Protein AF-A0A353XZS2-F1 (afdb_monomer)

Radius of gyration: 32.26 Å; Cα contacts (8 Å, |Δi|>4): 634; chains: 1; bounding box: 68×111×81 Å

Mean predicted aligned error: 8.1 Å

Secondary structure (DSSP, 8-state):
---------------------------HHHHHHHHHTB-TTSSS-B-GGGHHHHHHHHHHTTT--SSEETTEE-HHHHHHHHHHHTGGGGTS-GGGGTHHHHHHHHHH---S-HHHHHHHHHHHHHHHHHHHHH-SS-GGGT-TTS--------HHHHHHHHTT-TTHHHHHHTTS---HHHHTHHHHHHHHHHHTT-HHHHSPPP-SS-B-TTSB-TTHHHHHHHHHHHTS-SSPPPP-SBS-HHHHHHHHHHHHHTTS--S--B-HHHHHHHTS-HHHHHHHHHHHHHHHHHS-S---SS-EEEEGGGTEEEEEEEEETTEEEEEEEEE--B--SSSS-PPP-------EEEES--EE--HHHIIIIIHHHHHH-TTHHHHTTEEEE-SS--EE---TTHHHHHHHTSSEEEEPSSTT-TTTTEEEE---TT---EE--S-GGGGG-S--B-

Solvent-accessible surface area (backbone atoms only — not comparable to full-atom values): 26272 Å² total; per-residue (Å²): 135,88,81,90,84,83,85,89,88,83,90,79,88,78,87,75,84,76,78,71,78,81,75,72,87,43,42,67,62,36,49,51,35,37,75,66,19,44,42,87,89,39,80,69,30,71,38,60,96,49,20,70,48,48,42,52,47,31,58,78,49,54,31,48,69,78,39,44,56,95,84,38,70,39,72,40,39,51,53,49,44,54,49,35,57,48,26,50,59,74,55,46,61,24,62,83,32,34,19,65,64,50,52,46,36,72,74,74,44,68,94,65,70,59,45,61,56,39,48,42,50,53,51,20,51,50,53,50,52,44,33,42,36,51,28,86,60,69,55,59,84,79,42,85,58,48,80,56,70,90,69,84,70,67,56,43,65,53,52,60,50,37,66,73,36,97,52,45,68,63,58,61,62,64,52,39,58,70,44,72,77,52,66,52,43,44,61,48,41,56,51,34,53,56,52,49,71,39,69,78,61,66,55,70,76,84,68,90,58,73,45,52,73,64,39,78,32,94,60,41,65,60,48,40,49,48,31,33,78,73,65,41,23,96,65,85,73,79,93,61,59,49,36,41,71,69,51,34,54,13,44,22,49,46,23,53,79,69,55,41,72,65,78,35,53,45,36,71,71,50,41,53,62,69,51,50,48,41,62,59,52,36,53,51,47,30,53,48,55,44,55,48,17,51,52,66,79,65,76,63,61,68,38,74,49,70,44,72,96,74,32,32,36,36,34,30,37,54,80,50,92,65,38,69,47,77,76,46,76,46,70,39,76,45,34,20,83,70,90,67,61,52,66,80,73,61,77,69,67,75,78,53,75,39,70,50,39,66,42,74,56,52,69,67,52,42,62,75,51,46,48,62,46,42,76,75,38,63,65,54,34,65,81,66,44,39,43,38,20,43,90,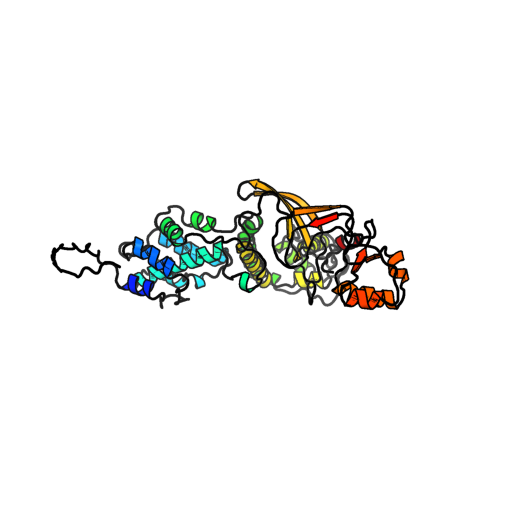90,61,55,78,50,80,89,54,92,62,45,62,60,29,46,73,75,61,59,27,45,48,34,29,47,54,43,76,81,18,78,44,11,56,36,34,44,39,31,87,59,97,79,78,60,66,53,59,40,49,60,68,58,73,53,59,76,44,60,76,34,56,93

Sequence (454 aa):
MRRLLLSCFTLIFSFTLLLTPAHSAGNSSLEKIVTSGKNLAMYWPDFSDYKGHAEELYAQNNFKPLWFNNGKPTKEARDVIQVLSHADFKGLNAVDYDSELLTKSLKNGVSGDISQVDVALTVGVIRYLSDLRVGRVDFKSLSNDFDIPDKRIHLPAFVQKLTTSSHVRQQLDSVEPQLPQYKVLPKALARYRKLAQDPRLSEKLSDSKTIHPGEPFAQRDLLAYKLHKLGDLKKMPAAENSYSGDVVKGVKSFQKRHGIDQDGILGKGTFQQLNTPMKKRVEQIILAMERFRWFPNDFGQNPIIVNLPEFRARAFRKVGEHEYEKMLEMNVVVGKAYPRNQTPVFNKKMNHLVLAPYWKVPTSITKGELLPKLSKDPSYLQRNHYEIVDGEGNSHPYNSNSRSGLLNGKLRIRQKPGNHNALGLVKFMFPNKYSVYMHGTPAQSLFAKSKRDY

pLDDT: mean 89.88, std 14.86, range [27.89, 98.5]

Structure (mmCIF, N/CA/C/O backbone):
data_AF-A0A353XZS2-F1
#
_entry.id   AF-A0A353XZS2-F1
#
loop_
_atom_site.group_PDB
_atom_site.id
_atom_site.type_symbol
_atom_site.label_atom_id
_atom_site.label_alt_id
_atom_site.label_comp_id
_atom_site.label_asym_id
_atom_site.label_entity_id
_atom_site.label_seq_id
_atom_site.pdbx_PDB_ins_code
_atom_site.Cartn_x
_atom_site.Cartn_y
_atom_site.Cartn_z
_atom_site.occupancy
_atom_site.B_iso_or_equiv
_atom_site.auth_seq_id
_atom_site.auth_comp_id
_atom_site.auth_asym_id
_atom_site.auth_atom_id
_atom_site.pdbx_PDB_model_num
ATOM 1 N N . MET A 1 1 ? 12.067 73.662 23.045 1.00 38.34 1 MET A N 1
ATOM 2 C CA . MET A 1 1 ? 11.678 74.475 24.224 1.00 38.34 1 MET A CA 1
ATOM 3 C C . MET A 1 1 ? 10.208 74.223 24.539 1.00 38.34 1 MET A C 1
ATOM 5 O O . MET A 1 1 ? 9.427 74.243 23.600 1.00 38.34 1 MET A O 1
ATOM 9 N N . ARG A 1 2 ? 9.869 74.070 25.836 1.00 31.06 2 ARG A N 1
ATOM 10 C CA . ARG A 1 2 ? 8.541 73.761 26.443 1.00 31.06 2 ARG A CA 1
ATOM 11 C C . ARG A 1 2 ? 8.101 72.289 26.308 1.00 31.06 2 ARG A C 1
ATOM 13 O O . ARG A 1 2 ? 8.228 71.740 25.230 1.00 31.06 2 ARG A O 1
ATOM 20 N N . ARG A 1 3 ? 7.561 71.595 27.319 1.00 29.83 3 ARG A N 1
ATOM 21 C CA . ARG A 1 3 ? 7.261 71.859 28.746 1.00 29.83 3 ARG A CA 1
ATOM 22 C C . ARG A 1 3 ? 7.042 70.486 29.426 1.00 29.83 3 ARG A C 1
ATOM 24 O O . ARG A 1 3 ? 6.387 69.638 28.833 1.00 29.83 3 ARG A O 1
ATOM 31 N N . LEU A 1 4 ? 7.556 70.301 30.646 1.00 31.34 4 LEU A N 1
ATOM 32 C CA . LEU A 1 4 ? 7.145 69.253 31.596 1.00 31.34 4 LEU A CA 1
ATOM 33 C C . LEU A 1 4 ? 5.814 69.650 32.258 1.00 31.34 4 LEU A C 1
ATOM 35 O O . LEU A 1 4 ? 5.630 70.829 32.561 1.00 31.34 4 LEU A O 1
ATOM 39 N N . LEU A 1 5 ? 4.958 68.674 32.572 1.00 31.14 5 LEU A N 1
ATOM 40 C CA . LEU A 1 5 ? 3.924 68.784 33.607 1.00 31.14 5 LEU A CA 1
ATOM 41 C C . LEU A 1 5 ? 3.867 67.478 34.411 1.00 31.14 5 LEU A C 1
ATOM 43 O O . LEU A 1 5 ? 3.794 66.390 33.843 1.00 31.14 5 LEU A O 1
ATOM 47 N N . LEU A 1 6 ? 3.964 67.639 35.731 1.00 30.88 6 LEU A N 1
ATOM 48 C CA . LEU A 1 6 ? 3.937 66.610 36.765 1.00 30.88 6 LEU A CA 1
ATOM 49 C C . LEU A 1 6 ? 2.492 66.282 37.190 1.00 30.88 6 LEU A C 1
ATOM 51 O O . LEU A 1 6 ? 1.649 67.166 37.310 1.00 30.88 6 LEU A O 1
ATOM 55 N N . SER A 1 7 ? 2.301 64.991 37.441 1.00 30.69 7 SER A N 1
ATOM 56 C CA . SER A 1 7 ? 1.446 64.266 38.394 1.00 30.69 7 SER A CA 1
ATOM 57 C C . SER A 1 7 ? 0.483 65.027 39.323 1.00 30.69 7 SER A C 1
ATOM 59 O O . SER A 1 7 ? 0.898 65.912 40.065 1.00 30.69 7 SER A O 1
ATOM 61 N N . CYS A 1 8 ? -0.737 64.488 39.472 1.00 27.89 8 CYS A N 1
ATOM 62 C CA . CYS A 1 8 ? -1.338 64.255 40.793 1.00 27.89 8 CYS A CA 1
ATOM 63 C C . CYS A 1 8 ? -2.376 63.113 40.757 1.00 27.89 8 CYS A C 1
ATOM 65 O O . CYS A 1 8 ? -3.142 62.978 39.807 1.00 27.89 8 CYS A O 1
ATOM 67 N N . PHE A 1 9 ? -2.326 62.267 41.786 1.00 31.22 9 PHE A N 1
ATOM 68 C CA . PHE A 1 9 ? -3.050 61.008 41.987 1.00 31.22 9 PHE A CA 1
ATOM 69 C C . PHE A 1 9 ? -4.468 61.237 42.538 1.00 31.22 9 PHE A C 1
ATOM 71 O O . PHE A 1 9 ? -4.669 62.099 43.391 1.00 31.22 9 PHE A O 1
ATOM 78 N N . THR A 1 10 ? -5.428 60.383 42.175 1.00 30.55 10 THR A N 1
ATOM 79 C CA . THR A 1 10 ? -6.587 60.085 43.039 1.00 30.55 10 THR A CA 1
ATOM 80 C C . THR A 1 10 ? -7.092 58.671 42.743 1.00 30.55 10 THR A C 1
ATOM 82 O O . THR A 1 10 ? -7.584 58.391 41.654 1.00 30.55 10 THR A O 1
ATOM 85 N N . LEU A 1 11 ? -6.908 57.759 43.703 1.00 31.38 11 LEU A N 1
ATOM 86 C CA . LEU A 1 11 ? -7.457 56.401 43.682 1.00 31.38 11 LEU A CA 1
ATOM 87 C C . LEU A 1 11 ? -8.922 56.444 44.134 1.00 31.38 11 LEU A C 1
ATOM 89 O O . LEU A 1 11 ? -9.205 56.898 45.240 1.00 31.38 11 LEU A O 1
ATOM 93 N N . ILE A 1 12 ? -9.830 55.896 43.327 1.00 35.84 12 ILE A N 1
ATOM 94 C CA . ILE A 1 12 ? -11.186 55.525 43.748 1.00 35.84 12 ILE A CA 1
ATOM 95 C C . ILE A 1 12 ? -11.266 53.998 43.667 1.00 35.84 12 ILE A C 1
ATOM 97 O O . ILE A 1 12 ? -11.262 53.427 42.579 1.00 35.84 12 ILE A O 1
ATOM 101 N N . PHE A 1 13 ? -11.315 53.330 44.820 1.00 31.02 13 PHE A N 1
ATOM 102 C CA . PHE A 1 13 ? -11.610 51.900 44.909 1.00 31.02 13 PHE A CA 1
ATOM 103 C C . PHE A 1 13 ? -13.131 51.709 44.805 1.00 31.02 13 PHE A C 1
ATOM 105 O O . PHE A 1 13 ? -13.857 51.961 45.762 1.00 31.02 13 PHE A O 1
ATOM 112 N N . SER A 1 14 ? -13.621 51.269 43.643 1.00 33.66 14 SER A N 1
ATOM 113 C CA . SER A 1 14 ? -14.963 50.686 43.525 1.00 33.66 14 SER A CA 1
ATOM 114 C C . SER A 1 14 ? -14.881 49.195 43.831 1.00 33.66 14 SER A C 1
ATOM 116 O O . SER A 1 14 ? -14.215 48.440 43.126 1.00 33.66 14 SER A O 1
ATOM 118 N N . PHE A 1 15 ? -15.554 48.776 44.898 1.00 35.38 15 PHE A N 1
ATOM 119 C CA . PHE A 1 15 ? -15.701 47.376 45.278 1.00 35.38 15 PHE A CA 1
ATOM 120 C C . PHE A 1 15 ? -16.817 46.761 44.422 1.00 35.38 15 PHE A C 1
ATOM 122 O O . PHE A 1 15 ? -17.992 46.793 44.782 1.00 35.38 15 PHE A O 1
ATOM 129 N N . THR A 1 16 ? -16.473 46.263 43.233 1.00 35.94 16 THR A N 1
ATOM 130 C CA . THR A 1 16 ? -17.410 45.487 42.414 1.00 35.94 16 THR A CA 1
ATOM 131 C C . THR A 1 16 ? -17.377 44.042 42.896 1.00 35.94 16 THR A C 1
ATOM 133 O O . THR A 1 16 ? -16.378 43.341 42.740 1.00 35.94 16 THR A O 1
ATOM 136 N N . LEU A 1 17 ? -18.472 43.613 43.519 1.00 34.16 17 LEU A N 1
ATOM 137 C CA . LEU A 1 17 ? -18.713 42.238 43.933 1.00 34.16 17 LEU A CA 1
ATOM 138 C C . LEU A 1 17 ? -18.737 41.347 42.674 1.00 34.16 17 LEU A C 1
ATOM 140 O O . LEU A 1 17 ? -19.739 41.282 41.963 1.00 34.16 17 LEU A O 1
ATOM 144 N N . LEU A 1 18 ? -17.615 40.699 42.358 1.00 36.38 18 LEU A N 1
ATOM 145 C CA . LEU A 1 18 ? -17.561 39.649 41.344 1.00 36.38 18 LEU A CA 1
ATOM 146 C C . LEU A 1 18 ? -18.309 38.433 41.897 1.00 36.38 18 LEU A C 1
ATOM 148 O O . LEU A 1 18 ? -17.770 37.662 42.688 1.00 36.38 18 LEU A O 1
ATOM 152 N N . LEU A 1 19 ? -19.568 38.281 41.484 1.00 35.34 19 LEU A N 1
ATOM 153 C CA . LEU A 1 19 ? -20.276 37.007 41.536 1.00 35.34 19 LEU A CA 1
ATOM 154 C C . LEU A 1 19 ? -19.442 35.987 40.755 1.00 35.34 19 LEU A C 1
ATOM 156 O O . LEU A 1 19 ? -19.385 36.014 39.526 1.00 35.34 19 LEU A O 1
ATOM 160 N N . THR A 1 20 ? -18.758 35.110 41.482 1.00 34.59 20 THR A N 1
ATOM 161 C CA . THR A 1 20 ? -18.146 33.919 40.911 1.00 34.59 20 THR A CA 1
ATOM 162 C C . THR A 1 20 ? -19.263 33.071 40.297 1.00 34.59 20 THR A C 1
ATOM 164 O O . THR A 1 20 ? -20.258 32.792 40.974 1.00 34.59 20 THR A O 1
ATOM 167 N N . PRO A 1 21 ? -19.164 32.654 39.022 1.00 41.06 21 PRO A N 1
ATOM 168 C CA . PRO A 1 21 ? -20.084 31.656 38.512 1.00 41.06 21 PRO A CA 1
ATOM 169 C C . PRO A 1 21 ? -19.883 30.397 39.355 1.00 41.06 21 PRO A C 1
ATOM 171 O O . PRO A 1 21 ? -18.755 29.922 39.522 1.00 41.06 21 PRO A O 1
ATOM 174 N N . ALA A 1 22 ? -20.976 29.900 39.933 1.00 34.12 22 ALA A N 1
ATOM 175 C CA . ALA A 1 22 ? -20.995 28.653 40.672 1.00 34.12 22 ALA A CA 1
ATOM 176 C C . ALA A 1 22 ? -20.347 27.564 39.804 1.00 34.12 22 ALA A C 1
ATOM 178 O O . ALA A 1 22 ? -20.909 27.157 38.787 1.00 34.12 22 ALA A O 1
ATOM 179 N N . HIS A 1 23 ? -19.148 27.119 40.188 1.00 40.69 23 HIS A N 1
ATOM 180 C CA . HIS A 1 23 ? -18.548 25.918 39.627 1.00 40.69 23 HIS A CA 1
ATOM 181 C C . HIS A 1 23 ? -19.510 24.777 39.943 1.00 40.69 23 HIS A C 1
ATOM 183 O O . HIS A 1 23 ? -19.624 24.349 41.093 1.00 40.69 23 HIS A O 1
ATOM 189 N N . SER A 1 24 ? -20.238 24.291 38.935 1.00 43.59 24 SER A N 1
ATOM 190 C CA . SER A 1 24 ? -20.864 22.980 39.045 1.00 43.59 24 SER A CA 1
ATOM 191 C C . SER A 1 24 ? -19.750 22.008 39.412 1.00 43.59 24 SER A C 1
ATOM 193 O O . SER A 1 24 ? -18.733 22.008 38.721 1.00 43.59 24 SER A O 1
ATOM 195 N N . ALA A 1 25 ? -19.904 21.246 40.495 1.00 48.22 25 ALA A N 1
ATOM 196 C CA . ALA A 1 25 ? -18.895 20.302 40.960 1.00 48.22 25 ALA A CA 1
ATOM 197 C C . ALA A 1 25 ? -18.596 19.271 39.854 1.00 48.22 25 ALA A C 1
ATOM 199 O O . ALA A 1 25 ? -19.296 18.267 39.714 1.00 48.22 25 ALA A O 1
ATOM 200 N N . GLY A 1 26 ? -17.601 19.573 39.018 1.00 58.16 26 GLY A N 1
ATOM 201 C CA . GLY A 1 26 ? -17.041 18.660 38.036 1.00 58.16 26 GLY A CA 1
ATOM 202 C C . GLY A 1 26 ? -16.366 17.501 38.758 1.00 58.16 26 GLY A C 1
ATOM 203 O O . GLY A 1 26 ? -15.996 17.602 39.932 1.00 58.16 26 GLY A O 1
ATOM 204 N N . ASN A 1 27 ? -16.226 16.368 38.079 1.00 73.50 27 ASN A N 1
ATOM 205 C CA . ASN A 1 27 ? -15.525 15.238 38.664 1.00 73.50 27 ASN A CA 1
ATOM 206 C C . ASN A 1 27 ? -14.017 15.542 38.678 1.00 73.50 27 ASN A C 1
ATOM 208 O O . ASN A 1 27 ? -13.360 15.503 37.637 1.00 73.50 27 ASN A O 1
ATOM 212 N N . SER A 1 28 ? -13.471 15.826 39.864 1.00 83.50 28 SER A N 1
ATOM 213 C CA . SER A 1 28 ? -12.057 16.181 40.051 1.00 83.50 28 SER A CA 1
ATOM 214 C C . SER A 1 28 ? -11.091 15.102 39.551 1.00 83.50 28 SER A C 1
ATOM 216 O O . SER A 1 28 ? -9.957 15.411 39.183 1.00 83.50 28 SER A O 1
ATOM 218 N N . SER A 1 29 ? -11.530 13.840 39.486 1.00 91.25 29 SER A N 1
ATOM 219 C CA . SER A 1 29 ? -10.728 12.757 38.918 1.00 91.25 29 SER A CA 1
ATOM 220 C C . SER A 1 29 ? -10.659 12.829 37.391 1.00 91.25 29 SER A C 1
ATOM 222 O O . SER A 1 29 ? -9.565 12.738 36.833 1.00 91.25 29 SER A O 1
ATOM 224 N N . LEU A 1 30 ? -11.789 13.069 36.707 1.00 94.12 30 LEU A N 1
ATOM 225 C CA . LEU A 1 30 ? -11.819 13.272 35.249 1.00 94.12 30 LEU A CA 1
ATOM 226 C C . LEU A 1 30 ? -10.882 14.406 34.839 1.00 94.12 30 LEU A C 1
ATOM 228 O O . LEU A 1 30 ? -10.024 14.220 33.976 1.00 94.12 30 LEU A O 1
ATOM 232 N N . GLU A 1 31 ? -11.015 15.557 35.498 1.00 95.38 31 GLU A N 1
ATOM 233 C CA . GLU A 1 31 ? -10.184 16.729 35.227 1.00 95.38 31 GLU A CA 1
ATOM 234 C C . GLU A 1 31 ? -8.696 16.422 35.429 1.00 95.38 31 GLU A C 1
ATOM 236 O O . GLU A 1 31 ? -7.877 16.730 34.563 1.00 95.38 31 GLU A O 1
ATOM 241 N N . LYS A 1 32 ? -8.332 15.719 36.508 1.00 96.00 32 LYS A N 1
ATOM 242 C CA . LYS A 1 32 ? -6.944 15.317 36.770 1.00 96.00 32 LYS A CA 1
ATOM 243 C C . LYS A 1 32 ? -6.382 14.373 35.702 1.00 96.00 32 LYS A C 1
ATOM 245 O O . LYS A 1 32 ? -5.245 14.556 35.269 1.00 96.00 32 LYS A O 1
ATOM 250 N N . ILE A 1 33 ? -7.144 13.363 35.274 1.00 96.94 33 ILE A N 1
ATOM 251 C CA . ILE A 1 33 ? -6.699 12.415 34.238 1.00 96.94 33 ILE A CA 1
ATOM 252 C C . ILE A 1 33 ? -6.452 13.171 32.930 1.00 96.94 33 ILE A C 1
ATOM 254 O O . ILE A 1 33 ? -5.366 13.076 32.355 1.00 96.94 33 ILE A O 1
ATOM 258 N N . VAL A 1 34 ? -7.436 13.961 32.496 1.00 96.69 34 VAL A N 1
ATOM 259 C CA . VAL A 1 34 ? -7.405 14.695 31.227 1.00 96.69 34 VAL A CA 1
ATOM 260 C C . VAL A 1 34 ? -6.272 15.724 31.210 1.00 96.69 34 VAL A C 1
ATOM 262 O O . VAL A 1 34 ? -5.454 15.707 30.293 1.00 96.69 34 VAL A O 1
ATOM 265 N N . THR A 1 35 ? -6.136 16.538 32.260 1.00 95.81 35 THR A N 1
ATOM 266 C CA . THR A 1 35 ? -5.065 17.548 32.363 1.00 95.81 35 THR A CA 1
ATOM 267 C C . THR A 1 35 ? -3.670 16.934 32.483 1.00 95.81 35 THR A C 1
ATOM 269 O O . THR A 1 35 ? -2.692 17.516 32.006 1.00 95.81 35 THR A O 1
ATOM 272 N N . SER A 1 36 ? -3.540 15.741 33.071 1.00 97.19 36 SER A N 1
ATOM 273 C CA . SER A 1 36 ? -2.251 15.043 33.132 1.00 97.19 36 SER A CA 1
ATOM 274 C C . SER A 1 36 ? -1.815 14.452 31.786 1.00 97.19 36 SER A C 1
ATOM 276 O O . SER A 1 36 ? -0.625 14.198 31.597 1.00 97.19 36 SER A O 1
ATOM 278 N N . GLY A 1 37 ? -2.756 14.214 30.862 1.00 97.81 37 GLY A N 1
ATOM 279 C CA . GLY A 1 37 ? -2.500 13.483 29.618 1.00 97.81 37 GLY A CA 1
ATOM 280 C C . GLY A 1 37 ? -2.127 12.011 29.839 1.00 97.81 37 GLY A C 1
ATOM 281 O O . GLY A 1 37 ? -1.536 11.396 28.951 1.00 97.81 37 GLY A O 1
ATOM 282 N N . LYS A 1 38 ? -2.411 11.451 31.027 1.00 97.88 38 LYS A N 1
ATOM 283 C CA . LYS A 1 38 ? -2.055 10.079 31.404 1.00 97.88 38 LYS A CA 1
ATOM 284 C C . LYS A 1 38 ? -3.211 9.346 32.075 1.00 97.88 38 LYS A C 1
ATOM 286 O O . LYS A 1 38 ? -3.825 9.850 33.009 1.00 97.88 38 LYS A O 1
ATOM 291 N N . ASN A 1 39 ? -3.464 8.117 31.637 1.00 97.12 39 ASN A N 1
ATOM 292 C CA . ASN A 1 39 ? -4.440 7.207 32.236 1.00 97.12 39 ASN A CA 1
ATOM 293 C C . ASN A 1 39 ? -3.812 5.813 32.349 1.00 97.12 39 ASN A C 1
ATOM 295 O O . ASN A 1 39 ? -3.683 5.095 31.362 1.00 97.12 39 ASN A O 1
ATOM 299 N N . LEU A 1 40 ? -3.416 5.435 33.565 1.00 95.19 40 LEU A N 1
ATOM 300 C CA . LEU A 1 40 ? -2.696 4.185 33.831 1.00 95.19 40 LEU A CA 1
ATOM 301 C C . LEU A 1 40 ? -3.549 2.921 33.640 1.00 95.19 40 LEU A C 1
ATOM 303 O O . LEU A 1 40 ? -2.994 1.827 33.641 1.00 95.19 40 LEU A O 1
ATOM 307 N N . ALA A 1 41 ? -4.871 3.050 33.486 1.00 93.50 41 ALA A N 1
ATOM 308 C CA . ALA A 1 41 ? -5.735 1.917 33.170 1.00 93.50 41 ALA A CA 1
ATOM 309 C C . ALA A 1 41 ? -5.674 1.524 31.683 1.00 93.50 41 ALA A C 1
ATOM 311 O O . ALA A 1 41 ? -6.061 0.405 31.347 1.00 93.50 41 ALA A O 1
ATOM 312 N N . MET A 1 42 ? -5.210 2.421 30.803 1.00 96.69 42 MET A N 1
ATOM 313 C CA . MET A 1 42 ? -5.101 2.156 29.367 1.00 96.69 42 MET A CA 1
ATOM 314 C C . MET A 1 42 ? -3.850 1.343 29.016 1.00 96.69 42 MET A C 1
ATOM 316 O O . MET A 1 42 ? -2.805 1.468 29.650 1.00 96.69 42 MET A O 1
ATOM 320 N N . TYR A 1 43 ? -3.930 0.585 27.925 1.00 96.81 43 TYR A N 1
ATOM 321 C CA . TYR A 1 43 ? -2.817 -0.132 27.310 1.00 96.81 43 TYR A CA 1
ATOM 322 C C . TYR A 1 43 ? -1.704 0.815 26.845 1.00 96.81 43 TYR A C 1
ATOM 324 O O . TYR A 1 43 ? -0.525 0.513 27.016 1.00 96.81 43 TYR A O 1
ATOM 332 N N . TRP A 1 44 ? -2.081 1.979 26.303 1.00 96.75 44 TRP A N 1
ATOM 333 C CA . TRP A 1 44 ? -1.176 3.096 26.027 1.00 96.75 44 TRP A CA 1
ATOM 334 C C . TRP A 1 44 ? -1.492 4.245 26.995 1.00 96.75 44 TRP A C 1
ATOM 336 O O . TRP A 1 44 ? -2.358 5.072 26.678 1.00 96.75 44 TRP A O 1
ATOM 346 N N . PRO A 1 45 ? -0.829 4.307 28.171 1.00 97.62 45 PRO A N 1
ATOM 347 C CA . PRO A 1 45 ? -1.211 5.235 29.229 1.00 97.62 45 PRO A CA 1
ATOM 348 C C . PRO A 1 45 ? -1.019 6.701 28.874 1.00 97.62 45 PRO A C 1
ATOM 350 O O . PRO A 1 45 ? -1.774 7.543 29.350 1.00 97.62 45 PRO A O 1
ATOM 353 N N . ASP A 1 46 ? -0.001 7.005 28.071 1.00 98.06 46 ASP A N 1
ATOM 354 C CA . ASP A 1 46 ? 0.302 8.360 27.626 1.00 98.06 46 ASP A CA 1
ATOM 355 C C . ASP A 1 46 ? -0.560 8.721 26.411 1.00 98.06 46 ASP A C 1
ATOM 357 O O . ASP A 1 46 ? -0.553 8.039 25.381 1.00 98.06 46 ASP A O 1
ATOM 361 N N . PHE A 1 47 ? -1.340 9.786 26.550 1.00 97.38 47 PHE A N 1
ATOM 362 C CA . PHE A 1 47 ? -2.127 10.376 25.474 1.00 97.38 47 PHE A CA 1
ATOM 363 C C . PHE A 1 47 ? -1.860 11.877 25.348 1.00 97.38 47 PHE A C 1
ATOM 365 O O . PHE A 1 47 ? -2.726 12.615 24.885 1.00 97.38 47 PHE A O 1
ATOM 372 N N . SER A 1 48 ? -0.667 12.340 25.734 1.00 97.38 48 SER A N 1
ATOM 373 C CA . SER A 1 48 ? -0.254 13.747 25.632 1.00 97.38 48 SER A CA 1
ATOM 374 C C . SER A 1 48 ? -0.466 14.342 24.233 1.00 97.38 48 SER A C 1
ATOM 376 O O . SER A 1 48 ? -0.977 15.458 24.134 1.00 97.38 48 SER A O 1
ATOM 378 N N . ASP A 1 49 ? -0.228 13.571 23.167 1.00 94.12 49 ASP A N 1
ATOM 379 C CA . ASP A 1 49 ? -0.506 13.965 21.773 1.00 94.12 49 ASP A CA 1
ATOM 380 C C . ASP A 1 49 ? -1.990 14.289 21.500 1.00 94.12 49 ASP A C 1
ATOM 382 O O . ASP A 1 49 ? -2.314 15.049 20.590 1.00 94.12 49 ASP A O 1
ATOM 386 N N . TYR A 1 50 ? -2.905 13.731 22.298 1.00 96.75 50 TYR A N 1
ATOM 387 C CA . TYR A 1 50 ? -4.355 13.929 22.204 1.00 96.75 50 TYR A CA 1
ATOM 388 C C . TYR A 1 50 ? -4.941 14.696 23.398 1.00 96.75 50 TYR A C 1
ATOM 390 O O . TYR A 1 50 ? -6.159 14.885 23.464 1.00 96.75 50 TYR A O 1
ATOM 398 N N . LYS A 1 51 ? -4.099 15.167 24.328 1.00 97.69 51 LYS A N 1
ATOM 399 C CA . LYS A 1 51 ? -4.522 15.842 25.561 1.00 97.69 51 LYS A CA 1
ATOM 400 C C . LYS A 1 51 ? -5.442 17.028 25.274 1.00 97.69 51 LYS A C 1
ATOM 402 O O . LYS A 1 51 ? -6.528 17.087 25.837 1.00 97.69 51 LYS A O 1
ATOM 407 N N . GLY A 1 52 ? -5.050 17.917 24.357 1.00 97.88 52 GLY A N 1
ATOM 408 C CA . GLY A 1 52 ? -5.846 19.106 24.027 1.00 97.88 52 GLY A CA 1
ATOM 409 C C . GLY A 1 52 ? -7.245 18.768 23.495 1.00 97.88 52 GLY A C 1
ATOM 410 O O . GLY A 1 52 ? -8.212 19.443 23.828 1.00 97.88 52 GLY A O 1
ATOM 411 N N . HIS A 1 53 ? -7.382 17.673 22.737 1.00 97.88 53 HIS A N 1
ATOM 412 C CA . HIS A 1 53 ? -8.686 17.209 22.256 1.00 97.88 53 HIS A CA 1
ATOM 413 C C . HIS A 1 53 ? -9.568 16.662 23.385 1.00 97.88 53 HIS A C 1
ATOM 415 O O . HIS A 1 53 ? -10.776 16.893 23.386 1.00 97.88 53 HIS A O 1
ATOM 421 N N . ALA A 1 54 ? -8.979 15.939 24.341 1.00 97.75 54 ALA A N 1
ATOM 422 C CA . ALA A 1 54 ? -9.699 15.459 25.515 1.00 97.75 54 ALA A CA 1
ATOM 423 C C . ALA A 1 54 ? -10.104 16.624 26.438 1.00 97.75 54 ALA A C 1
ATOM 425 O O . ALA A 1 54 ? -11.250 16.675 26.876 1.00 97.75 54 ALA A O 1
ATOM 426 N N . GLU A 1 55 ? -9.202 17.578 26.691 1.00 97.75 55 GLU A N 1
ATOM 427 C CA . GLU A 1 55 ? -9.484 18.784 27.485 1.00 97.75 55 GLU A CA 1
ATOM 428 C C . GLU A 1 55 ? -10.667 19.563 26.916 1.00 97.75 55 GLU A C 1
ATOM 430 O O . GLU A 1 55 ? -11.592 19.882 27.658 1.00 97.75 55 GLU A O 1
ATOM 435 N N . GLU A 1 56 ? -10.685 19.797 25.603 1.00 97.81 56 GLU A N 1
ATOM 436 C CA . GLU A 1 56 ? -11.784 20.503 24.948 1.00 97.81 56 GLU A CA 1
ATOM 437 C C . GLU A 1 56 ? -13.136 19.795 25.148 1.00 97.81 56 GLU A C 1
ATOM 439 O O . GLU A 1 56 ? -14.112 20.428 25.555 1.00 97.81 56 GLU A O 1
ATOM 444 N N . LEU A 1 57 ? -13.188 18.478 24.917 1.00 96.88 57 LEU A N 1
ATOM 445 C CA . LEU A 1 57 ? -14.401 17.668 25.073 1.00 96.88 57 LEU A CA 1
ATOM 446 C C . LEU A 1 57 ? -14.963 17.717 26.498 1.00 96.88 57 LEU A C 1
ATOM 448 O O . LEU A 1 57 ? -16.153 17.967 26.700 1.00 96.88 57 LEU A O 1
ATOM 452 N N . TYR A 1 58 ? -14.113 17.464 27.495 1.00 96.75 58 TYR A N 1
ATOM 453 C CA . TYR A 1 58 ? -14.562 17.411 28.884 1.00 96.75 58 TYR A CA 1
ATOM 454 C C . TYR A 1 58 ? -14.860 18.798 29.446 1.00 96.75 58 TYR A C 1
ATOM 456 O O . TYR A 1 58 ? -15.821 18.926 30.204 1.00 96.75 58 TYR A O 1
ATOM 464 N N . ALA A 1 59 ? -14.126 19.840 29.042 1.00 95.81 59 ALA A N 1
ATOM 465 C CA . ALA A 1 59 ? -14.433 21.214 29.432 1.00 95.81 59 ALA A CA 1
ATOM 466 C C . ALA A 1 59 ? -15.818 21.647 28.919 1.00 95.81 59 ALA A C 1
ATOM 468 O O . ALA A 1 59 ? -16.614 22.181 29.691 1.00 95.81 59 ALA A O 1
ATOM 469 N N . GLN A 1 60 ? -16.157 21.334 27.660 1.00 93.75 60 GLN A N 1
ATOM 470 C CA . GLN A 1 60 ? -17.491 21.597 27.092 1.00 93.75 60 GLN A CA 1
ATOM 471 C C . GLN A 1 60 ? -18.616 20.860 27.842 1.00 93.75 60 GLN A C 1
ATOM 473 O O . GLN A 1 60 ? -19.751 21.335 27.871 1.00 93.75 60 GLN A O 1
ATOM 478 N N . ASN A 1 61 ? -18.303 19.731 28.487 1.00 91.88 61 ASN A N 1
ATOM 479 C CA . ASN A 1 61 ? -19.244 18.936 29.277 1.00 91.88 61 ASN A CA 1
ATOM 480 C C . ASN A 1 61 ? -19.108 19.140 30.804 1.00 91.88 61 ASN A C 1
ATOM 482 O O . ASN A 1 61 ? -19.585 18.310 31.582 1.00 91.88 61 ASN A O 1
ATOM 486 N N . ASN A 1 62 ? -18.462 20.222 31.262 1.00 94.12 62 ASN A N 1
ATOM 487 C CA . ASN A 1 62 ? -18.230 20.529 32.686 1.00 94.12 62 ASN A CA 1
ATOM 488 C C . ASN A 1 62 ? -17.581 19.374 33.480 1.00 94.12 62 ASN A C 1
ATOM 490 O O . ASN A 1 62 ? -17.961 19.099 34.621 1.00 94.12 62 ASN A O 1
ATOM 494 N N . PHE A 1 63 ? -16.649 18.650 32.856 1.00 94.44 63 PHE A N 1
ATOM 495 C CA . PHE A 1 63 ? -15.963 17.480 33.416 1.00 94.44 63 PHE A CA 1
ATOM 496 C C . PHE A 1 63 ? -16.916 16.419 33.990 1.00 94.44 63 PHE A C 1
ATOM 498 O O . PHE A 1 63 ? -16.630 15.770 35.000 1.00 94.44 63 PHE A O 1
ATOM 505 N N . LYS A 1 64 ? -18.066 16.227 33.334 1.00 94.25 64 LYS A N 1
ATOM 506 C CA . LYS A 1 64 ? -18.952 15.077 33.548 1.00 94.25 64 LYS A CA 1
ATOM 507 C C . LYS A 1 64 ? -18.611 13.956 32.553 1.00 94.25 64 LYS A C 1
ATOM 509 O O . LYS A 1 64 ? -18.148 14.263 31.451 1.00 94.25 64 LYS A O 1
ATOM 514 N N . PRO A 1 65 ? -18.854 12.677 32.904 1.00 95.06 65 PRO A N 1
ATOM 515 C CA . PRO A 1 65 ? -18.682 11.560 31.974 1.00 95.06 65 PRO A CA 1
ATOM 516 C C . PRO A 1 65 ? -19.454 11.780 30.664 1.00 95.06 65 PRO A C 1
ATOM 518 O O . PRO A 1 65 ? -20.603 12.225 30.691 1.00 95.06 65 PRO A O 1
ATOM 521 N N . LEU A 1 66 ? -18.822 11.483 29.527 1.00 96.12 66 LEU A N 1
ATOM 522 C CA . LEU A 1 66 ? -19.410 11.638 28.188 1.00 96.12 66 LEU A CA 1
ATOM 523 C C . LEU A 1 66 ? -20.217 10.407 27.758 1.00 96.12 66 LEU A C 1
ATOM 525 O O . LEU A 1 66 ? -21.186 10.521 27.010 1.00 96.12 66 LEU A O 1
ATOM 529 N N . TRP A 1 67 ? -19.809 9.227 28.221 1.00 96.56 67 TRP A N 1
ATOM 530 C CA . TRP A 1 67 ? -20.272 7.932 27.716 1.00 96.56 67 TRP A CA 1
ATOM 531 C C . TRP A 1 67 ? -21.094 7.143 28.731 1.00 96.56 67 TRP A C 1
ATOM 533 O O . TRP A 1 67 ? -21.650 6.085 28.418 1.00 96.56 67 TRP A O 1
ATOM 543 N N . PHE A 1 68 ? -21.174 7.642 29.960 1.00 93.88 68 PHE A N 1
ATOM 544 C CA . PHE A 1 68 ? -21.872 6.990 31.053 1.00 93.88 68 PHE A CA 1
ATOM 545 C C . PHE A 1 68 ? -22.870 7.943 31.701 1.00 93.88 68 PHE A C 1
ATOM 547 O O . PHE A 1 68 ? -22.559 9.090 32.003 1.00 93.88 68 PHE A O 1
ATOM 554 N N . ASN A 1 69 ? -24.065 7.431 31.977 1.00 91.38 69 ASN A N 1
ATOM 555 C CA . ASN A 1 69 ? -25.094 8.123 32.737 1.00 91.38 69 ASN A CA 1
ATOM 556 C C . ASN A 1 69 ? -25.453 7.281 33.965 1.00 91.38 69 ASN A C 1
ATOM 558 O O . ASN A 1 69 ? -25.769 6.096 33.836 1.00 91.38 69 ASN A O 1
ATOM 562 N N . ASN A 1 70 ? -25.376 7.874 35.160 1.00 86.50 70 ASN A N 1
ATOM 563 C CA . ASN A 1 70 ? -25.638 7.199 36.438 1.00 86.50 70 ASN A CA 1
ATOM 564 C C . ASN A 1 70 ? -24.892 5.856 36.577 1.00 86.50 70 ASN A C 1
ATOM 566 O O . ASN A 1 70 ? -25.473 4.835 36.946 1.00 86.50 70 ASN A O 1
ATOM 570 N N . GLY A 1 71 ? -23.609 5.836 36.202 1.00 84.19 71 GLY A N 1
ATOM 571 C CA . GLY A 1 71 ? -22.762 4.640 36.274 1.00 84.19 71 GLY A CA 1
ATOM 572 C C . GLY A 1 71 ? -22.996 3.600 35.172 1.00 84.19 71 GLY A C 1
ATOM 573 O O . GLY A 1 71 ? -22.292 2.593 35.126 1.00 84.19 71 GLY A O 1
ATOM 574 N N . LYS A 1 72 ? -23.962 3.815 34.270 1.00 91.12 72 LYS A N 1
ATOM 575 C CA . LYS A 1 72 ? -24.306 2.884 33.189 1.00 91.12 72 LYS A CA 1
ATOM 576 C C . LYS A 1 72 ? -23.864 3.438 31.832 1.00 91.12 72 LYS A C 1
ATOM 578 O O . LYS A 1 72 ? -24.090 4.617 31.570 1.00 91.12 72 LYS A O 1
ATOM 583 N N . PRO A 1 73 ? -23.290 2.610 30.942 1.00 94.31 73 PRO A N 1
ATOM 584 C CA . PRO A 1 73 ? -22.914 3.059 29.607 1.00 94.31 73 PRO A CA 1
ATOM 585 C C . PRO A 1 73 ? -24.166 3.393 28.792 1.00 94.31 73 PRO A C 1
ATOM 587 O O . PRO A 1 73 ? -25.149 2.629 28.815 1.00 94.31 73 PRO A O 1
ATOM 590 N N . THR A 1 74 ? -24.116 4.510 28.061 1.00 95.88 74 THR A N 1
ATOM 591 C CA . THR A 1 74 ? -25.163 4.895 27.106 1.00 95.88 74 THR A CA 1
ATOM 592 C C . THR A 1 74 ? -25.242 3.888 25.953 1.00 95.88 74 THR A C 1
ATOM 594 O O . THR A 1 74 ? -24.446 2.946 25.858 1.00 95.88 74 THR A O 1
ATOM 597 N N . LYS A 1 75 ? -26.235 4.039 25.072 1.00 96.25 75 LYS A N 1
ATOM 598 C CA . LYS A 1 75 ? -26.331 3.195 23.876 1.00 96.25 75 LYS A CA 1
ATOM 599 C C . LYS A 1 75 ? -25.133 3.445 22.956 1.00 96.25 75 LYS A C 1
ATOM 601 O O . LYS A 1 75 ? -24.494 2.502 22.502 1.00 96.25 75 LYS A O 1
ATOM 606 N N . GLU A 1 76 ? -24.788 4.710 22.769 1.00 97.38 76 GLU A N 1
ATOM 607 C CA . GLU A 1 76 ? -23.701 5.185 21.920 1.00 97.38 76 GLU A CA 1
ATOM 608 C C . GLU A 1 76 ? -22.357 4.655 22.420 1.00 97.38 76 GLU A C 1
ATOM 610 O O . GLU A 1 76 ? -21.558 4.166 21.627 1.00 97.38 76 GLU A O 1
ATOM 615 N N . ALA A 1 77 ? -22.142 4.647 23.740 1.00 97.06 77 ALA A N 1
ATOM 616 C CA . ALA A 1 77 ? -20.955 4.052 24.344 1.00 97.06 77 ALA A CA 1
ATOM 617 C C . ALA A 1 77 ? -20.815 2.562 24.002 1.00 97.06 77 ALA A C 1
ATOM 619 O O . ALA A 1 77 ? -19.734 2.110 23.629 1.00 97.06 77 ALA A O 1
ATOM 620 N N . ARG A 1 78 ? -21.908 1.788 24.074 1.00 97.00 78 ARG A N 1
ATOM 621 C CA . ARG A 1 78 ? -21.894 0.360 23.706 1.00 97.00 78 ARG A CA 1
ATOM 622 C C . ARG A 1 78 ? -21.578 0.167 22.229 1.00 97.00 78 ARG A C 1
ATOM 624 O O . ARG A 1 78 ? -20.745 -0.678 21.904 1.00 97.00 78 ARG A O 1
ATOM 631 N N . ASP A 1 79 ? -22.198 0.963 21.361 1.00 97.44 79 ASP A N 1
ATOM 632 C CA . ASP A 1 79 ? -21.985 0.898 19.914 1.00 97.44 79 ASP A CA 1
ATOM 633 C C . ASP A 1 79 ? -20.530 1.240 19.552 1.00 97.44 79 ASP A C 1
ATOM 635 O O . ASP A 1 79 ? -19.897 0.539 18.760 1.00 97.44 79 ASP A O 1
ATOM 639 N N . VAL A 1 80 ? -19.963 2.276 20.178 1.00 98.12 80 VAL A N 1
ATOM 640 C CA . VAL A 1 80 ? -18.557 2.653 20.005 1.00 98.12 80 VAL A CA 1
ATOM 641 C C . VAL A 1 80 ? -17.626 1.537 20.478 1.00 98.12 80 VAL A C 1
ATOM 643 O O . VAL A 1 80 ? -16.747 1.122 19.723 1.00 98.12 80 VAL A O 1
ATOM 646 N N . ILE A 1 81 ? -17.817 1.018 21.694 1.00 97.75 81 ILE A N 1
ATOM 647 C CA . ILE A 1 81 ? -16.979 -0.061 22.240 1.00 97.75 81 ILE A CA 1
ATOM 648 C C . ILE A 1 81 ? -17.042 -1.295 21.333 1.00 97.75 81 ILE A C 1
ATOM 650 O O . ILE A 1 81 ? -16.013 -1.919 21.056 1.00 97.75 81 ILE A O 1
ATOM 654 N N . GLN A 1 82 ? -18.225 -1.617 20.800 1.00 97.12 82 GLN A N 1
ATOM 655 C CA . GLN A 1 82 ? -18.371 -2.692 19.828 1.00 97.12 82 GLN A CA 1
ATOM 656 C C . GLN A 1 82 ? -17.543 -2.421 18.566 1.00 97.12 82 GLN A C 1
ATOM 658 O O . GLN A 1 82 ? -16.869 -3.335 18.092 1.00 97.12 82 GLN A O 1
ATOM 663 N N . VAL A 1 83 ? -17.533 -1.199 18.028 1.00 97.06 83 VAL A N 1
ATOM 664 C CA . VAL A 1 83 ? -16.694 -0.859 16.865 1.00 97.06 83 VAL A CA 1
ATOM 665 C C . VAL A 1 83 ? -15.202 -0.988 17.187 1.00 97.06 83 VAL A C 1
ATOM 667 O O . VAL A 1 83 ? -14.481 -1.629 16.421 1.00 97.06 83 VAL A O 1
ATOM 670 N N . LEU A 1 84 ? -14.745 -0.469 18.331 1.00 98.00 84 LEU A N 1
ATOM 671 C CA . LEU A 1 84 ? -13.338 -0.548 18.746 1.00 98.00 84 LEU A CA 1
ATOM 672 C C . LEU A 1 84 ? -12.872 -1.999 18.945 1.00 98.00 84 LEU A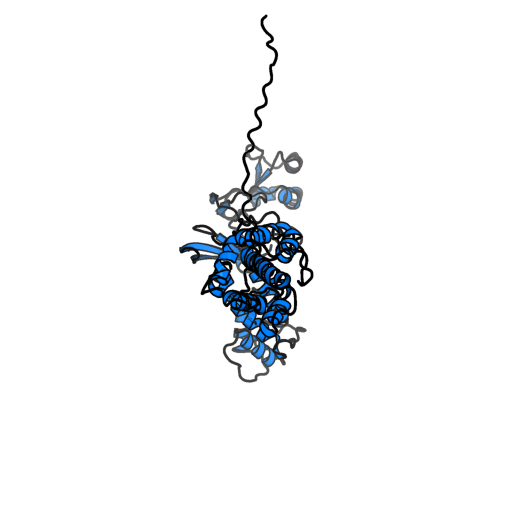 C 1
ATOM 674 O O . LEU A 1 84 ? -11.779 -2.363 18.511 1.00 98.00 84 LEU A O 1
ATOM 678 N N . SER A 1 85 ? -13.723 -2.863 19.509 1.00 97.62 85 SER A N 1
ATOM 679 C CA . SER A 1 85 ? -13.426 -4.300 19.661 1.00 97.62 85 SER A CA 1
ATOM 680 C C . SER A 1 85 ? -13.263 -5.052 18.335 1.00 97.62 85 SER A C 1
ATOM 682 O O . SER A 1 85 ? -12.627 -6.101 18.296 1.00 97.62 85 SER A O 1
ATOM 684 N N . HIS A 1 86 ? -13.779 -4.488 17.241 1.00 96.38 86 HIS A N 1
ATOM 685 C CA . HIS A 1 86 ? -13.702 -5.030 15.884 1.00 96.38 86 HIS A CA 1
ATOM 686 C C . HIS A 1 86 ? -12.794 -4.183 14.974 1.00 96.38 86 HIS A C 1
ATOM 688 O O . HIS A 1 86 ? -12.912 -4.220 13.744 1.00 96.38 86 HIS A O 1
ATOM 694 N N . ALA A 1 87 ? -11.874 -3.400 15.552 1.00 97.31 87 ALA A N 1
ATOM 695 C CA . ALA A 1 87 ? -10.935 -2.569 14.797 1.00 97.31 87 ALA A CA 1
ATOM 696 C C . ALA A 1 87 ? -10.052 -3.390 13.837 1.00 97.31 87 ALA A C 1
ATOM 698 O O . ALA A 1 87 ? -9.608 -2.899 12.794 1.00 97.31 87 ALA A O 1
ATOM 699 N N . ASP A 1 88 ? -9.860 -4.676 14.128 1.00 95.75 88 ASP A N 1
ATOM 700 C CA . ASP A 1 88 ? -9.145 -5.610 13.272 1.00 95.75 88 ASP A CA 1
ATOM 701 C C . ASP A 1 88 ? -9.786 -5.754 11.885 1.00 95.75 88 ASP A C 1
ATOM 703 O O . ASP A 1 88 ? -9.053 -5.950 10.910 1.00 95.75 88 ASP A O 1
ATOM 707 N N . PHE A 1 89 ? -11.108 -5.609 11.740 1.00 94.81 89 PHE A N 1
ATOM 708 C CA . PHE A 1 89 ? -11.786 -5.597 10.433 1.00 94.81 89 PHE A CA 1
ATOM 709 C C . PHE A 1 89 ? -11.341 -4.437 9.540 1.00 94.81 89 PHE A C 1
ATOM 711 O O . PHE A 1 89 ? -11.415 -4.535 8.313 1.00 94.81 89 PHE A O 1
ATOM 718 N N . LYS A 1 90 ? -10.841 -3.359 10.148 1.00 95.94 90 LYS A N 1
ATOM 719 C CA . LYS A 1 90 ? -10.274 -2.199 9.457 1.00 95.94 90 LYS A CA 1
ATOM 720 C C . LYS A 1 90 ? -8.750 -2.288 9.327 1.00 95.94 90 LYS A C 1
ATOM 722 O O . LYS A 1 90 ? -8.098 -1.302 9.000 1.00 95.94 90 LYS A O 1
ATOM 727 N N . GLY A 1 91 ? -8.152 -3.451 9.590 1.00 96.31 91 GLY A N 1
ATOM 728 C CA . GLY A 1 91 ? -6.697 -3.626 9.552 1.00 96.31 91 GLY A CA 1
ATOM 729 C C . GLY A 1 91 ? -5.953 -2.878 10.664 1.00 96.31 91 GLY A C 1
ATOM 730 O O . GLY A 1 91 ? -4.768 -2.591 10.512 1.00 96.31 91 GLY A O 1
ATOM 731 N N . LEU A 1 92 ? -6.641 -2.544 11.757 1.00 97.00 92 LEU A N 1
ATOM 732 C CA . LEU A 1 92 ? -6.062 -1.949 12.962 1.00 97.00 92 LEU A CA 1
ATOM 733 C C . LEU A 1 92 ? -5.909 -3.020 14.058 1.00 97.00 92 LEU A C 1
ATOM 735 O O . LEU A 1 92 ? -6.285 -4.174 13.849 1.00 97.00 92 LEU A O 1
ATOM 739 N N . ASN A 1 93 ? -5.335 -2.673 15.209 1.00 96.50 93 ASN A N 1
ATOM 740 C CA . ASN A 1 93 ? -5.262 -3.573 16.359 1.00 96.50 93 ASN A CA 1
ATOM 741 C C . ASN A 1 93 ? -6.189 -3.055 17.462 1.00 96.50 93 ASN A C 1
ATOM 743 O O . ASN A 1 93 ? -6.016 -1.944 17.942 1.00 96.50 93 ASN A O 1
ATOM 747 N N . ALA A 1 94 ? -7.173 -3.859 17.864 1.00 97.50 94 ALA A N 1
ATOM 748 C CA . ALA A 1 94 ? -8.176 -3.457 18.850 1.00 97.50 94 ALA A CA 1
ATOM 749 C C . ALA A 1 94 ? -7.574 -3.134 20.232 1.00 97.50 94 ALA A C 1
ATOM 751 O O . ALA A 1 94 ? -8.178 -2.399 21.015 1.00 97.50 94 ALA A O 1
ATOM 752 N N . VAL A 1 95 ? -6.388 -3.668 20.539 1.00 97.25 95 VAL A N 1
ATOM 753 C CA . VAL A 1 95 ? -5.656 -3.369 21.779 1.00 97.25 95 VAL A CA 1
ATOM 754 C C . VAL A 1 95 ? -5.208 -1.903 21.834 1.00 97.25 95 VAL A C 1
ATOM 756 O O . VAL A 1 95 ? -5.232 -1.313 22.908 1.00 97.25 95 VAL A O 1
ATOM 759 N N . ASP A 1 96 ? -4.910 -1.280 20.688 1.00 97.00 96 ASP A N 1
ATOM 760 C CA . ASP A 1 96 ? -4.478 0.128 20.621 1.00 97.00 96 ASP A CA 1
ATOM 761 C C . ASP A 1 96 ? -5.592 1.120 21.027 1.00 97.00 96 ASP A C 1
ATOM 763 O O . ASP A 1 96 ? -5.323 2.300 21.260 1.00 97.00 96 ASP A O 1
ATOM 767 N N . TYR A 1 97 ? -6.834 0.634 21.142 1.00 97.94 97 TYR A N 1
ATOM 768 C CA . TYR A 1 97 ? -8.027 1.400 21.521 1.00 97.94 97 TYR A CA 1
ATOM 769 C C . TYR A 1 97 ? -8.703 0.846 22.780 1.00 97.94 97 TYR A C 1
ATOM 771 O O . TYR A 1 97 ? -9.915 0.988 22.938 1.00 97.94 97 TYR A O 1
ATOM 779 N N . ASP A 1 98 ? -7.948 0.149 23.636 1.00 97.56 98 ASP A N 1
ATOM 780 C CA . ASP A 1 98 ? -8.404 -0.310 24.956 1.00 97.56 98 ASP A CA 1
ATOM 781 C C . ASP A 1 98 ? -9.640 -1.226 24.925 1.00 97.56 98 ASP A C 1
ATOM 783 O O . ASP A 1 98 ? -10.388 -1.346 25.898 1.00 97.56 98 ASP A O 1
ATOM 787 N N . SER A 1 99 ? -9.854 -1.922 23.804 1.00 96.00 99 SER A N 1
ATOM 788 C CA . SER A 1 99 ? -11.066 -2.720 23.578 1.00 96.00 99 SER A CA 1
ATOM 789 C C . SER A 1 99 ? -11.337 -3.768 24.661 1.00 96.00 99 SER A C 1
ATOM 791 O O . SER A 1 99 ? -12.501 -4.016 24.979 1.00 96.00 99 SER A O 1
ATOM 793 N N . GLU A 1 100 ? -10.304 -4.374 25.253 1.00 95.00 100 GLU A N 1
ATOM 794 C CA . GLU A 1 100 ? -10.468 -5.361 26.323 1.00 95.00 100 GLU A CA 1
ATOM 795 C C . GLU A 1 100 ? -10.980 -4.719 27.619 1.00 95.00 100 GLU A C 1
ATOM 797 O O . GLU A 1 100 ? -11.965 -5.202 28.186 1.00 95.00 100 GLU A O 1
ATOM 802 N N . LEU A 1 101 ? -10.359 -3.616 28.058 1.00 94.81 101 LEU A N 1
ATOM 803 C CA . LEU A 1 101 ? -10.793 -2.831 29.220 1.00 94.81 101 LEU A CA 1
ATOM 804 C C . LEU A 1 101 ? -12.254 -2.399 29.053 1.00 94.81 101 LEU A C 1
ATOM 806 O O . LEU A 1 101 ? -13.089 -2.622 29.932 1.00 94.81 101 LEU A O 1
ATOM 810 N N . LEU A 1 102 ? -12.568 -1.831 27.890 1.00 95.81 102 LEU A N 1
ATOM 811 C CA . LEU A 1 102 ? -13.890 -1.314 27.560 1.00 95.81 102 LEU A CA 1
ATOM 812 C C . LEU A 1 102 ? -14.946 -2.424 27.447 1.00 95.81 102 LEU A C 1
ATOM 814 O O . LEU A 1 102 ? -16.070 -2.286 27.919 1.00 95.81 102 LEU A O 1
ATOM 818 N N . THR A 1 103 ? -14.599 -3.574 26.871 1.00 95.81 103 THR A N 1
ATOM 819 C CA . THR A 1 103 ? -15.533 -4.708 26.790 1.00 95.81 103 THR A CA 1
ATOM 820 C C . THR A 1 103 ? -15.801 -5.307 28.172 1.00 95.81 103 THR A C 1
ATOM 822 O O . THR A 1 103 ? -16.930 -5.715 28.459 1.00 95.81 103 THR A O 1
ATOM 825 N N . LYS A 1 104 ? -14.791 -5.355 29.051 1.00 93.44 104 LYS A N 1
ATOM 826 C CA . LYS A 1 104 ? -14.962 -5.803 30.441 1.00 93.44 104 LYS A CA 1
ATOM 827 C C . LYS A 1 104 ? -15.881 -4.864 31.221 1.00 93.44 104 LYS A C 1
ATOM 829 O O . LYS A 1 104 ? -16.760 -5.363 31.921 1.00 93.44 104 LYS A O 1
ATOM 834 N N . SER A 1 105 ? -15.748 -3.546 31.050 1.00 91.56 105 SER A N 1
ATOM 835 C CA . SER A 1 105 ? -16.617 -2.574 31.728 1.00 91.56 105 SER A CA 1
ATOM 836 C C . SER A 1 105 ? -18.082 -2.672 31.286 1.00 91.56 105 SER A C 1
ATOM 838 O O . SER A 1 105 ? -18.982 -2.497 32.107 1.00 91.56 105 SER A O 1
ATOM 840 N N . LEU A 1 106 ? -18.346 -3.041 30.025 1.00 90.56 106 LEU A N 1
ATOM 841 C CA . LEU A 1 106 ? -19.706 -3.333 29.557 1.00 90.56 106 LEU A CA 1
ATOM 842 C C . LEU A 1 106 ? -20.309 -4.588 30.196 1.00 90.56 106 LEU A C 1
ATOM 844 O O . LEU A 1 106 ? -21.503 -4.600 30.493 1.00 90.56 106 LEU A O 1
ATOM 848 N N . LYS A 1 107 ? -19.511 -5.652 30.355 1.00 88.75 107 LYS A N 1
ATOM 849 C CA . LYS A 1 107 ? -19.984 -6.955 30.851 1.00 88.75 107 LYS A CA 1
ATOM 850 C C . LYS A 1 107 ? -20.171 -6.973 32.363 1.00 88.75 107 LYS A C 1
ATOM 852 O O . LYS A 1 107 ? -21.174 -7.486 32.844 1.00 88.75 107 LYS A O 1
ATOM 857 N N . ASN A 1 108 ? -19.208 -6.415 33.089 1.00 89.25 108 ASN A N 1
ATOM 858 C CA . ASN A 1 108 ? -19.114 -6.561 34.541 1.00 89.25 108 ASN A CA 1
ATOM 859 C C . ASN A 1 108 ? -19.544 -5.290 35.289 1.00 89.25 108 ASN A C 1
ATOM 861 O O . ASN A 1 108 ? -19.580 -5.284 36.516 1.00 89.25 108 ASN A O 1
ATOM 865 N N . GLY A 1 109 ? -19.855 -4.213 34.562 1.00 84.75 109 GLY A N 1
ATOM 866 C CA . GLY A 1 109 ? -19.941 -2.875 35.135 1.00 84.75 109 GLY A CA 1
ATOM 867 C C . GLY A 1 109 ? -18.555 -2.300 35.434 1.00 84.75 109 GLY A C 1
ATOM 868 O O . GLY A 1 109 ? -17.523 -2.955 35.271 1.00 84.75 109 GLY A O 1
ATOM 869 N N . VAL A 1 110 ? -18.524 -1.039 35.858 1.00 85.75 110 VAL A N 1
ATOM 870 C CA . VAL A 1 110 ? -17.281 -0.372 36.249 1.00 85.75 110 VAL A CA 1
ATOM 871 C C . VAL A 1 110 ? -17.053 -0.588 37.744 1.00 85.75 110 VAL A C 1
ATOM 873 O O . VAL A 1 110 ? -17.704 0.039 38.574 1.00 85.75 110 VAL A O 1
ATOM 876 N N . SER A 1 111 ? -16.125 -1.479 38.094 1.00 70.00 111 SER A N 1
ATOM 877 C CA . SER A 1 111 ? -15.663 -1.680 39.471 1.00 70.00 111 SER A CA 1
ATOM 878 C C . SER A 1 111 ? -14.532 -0.691 39.785 1.00 70.00 111 SER A C 1
ATOM 880 O O . SER A 1 111 ? -13.359 -1.060 39.772 1.00 70.00 111 SER A O 1
ATOM 882 N N . GLY A 1 112 ? -14.852 0.592 39.962 1.00 76.25 112 GLY A N 1
ATOM 883 C CA . GLY A 1 112 ? -13.853 1.627 40.246 1.00 76.25 112 GLY A CA 1
ATOM 884 C C . GLY A 1 112 ? -14.261 3.017 39.773 1.00 76.25 112 GLY A C 1
ATOM 885 O O . GLY A 1 112 ? -15.440 3.300 39.566 1.00 76.25 112 GLY A O 1
ATOM 886 N N . ASP A 1 113 ? -13.268 3.886 39.600 1.00 87.12 113 ASP A N 1
ATOM 887 C CA . ASP A 1 113 ? -13.482 5.248 39.123 1.00 87.12 113 ASP A CA 1
ATOM 888 C C . ASP A 1 113 ? -13.883 5.262 37.640 1.00 87.12 113 ASP A C 1
ATOM 890 O O . ASP A 1 113 ? -13.076 4.990 36.746 1.00 87.12 113 ASP A O 1
ATOM 894 N N . ILE A 1 114 ? -15.143 5.621 37.384 1.00 92.31 114 ILE A N 1
ATOM 895 C CA . ILE A 1 114 ? -15.717 5.726 36.038 1.00 92.31 114 ILE A CA 1
ATOM 896 C C . ILE A 1 114 ? -14.958 6.693 35.137 1.00 92.31 114 ILE A C 1
ATOM 898 O O . ILE A 1 114 ? -14.949 6.507 33.923 1.00 92.31 114 ILE A O 1
ATOM 902 N N . SER A 1 115 ? -14.257 7.661 35.728 1.00 94.56 115 SER A N 1
ATOM 903 C CA . SER A 1 115 ? -13.419 8.625 35.021 1.00 94.56 115 SER A CA 1
ATOM 904 C C . SER A 1 115 ? -12.339 7.939 34.185 1.00 94.56 115 SER A C 1
ATOM 906 O O . SER A 1 115 ? -12.074 8.354 33.061 1.00 94.56 115 SER A O 1
ATOM 908 N N . GLN A 1 116 ? -11.757 6.845 34.690 1.00 94.75 116 GLN A N 1
ATOM 909 C CA . GLN A 1 116 ? -10.713 6.096 33.982 1.00 94.75 116 GLN A CA 1
ATOM 910 C C . GLN A 1 116 ? -11.268 5.428 32.720 1.00 94.75 116 GLN A C 1
ATOM 912 O O . GLN A 1 116 ? -10.642 5.477 31.664 1.00 94.75 116 GLN A O 1
ATOM 917 N N . VAL A 1 117 ? -12.455 4.822 32.815 1.00 95.94 117 VAL A N 1
ATOM 918 C CA . VAL A 1 117 ? -13.093 4.115 31.693 1.00 95.94 117 VAL A CA 1
ATOM 919 C C . VAL A 1 117 ? -13.679 5.101 30.683 1.00 95.94 117 VAL A C 1
ATOM 921 O O . VAL A 1 117 ? -13.561 4.882 29.480 1.00 95.94 117 VAL A O 1
ATOM 924 N N . ASP A 1 118 ? -14.278 6.194 31.156 1.00 97.31 118 ASP A N 1
ATOM 925 C CA . ASP A 1 118 ? -14.846 7.238 30.302 1.00 97.31 118 ASP A CA 1
ATOM 926 C C . ASP A 1 118 ? -13.747 7.934 29.479 1.00 97.31 118 ASP A C 1
ATOM 928 O O . ASP A 1 118 ? -13.878 8.040 28.258 1.00 97.31 118 ASP A O 1
ATOM 932 N N . VAL A 1 119 ? -12.612 8.287 30.103 1.00 97.69 119 VAL A N 1
ATOM 933 C CA . VAL A 1 119 ? -11.451 8.845 29.384 1.00 97.69 119 VAL A CA 1
ATOM 934 C C . VAL A 1 119 ? -10.828 7.816 28.448 1.00 97.69 119 VAL A C 1
ATOM 936 O O . VAL A 1 119 ? -10.481 8.172 27.324 1.00 97.69 119 VAL A O 1
ATOM 939 N N . ALA A 1 120 ? -10.712 6.547 28.859 1.00 97.81 120 ALA A N 1
ATOM 940 C CA . ALA A 1 120 ? -10.194 5.495 27.983 1.00 97.81 120 ALA A CA 1
ATOM 941 C C . ALA A 1 120 ? -11.048 5.333 26.718 1.00 97.81 120 ALA A C 1
ATOM 943 O O . ALA A 1 120 ? -10.508 5.224 25.619 1.00 97.81 120 ALA A O 1
ATOM 944 N N . LEU A 1 121 ? -12.378 5.394 26.847 1.00 98.38 121 LEU A N 1
ATOM 945 C CA . LEU A 1 121 ? -13.277 5.362 25.698 1.00 98.38 121 LEU A CA 1
ATOM 946 C C . LEU A 1 121 ? -13.080 6.590 24.802 1.00 98.38 121 LEU A C 1
ATOM 948 O O . LEU A 1 121 ? -12.917 6.441 23.593 1.00 98.38 121 LEU A O 1
ATOM 952 N N . THR A 1 122 ? -13.023 7.790 25.382 1.00 98.44 122 THR A N 1
ATOM 953 C CA . THR A 1 122 ? -12.787 9.036 24.635 1.00 98.44 122 THR A CA 1
ATOM 954 C C . THR A 1 122 ? -11.468 9.000 23.860 1.00 98.44 122 THR A C 1
ATOM 956 O O . THR A 1 122 ? -11.455 9.226 22.648 1.00 98.44 122 THR A O 1
ATOM 959 N N . VAL A 1 123 ? -10.362 8.662 24.524 1.00 98.50 123 VAL A N 1
ATOM 960 C CA . VAL A 1 123 ? -9.033 8.577 23.901 1.00 98.50 123 VAL A CA 1
ATOM 961 C C . VAL A 1 123 ? -8.987 7.459 22.857 1.00 98.50 123 VAL A C 1
ATOM 963 O O . VAL A 1 123 ? -8.454 7.669 21.766 1.00 98.50 123 VAL A O 1
ATOM 966 N N . GLY A 1 124 ? -9.591 6.302 23.140 1.00 98.31 124 GLY A N 1
ATOM 967 C CA . GLY A 1 124 ? -9.703 5.187 22.199 1.00 98.31 124 GLY A CA 1
ATOM 968 C C . GLY A 1 124 ? -10.414 5.585 20.903 1.00 98.31 124 GLY A C 1
ATOM 969 O O . GLY A 1 124 ? -9.915 5.292 19.816 1.00 98.31 124 GLY A O 1
ATOM 970 N N . VAL A 1 125 ? -11.526 6.326 20.993 1.00 98.31 125 VAL A N 1
ATOM 971 C CA . VAL A 1 125 ? -12.233 6.855 19.812 1.00 98.31 125 VAL A CA 1
ATOM 972 C C . VAL A 1 125 ? -11.391 7.869 19.054 1.00 98.31 125 VAL A C 1
ATOM 974 O O . VAL A 1 125 ? -11.328 7.802 17.828 1.00 98.31 125 VAL A O 1
ATOM 977 N N . ILE A 1 126 ? -10.739 8.798 19.753 1.00 98.19 126 ILE A N 1
ATOM 978 C CA . ILE A 1 126 ? -9.889 9.818 19.128 1.00 98.19 126 ILE A CA 1
ATOM 979 C C . ILE A 1 126 ? -8.749 9.158 18.337 1.00 98.19 126 ILE A C 1
ATOM 981 O O . ILE A 1 126 ? -8.558 9.477 17.160 1.00 98.19 126 ILE A O 1
ATOM 985 N N . ARG A 1 127 ? -8.043 8.197 18.949 1.00 97.69 127 ARG A N 1
ATOM 986 C CA . ARG A 1 127 ? -6.992 7.401 18.292 1.00 97.69 127 ARG A CA 1
ATOM 987 C C . ARG A 1 127 ? -7.545 6.664 17.075 1.00 97.69 127 ARG A C 1
ATOM 989 O O . ARG A 1 127 ? -6.992 6.779 15.987 1.00 97.69 127 ARG A O 1
ATOM 996 N N . TYR A 1 128 ? -8.677 5.977 17.228 1.00 98.00 128 TYR A N 1
ATOM 997 C CA . TYR A 1 128 ? -9.313 5.227 16.145 1.00 98.00 128 TYR A CA 1
ATOM 998 C C . TYR A 1 128 ? -9.710 6.118 14.959 1.00 98.00 128 TYR A C 1
ATOM 1000 O O . TYR A 1 128 ? -9.451 5.774 13.807 1.00 98.00 128 TYR A O 1
ATOM 1008 N N . LEU A 1 129 ? -10.303 7.285 15.226 1.00 97.06 129 LEU A N 1
ATOM 1009 C CA . LEU A 1 129 ? -10.668 8.269 14.206 1.00 97.06 129 LEU A CA 1
ATOM 1010 C C . LEU A 1 129 ? -9.440 8.809 13.471 1.00 97.06 129 LEU A C 1
ATOM 1012 O O . LEU A 1 129 ? -9.455 8.893 12.241 1.00 97.06 129 LEU A O 1
ATOM 1016 N N . SER A 1 130 ? -8.386 9.154 14.214 1.00 95.19 130 SER A N 1
ATOM 1017 C CA . SER A 1 130 ? -7.110 9.600 13.650 1.00 95.19 130 SER A CA 1
ATOM 1018 C C . SER A 1 130 ? -6.529 8.524 12.728 1.00 95.19 130 SER A C 1
ATOM 1020 O O . SER A 1 130 ? -6.306 8.766 11.538 1.00 95.19 130 SER A O 1
ATOM 1022 N N . ASP A 1 131 ? -6.435 7.292 13.225 1.00 95.69 131 ASP A N 1
ATOM 1023 C CA . ASP A 1 131 ? -5.881 6.161 12.489 1.00 95.69 131 ASP A CA 1
ATOM 1024 C C . ASP A 1 131 ? -6.694 5.818 11.242 1.00 95.69 131 ASP A C 1
ATOM 1026 O O . ASP A 1 131 ? -6.116 5.524 10.200 1.00 95.69 131 ASP A O 1
ATOM 1030 N N . LEU A 1 132 ? -8.028 5.873 11.292 1.00 94.56 132 LEU A N 1
ATOM 1031 C CA . LEU A 1 132 ? -8.857 5.666 10.102 1.00 94.56 132 LEU A CA 1
ATOM 1032 C C . LEU A 1 132 ? -8.689 6.780 9.065 1.00 94.56 132 LEU A C 1
ATOM 1034 O O . LEU A 1 132 ? -8.751 6.501 7.864 1.00 94.56 132 LEU A O 1
ATOM 1038 N N . ARG A 1 133 ? -8.491 8.023 9.514 1.00 92.44 133 ARG A N 1
ATOM 1039 C CA . ARG A 1 133 ? -8.514 9.210 8.655 1.00 92.44 133 ARG A CA 1
ATOM 1040 C C . ARG A 1 133 ? -7.172 9.509 7.996 1.00 92.44 133 ARG A C 1
ATOM 1042 O O . ARG A 1 133 ? -7.137 9.832 6.802 1.00 92.44 133 ARG A O 1
ATOM 1049 N N . VAL A 1 134 ? -6.094 9.451 8.774 1.00 89.94 134 VAL A N 1
ATOM 1050 C CA . VAL A 1 134 ? -4.740 9.847 8.351 1.00 89.94 134 VAL A CA 1
ATOM 1051 C C . VAL A 1 134 ? -3.716 8.717 8.445 1.00 89.94 134 VAL A C 1
ATOM 1053 O O . VAL A 1 134 ? -2.631 8.858 7.888 1.00 89.94 134 VAL A O 1
ATOM 1056 N N . GLY A 1 135 ? -4.077 7.577 9.038 1.00 92.38 135 GLY A N 1
ATOM 1057 C CA . GLY A 1 135 ? -3.169 6.450 9.240 1.00 92.38 135 GLY A CA 1
ATOM 1058 C C . GLY A 1 135 ? -2.453 6.490 10.589 1.00 92.38 135 GLY A C 1
ATOM 1059 O O . GLY A 1 135 ? -2.376 7.527 11.237 1.00 92.38 135 GLY A O 1
ATOM 1060 N N . ARG A 1 136 ? -1.921 5.333 10.983 1.00 91.38 136 ARG A N 1
ATOM 1061 C CA . ARG A 1 136 ? -1.147 5.105 12.215 1.00 91.38 136 ARG A CA 1
ATOM 1062 C C . ARG A 1 136 ? 0.290 5.593 12.117 1.00 91.38 136 ARG A C 1
ATOM 1064 O O . ARG A 1 136 ? 0.942 5.838 13.124 1.00 91.38 136 ARG A O 1
ATOM 1071 N N . VAL A 1 137 ? 0.822 5.628 10.898 1.00 85.12 137 VAL A N 1
ATOM 1072 C CA . VAL A 1 137 ? 2.214 5.994 10.633 1.00 85.12 137 VAL A CA 1
ATOM 1073 C C . VAL A 1 137 ? 2.227 7.289 9.845 1.00 85.12 137 VAL A C 1
ATOM 1075 O O . VAL A 1 137 ? 1.613 7.366 8.779 1.00 85.12 137 VAL A O 1
ATOM 1078 N N . ASP A 1 138 ? 2.966 8.283 10.339 1.00 74.88 138 ASP A N 1
ATOM 1079 C CA . ASP A 1 138 ? 3.212 9.500 9.575 1.00 74.88 138 ASP A CA 1
ATOM 1080 C C . ASP A 1 138 ? 4.072 9.165 8.356 1.00 74.88 138 ASP A C 1
ATOM 1082 O O . ASP A 1 138 ? 5.264 8.869 8.461 1.00 74.88 138 ASP A O 1
ATOM 1086 N N . PHE A 1 139 ? 3.470 9.226 7.173 1.00 69.94 139 PHE A N 1
ATOM 1087 C CA . PHE A 1 139 ? 4.172 8.975 5.925 1.00 69.94 139 PHE A CA 1
ATOM 1088 C C . PHE A 1 139 ? 5.336 9.945 5.688 1.00 69.94 139 PHE A C 1
ATOM 1090 O O . PHE A 1 139 ? 6.295 9.559 5.021 1.00 69.94 139 PHE A O 1
ATOM 1097 N N . LYS A 1 140 ? 5.311 11.169 6.241 1.00 68.12 140 LYS A N 1
ATOM 1098 C CA . LYS A 1 140 ? 6.439 12.107 6.105 1.00 68.12 140 LYS A CA 1
ATOM 1099 C C . LYS A 1 140 ? 7.719 11.541 6.718 1.00 68.12 140 LYS A C 1
ATOM 1101 O O . LYS A 1 140 ? 8.793 11.770 6.174 1.00 68.12 140 LYS A O 1
ATOM 1106 N N . SER A 1 141 ? 7.606 10.704 7.753 1.00 63.69 141 SER A N 1
ATOM 1107 C CA . SER A 1 141 ? 8.751 9.962 8.304 1.00 63.69 141 SER A CA 1
ATOM 1108 C C . SER A 1 141 ? 9.355 8.943 7.320 1.00 63.69 141 SER A C 1
ATOM 1110 O O . SER A 1 141 ? 10.513 8.558 7.464 1.00 63.69 141 SER A O 1
ATOM 1112 N N . LEU A 1 142 ? 8.595 8.522 6.299 1.00 64.81 142 LEU A N 1
ATOM 1113 C CA . LEU A 1 142 ? 8.994 7.543 5.281 1.00 64.81 142 LEU A CA 1
ATOM 1114 C C . LEU A 1 142 ? 9.387 8.195 3.946 1.00 64.81 142 LEU A C 1
ATOM 1116 O O . LEU A 1 142 ? 10.219 7.655 3.215 1.00 64.81 142 LEU A O 1
ATOM 1120 N N . SER A 1 143 ? 8.786 9.336 3.597 1.00 64.31 143 SER A N 1
ATOM 1121 C CA . SER A 1 143 ? 9.140 10.134 2.423 1.00 64.31 143 SER A CA 1
ATOM 1122 C C . SER A 1 143 ? 8.650 11.575 2.579 1.00 64.31 143 SER A C 1
ATOM 1124 O O . SER A 1 143 ? 7.452 11.837 2.652 1.00 64.31 143 SER A O 1
ATOM 1126 N N . ASN A 1 144 ? 9.584 12.526 2.539 1.00 58.25 144 ASN A N 1
ATOM 1127 C CA . ASN A 1 144 ? 9.307 13.959 2.707 1.00 58.25 144 ASN A CA 1
ATOM 1128 C C . ASN A 1 144 ? 8.528 14.608 1.543 1.00 58.25 144 ASN A C 1
ATOM 1130 O O . ASN A 1 144 ? 8.234 15.800 1.592 1.00 58.25 144 ASN A O 1
ATOM 1134 N N . ASP A 1 145 ? 8.217 13.856 0.484 1.00 66.06 145 ASP A N 1
ATOM 1135 C CA . ASP A 1 145 ? 7.978 14.439 -0.840 1.00 66.06 145 ASP A CA 1
ATOM 1136 C C . ASP A 1 145 ? 6.661 14.036 -1.498 1.00 66.06 145 ASP A C 1
ATOM 1138 O O . ASP A 1 145 ? 6.305 14.557 -2.562 1.00 66.06 145 ASP A O 1
ATOM 1142 N N . PHE A 1 146 ? 5.922 13.129 -0.864 1.00 69.75 146 PHE A N 1
ATOM 1143 C CA . PHE A 1 146 ? 4.515 12.960 -1.171 1.00 69.75 146 PHE A CA 1
ATOM 1144 C C . PHE A 1 146 ? 3.748 14.019 -0.382 1.00 69.75 146 PHE A C 1
ATOM 1146 O O . PHE A 1 146 ? 3.657 13.957 0.843 1.00 69.75 146 PHE A O 1
ATOM 1153 N N . ASP A 1 147 ? 3.236 15.017 -1.096 1.00 67.62 147 ASP A N 1
ATOM 1154 C CA . ASP A 1 147 ? 2.429 16.082 -0.511 1.00 67.62 147 ASP A CA 1
ATOM 1155 C C . ASP A 1 147 ? 1.063 15.502 -0.124 1.00 67.62 147 ASP A C 1
ATOM 1157 O O . ASP A 1 147 ? 0.154 15.400 -0.952 1.00 67.62 147 ASP A O 1
ATOM 1161 N N . ILE A 1 148 ? 0.969 14.988 1.103 1.00 68.81 148 ILE A N 1
ATOM 1162 C CA . ILE A 1 148 ? -0.285 14.499 1.670 1.00 68.81 148 ILE A CA 1
ATOM 1163 C C . ILE A 1 148 ? -1.063 15.727 2.120 1.00 68.81 148 ILE A C 1
ATOM 1165 O O . ILE A 1 148 ? -0.597 16.414 3.035 1.00 68.81 148 ILE A O 1
ATOM 1169 N N . PRO A 1 149 ? -2.234 16.010 1.521 1.00 71.44 149 PRO A N 1
ATOM 1170 C CA . PRO A 1 149 ? -3.061 17.092 2.016 1.00 71.44 149 PRO A CA 1
ATOM 1171 C C . PRO A 1 149 ? -3.424 16.828 3.471 1.00 71.44 149 PRO A C 1
ATOM 1173 O O . PRO A 1 149 ? -3.661 15.682 3.860 1.00 71.44 149 PRO A O 1
ATOM 1176 N N . ASP A 1 150 ? -3.482 17.887 4.274 1.00 81.12 150 ASP A N 1
ATOM 1177 C CA . ASP A 1 150 ? -3.968 17.749 5.637 1.00 81.12 150 ASP A CA 1
ATOM 1178 C C . ASP A 1 150 ? -5.449 17.348 5.591 1.00 81.12 150 ASP A C 1
ATOM 1180 O O . ASP A 1 150 ? -6.310 18.092 5.121 1.00 81.12 150 ASP A O 1
ATOM 1184 N N . LYS A 1 151 ? -5.727 16.115 6.016 1.00 87.25 151 LYS A N 1
ATOM 1185 C CA . LYS A 1 151 ? -7.074 15.540 6.073 1.00 87.25 151 LYS A CA 1
ATOM 1186 C C . LYS A 1 151 ? -7.614 15.495 7.495 1.00 87.25 151 LYS A C 1
ATOM 1188 O O . LYS A 1 151 ? -8.662 14.869 7.699 1.00 87.2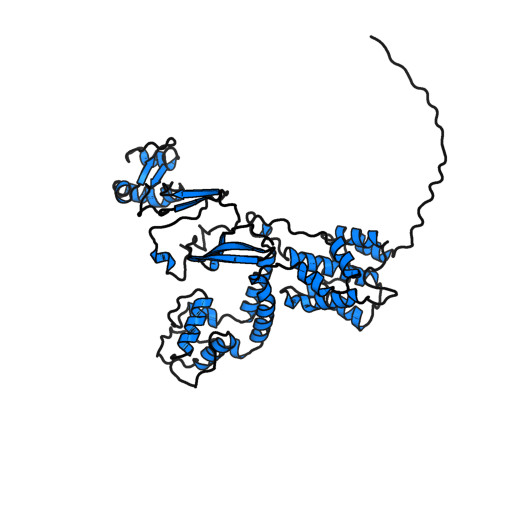5 151 LYS A O 1
ATOM 1193 N N . ARG A 1 152 ? -6.902 16.069 8.470 1.00 88.31 152 ARG A N 1
ATOM 1194 C CA . ARG A 1 152 ? -7.319 16.050 9.870 1.00 88.31 152 ARG A CA 1
ATOM 1195 C C . ARG A 1 152 ? -8.698 16.682 10.000 1.00 88.31 152 ARG A C 1
ATOM 1197 O O . ARG A 1 152 ? -9.049 17.637 9.313 1.00 88.31 152 ARG A O 1
ATOM 1204 N N . ILE A 1 153 ? -9.494 16.074 10.862 1.00 92.38 153 ILE A N 1
ATOM 1205 C CA . ILE A 1 153 ? -10.832 16.536 11.211 1.00 92.38 153 ILE A CA 1
ATOM 1206 C C . ILE A 1 153 ? -10.787 17.132 12.610 1.00 92.38 153 ILE A C 1
ATOM 1208 O O . ILE A 1 153 ? -9.887 16.829 13.393 1.00 92.38 153 ILE A O 1
ATOM 1212 N N . HIS A 1 154 ? -11.785 17.943 12.942 1.00 96.06 154 HIS A N 1
ATOM 1213 C CA . HIS A 1 154 ? -11.962 18.423 14.302 1.00 96.06 154 HIS A CA 1
ATOM 1214 C C . HIS A 1 154 ? -12.460 17.276 15.201 1.00 96.06 154 HIS A C 1
ATOM 1216 O O . HIS A 1 154 ? -13.664 17.030 15.309 1.00 96.06 154 HIS A O 1
ATOM 1222 N N . LEU A 1 155 ? -11.517 16.526 15.782 1.00 96.81 155 LEU A N 1
ATOM 1223 C CA . LEU A 1 155 ? -11.777 15.302 16.549 1.00 96.81 155 LEU A CA 1
ATOM 1224 C C . LEU A 1 155 ? -12.772 15.518 17.709 1.00 96.81 155 LEU A C 1
ATOM 1226 O O . LEU A 1 155 ? -13.707 14.721 17.794 1.00 96.81 155 LEU A O 1
ATOM 1230 N N . PRO A 1 156 ? -12.683 16.597 18.520 1.00 97.62 156 PRO A N 1
ATOM 1231 C CA . PRO A 1 156 ? -13.657 16.879 19.580 1.00 97.62 156 PRO A CA 1
ATOM 1232 C C . PRO A 1 156 ? -15.092 16.988 19.059 1.00 97.62 156 PRO A C 1
ATOM 1234 O O . PRO A 1 156 ? -15.984 16.271 19.505 1.00 97.62 156 PRO A O 1
ATOM 1237 N N . ALA A 1 157 ? -15.316 17.794 18.020 1.00 96.75 157 ALA A N 1
ATOM 1238 C CA . ALA A 1 157 ? -16.654 17.948 17.438 1.00 96.75 157 ALA A CA 1
ATOM 1239 C C . ALA A 1 157 ? -17.193 16.626 16.865 1.00 96.75 157 ALA A C 1
ATOM 1241 O O . ALA A 1 157 ? -18.389 16.345 16.958 1.00 96.75 157 ALA A O 1
ATOM 1242 N N . PHE A 1 158 ? -16.319 15.794 16.290 1.00 97.50 158 PHE A N 1
ATOM 1243 C CA . PHE A 1 158 ? -16.720 14.486 15.781 1.00 97.50 158 PHE A CA 1
ATOM 1244 C C . PHE A 1 158 ? -17.130 13.538 16.914 1.00 97.50 158 PHE A C 1
ATOM 1246 O O . PHE A 1 158 ? -18.170 12.890 16.820 1.00 97.50 158 PHE A O 1
ATOM 1253 N N . VAL A 1 159 ? -16.349 13.480 17.997 1.00 97.81 159 VAL A N 1
ATOM 1254 C CA . VAL A 1 159 ? -16.660 12.664 19.178 1.00 97.81 159 VAL A CA 1
ATOM 1255 C C . VAL A 1 159 ? -17.959 13.125 19.837 1.00 97.81 159 VAL A C 1
ATOM 1257 O O . VAL A 1 159 ? -18.823 12.295 20.103 1.00 97.81 159 VAL A O 1
ATOM 1260 N N . GLN A 1 160 ? -18.161 14.434 19.997 1.00 96.50 160 GLN A N 1
ATOM 1261 C CA . GLN A 1 160 ? -19.403 14.991 20.541 1.00 96.50 160 GLN A CA 1
ATOM 1262 C C . GLN A 1 160 ? -20.631 14.620 19.694 1.00 96.50 160 GLN A C 1
ATOM 1264 O O . GLN A 1 160 ? -21.713 14.370 20.217 1.00 96.50 160 GLN A O 1
ATOM 1269 N N . LYS A 1 161 ? -20.482 14.530 18.369 1.00 96.38 161 LYS A N 1
ATOM 1270 C CA . LYS A 1 161 ? -21.559 14.045 17.497 1.00 96.38 161 LYS A CA 1
ATOM 1271 C C . LYS A 1 161 ? -21.883 12.568 17.750 1.00 96.38 161 LYS A C 1
ATOM 1273 O O . LYS A 1 161 ? -23.037 12.168 17.622 1.00 96.38 161 LYS A O 1
ATOM 1278 N N . LEU A 1 162 ? -20.891 11.743 18.094 1.00 97.12 162 LEU A N 1
ATOM 1279 C CA . LEU A 1 162 ? -21.103 10.318 18.365 1.00 97.12 162 LEU A CA 1
ATOM 1280 C C . LEU A 1 162 ? -21.898 10.078 19.649 1.00 97.12 162 LEU A C 1
ATOM 1282 O O . LEU A 1 162 ? -22.700 9.150 19.658 1.00 97.12 162 LEU A O 1
ATOM 1286 N N . THR A 1 163 ? -21.741 10.914 20.682 1.00 96.06 163 THR A N 1
ATOM 1287 C CA . THR A 1 163 ? -22.444 10.757 21.975 1.00 96.06 163 THR A CA 1
ATOM 1288 C C . THR A 1 163 ? -23.961 10.947 21.879 1.00 96.06 163 THR A C 1
ATOM 1290 O O . THR A 1 163 ? -24.683 10.596 22.807 1.00 96.06 163 THR A O 1
ATOM 1293 N N . THR A 1 164 ? -24.459 11.465 20.752 1.00 94.69 164 THR A N 1
ATOM 1294 C CA . THR A 1 164 ? -25.890 11.715 20.495 1.00 94.69 164 THR A CA 1
ATOM 1295 C C . THR A 1 164 ? -26.397 11.069 19.198 1.00 94.69 164 THR A C 1
ATOM 1297 O O . THR A 1 164 ? -27.536 11.288 18.784 1.00 94.69 164 THR A O 1
ATOM 1300 N N . SER A 1 165 ? -25.565 10.269 18.521 1.00 94.00 165 SER A N 1
ATOM 1301 C CA . SER A 1 165 ? -25.887 9.702 17.209 1.00 94.00 165 SER A CA 1
ATOM 1302 C C . SER A 1 165 ? -26.663 8.394 17.322 1.00 94.00 165 SER A C 1
ATOM 1304 O O . SER A 1 165 ? -26.184 7.414 17.882 1.00 94.00 165 SER A O 1
ATOM 1306 N N . SER A 1 166 ? -27.800 8.304 16.630 1.00 92.75 166 SER A N 1
ATOM 1307 C CA . SER A 1 166 ? -28.515 7.035 16.433 1.00 92.75 166 SER A CA 1
ATOM 1308 C C . SER A 1 166 ? -27.814 6.070 15.461 1.00 92.75 166 SER A C 1
ATOM 1310 O O . SER A 1 166 ? -28.232 4.919 15.343 1.00 92.75 166 SER A O 1
ATOM 1312 N N . HIS A 1 167 ? -26.749 6.520 14.781 1.00 94.94 167 HIS A N 1
ATOM 1313 C CA . HIS A 1 167 ? -26.043 5.799 13.716 1.00 94.94 167 HIS A CA 1
ATOM 1314 C C . HIS A 1 167 ? -24.512 5.844 13.905 1.00 94.94 167 HIS A C 1
ATOM 1316 O O . HIS A 1 167 ? -23.771 6.189 12.982 1.00 94.94 167 HIS A O 1
ATOM 1322 N N . VAL A 1 168 ? -24.016 5.512 15.105 1.00 95.75 168 VAL A N 1
ATOM 1323 C CA . VAL A 1 168 ? -22.580 5.556 15.472 1.00 95.75 168 VAL A CA 1
ATOM 1324 C C . VAL A 1 168 ? -21.680 4.892 14.425 1.00 95.75 168 VAL A C 1
ATOM 1326 O O . VAL A 1 168 ? -20.730 5.508 13.942 1.00 95.75 168 VAL A O 1
ATOM 1329 N N . ARG A 1 169 ? -21.998 3.657 14.018 1.00 94.19 169 ARG A N 1
ATOM 1330 C CA . ARG A 1 169 ? -21.175 2.896 13.066 1.00 94.19 169 ARG A CA 1
ATOM 1331 C C . ARG A 1 169 ? -21.054 3.582 11.706 1.00 94.19 169 ARG A C 1
ATOM 1333 O O . ARG A 1 169 ? -19.957 3.676 11.175 1.00 94.19 169 ARG A O 1
ATOM 1340 N N . GLN A 1 170 ? -22.159 4.105 11.179 1.00 94.38 170 GLN A N 1
ATOM 1341 C CA . GLN A 1 170 ? -22.161 4.822 9.903 1.00 94.38 170 GLN A CA 1
ATOM 1342 C C . GLN A 1 170 ? -21.332 6.110 9.978 1.00 94.38 170 GLN A C 1
ATOM 1344 O O . GLN A 1 170 ? -20.633 6.445 9.024 1.00 94.38 170 GLN A O 1
ATOM 1349 N N . GLN A 1 171 ? -21.386 6.828 11.107 1.00 95.19 171 GLN A N 1
ATOM 1350 C CA . GLN A 1 171 ? -20.539 8.004 11.313 1.00 95.19 171 GLN A CA 1
ATOM 1351 C C . GLN A 1 171 ? -19.058 7.605 11.314 1.00 95.19 171 GLN A C 1
ATOM 1353 O O . GLN A 1 171 ? -18.276 8.203 10.581 1.00 95.19 171 GLN A O 1
ATOM 1358 N N . LEU A 1 172 ? -18.670 6.560 12.048 1.00 94.56 172 LEU A N 1
ATOM 1359 C CA . LEU A 1 172 ? -17.282 6.080 12.065 1.00 94.56 172 LEU A CA 1
ATOM 1360 C C . LEU A 1 172 ? -16.808 5.588 10.684 1.00 94.56 172 LEU A C 1
ATOM 1362 O O . LEU A 1 172 ? -15.712 5.938 10.260 1.00 94.56 172 LEU A O 1
ATOM 1366 N N . ASP A 1 173 ? -17.641 4.869 9.931 1.00 91.88 173 ASP A N 1
ATOM 1367 C CA . ASP A 1 173 ? -17.294 4.426 8.570 1.00 91.88 173 ASP A CA 1
ATOM 1368 C C . ASP A 1 173 ? -17.112 5.615 7.588 1.00 91.88 173 ASP A C 1
ATOM 1370 O O . ASP A 1 173 ? -16.428 5.498 6.570 1.00 91.88 173 ASP A O 1
ATOM 1374 N N . SER A 1 174 ? -17.675 6.796 7.885 1.00 91.81 174 SER A N 1
ATOM 1375 C CA . SER A 1 174 ? -17.547 7.984 7.023 1.00 91.81 174 SER A CA 1
ATOM 1376 C C . SER A 1 174 ? -16.149 8.616 7.025 1.00 91.81 174 SER A C 1
ATOM 1378 O O . SER A 1 174 ? -15.807 9.347 6.091 1.00 91.81 174 SER A O 1
ATOM 1380 N N . VAL A 1 175 ? -15.316 8.338 8.039 1.00 92.69 175 VAL A N 1
ATOM 1381 C CA . VAL A 1 175 ? -13.957 8.907 8.112 1.00 92.69 175 VAL A CA 1
ATOM 1382 C C . VAL A 1 175 ? -12.931 8.142 7.281 1.00 92.69 175 VAL A C 1
ATOM 1384 O O . VAL A 1 175 ? -11.853 8.675 7.009 1.00 92.69 175 VAL A O 1
ATOM 1387 N N . GLU A 1 176 ? -13.272 6.928 6.848 1.00 92.62 176 GLU A N 1
ATOM 1388 C CA . GLU A 1 176 ? -12.414 6.073 6.034 1.00 92.62 176 GLU A CA 1
ATOM 1389 C C . GLU A 1 176 ? -12.194 6.622 4.611 1.00 92.62 176 GLU A C 1
ATOM 1391 O O . GLU A 1 176 ? -13.005 7.405 4.098 1.00 92.62 176 GLU A O 1
ATOM 1396 N N . PRO A 1 177 ? -11.126 6.177 3.917 1.00 91.56 177 PRO A N 1
ATOM 1397 C CA . PRO A 1 177 ? -10.934 6.473 2.503 1.00 91.56 177 PRO A CA 1
ATOM 1398 C C . PRO A 1 177 ? -12.139 6.054 1.650 1.00 91.56 177 PRO A C 1
ATOM 1400 O O . PRO A 1 177 ? -12.543 4.892 1.620 1.00 91.56 177 PRO A O 1
ATOM 1403 N N . GLN A 1 178 ? -12.680 6.998 0.879 1.00 87.19 178 GLN A N 1
ATOM 1404 C CA . GLN A 1 178 ? -13.893 6.774 0.081 1.00 87.19 178 GLN A CA 1
ATOM 1405 C C . GLN A 1 178 ? -13.645 6.081 -1.267 1.00 87.19 178 GLN A C 1
ATOM 1407 O O . GLN A 1 178 ? -14.593 5.783 -1.998 1.00 87.19 178 GLN A O 1
ATOM 1412 N N . LEU A 1 179 ? -12.384 5.773 -1.575 1.00 85.44 179 LEU A N 1
ATOM 1413 C CA . LEU A 1 179 ? -11.969 5.182 -2.841 1.00 85.44 179 LEU A CA 1
ATOM 1414 C C . LEU A 1 179 ? -12.543 3.767 -3.025 1.00 85.44 179 LEU A C 1
ATOM 1416 O O . LEU A 1 179 ? -12.418 2.938 -2.116 1.00 85.44 179 LEU A O 1
ATOM 1420 N N . PRO A 1 180 ? -13.086 3.424 -4.210 1.00 86.00 180 PRO A N 1
ATOM 1421 C CA . PRO A 1 180 ? -13.607 2.083 -4.484 1.00 86.00 180 PRO A CA 1
ATOM 1422 C C . PRO A 1 180 ? -12.597 0.963 -4.199 1.00 86.00 180 PRO A C 1
ATOM 1424 O O . PRO A 1 180 ? -12.957 -0.098 -3.691 1.00 86.00 180 PRO A O 1
ATOM 1427 N N . GLN A 1 181 ? -11.313 1.213 -4.470 1.00 87.50 181 GLN A N 1
ATOM 1428 C CA . GLN A 1 181 ? -10.228 0.268 -4.211 1.00 87.50 181 GLN A CA 1
ATOM 1429 C C . GLN A 1 181 ? -10.026 0.014 -2.715 1.00 87.50 181 GLN A C 1
ATOM 1431 O O . GLN A 1 181 ? -9.696 -1.107 -2.349 1.00 87.50 181 GLN A O 1
ATOM 1436 N N . TYR A 1 182 ? -10.244 1.013 -1.854 1.00 92.81 182 TYR A N 1
ATOM 1437 C CA . TYR A 1 182 ? -10.198 0.824 -0.405 1.00 92.81 182 TYR A CA 1
ATOM 1438 C C . TYR A 1 182 ? -11.414 0.036 0.086 1.00 92.81 182 TYR A C 1
ATOM 1440 O O . TYR A 1 182 ? -11.260 -0.920 0.842 1.00 92.81 182 TYR A O 1
ATOM 1448 N N . LYS A 1 183 ? -12.614 0.373 -0.406 1.00 91.69 183 LYS A N 1
ATOM 1449 C CA . LYS A 1 183 ? -13.891 -0.225 0.028 1.00 91.69 183 LYS A CA 1
ATOM 1450 C C . LYS A 1 183 ? -13.952 -1.749 -0.140 1.00 91.69 183 LYS A C 1
ATOM 1452 O O . LYS A 1 183 ? -14.667 -2.423 0.598 1.00 91.69 183 LYS A O 1
ATOM 1457 N N . VAL A 1 184 ? -13.175 -2.323 -1.062 1.00 94.75 184 VAL A N 1
ATOM 1458 C CA . VAL A 1 184 ? -13.090 -3.786 -1.242 1.00 94.75 184 VAL A CA 1
ATOM 1459 C C . VAL A 1 184 ? -12.098 -4.478 -0.295 1.00 94.75 184 VAL A C 1
ATOM 1461 O O . VAL A 1 184 ? -12.180 -5.698 -0.114 1.00 94.75 184 VAL A O 1
ATOM 1464 N N . LEU A 1 185 ? -11.171 -3.740 0.326 1.00 97.31 185 LEU A N 1
ATOM 1465 C CA . LEU A 1 185 ? -10.100 -4.311 1.151 1.00 97.31 185 LEU A CA 1
ATOM 1466 C C . LEU A 1 185 ? -10.583 -4.924 2.470 1.00 97.31 185 LEU A C 1
ATOM 1468 O O . LEU A 1 185 ? -10.105 -6.017 2.763 1.00 97.31 185 LEU A O 1
ATOM 1472 N N . PRO A 1 186 ? -11.539 -4.354 3.235 1.00 96.50 186 PRO A N 1
ATOM 1473 C CA . PRO A 1 186 ? -12.055 -5.011 4.441 1.00 96.50 186 PRO A CA 1
ATOM 1474 C C . PRO A 1 186 ? -12.619 -6.412 4.159 1.00 96.50 186 PRO A C 1
ATOM 1476 O O . PRO A 1 186 ? -12.326 -7.378 4.868 1.00 96.50 186 PRO A O 1
ATOM 1479 N N . LYS A 1 187 ? -13.364 -6.565 3.054 1.00 96.75 187 LYS A N 1
ATOM 1480 C CA . LYS A 1 187 ? -13.884 -7.870 2.611 1.00 96.75 187 LYS A CA 1
ATOM 1481 C C . LYS A 1 187 ? -12.754 -8.816 2.202 1.00 96.75 187 LYS A C 1
ATOM 1483 O O . LYS A 1 187 ? -12.794 -10.004 2.531 1.00 96.75 187 LYS A O 1
ATOM 1488 N N . ALA A 1 188 ? -11.742 -8.307 1.498 1.00 97.50 188 ALA A N 1
ATOM 1489 C CA . ALA A 1 188 ? -10.559 -9.088 1.152 1.00 97.50 188 ALA A CA 1
ATOM 1490 C C . ALA A 1 188 ? -9.790 -9.533 2.407 1.00 97.50 188 ALA A C 1
ATOM 1492 O O . ALA A 1 188 ? -9.422 -10.700 2.503 1.00 97.50 188 ALA A O 1
ATOM 1493 N N . LEU A 1 189 ? -9.610 -8.650 3.391 1.00 98.50 189 LEU A N 1
ATOM 1494 C CA . LEU A 1 189 ? -8.936 -8.933 4.654 1.00 98.50 189 LEU A CA 1
ATOM 1495 C C . LEU A 1 189 ? -9.639 -10.061 5.414 1.00 98.50 189 LEU A C 1
ATOM 1497 O O . LEU A 1 189 ? -8.995 -11.050 5.765 1.00 98.50 189 LEU A O 1
ATOM 1501 N N . ALA A 1 190 ? -10.961 -9.963 5.585 1.00 97.94 190 ALA A N 1
ATOM 1502 C CA . ALA A 1 190 ? -11.762 -11.006 6.223 1.00 97.94 190 ALA A CA 1
ATOM 1503 C C . ALA A 1 190 ? -11.631 -12.354 5.490 1.00 97.94 190 ALA A C 1
ATOM 1505 O O . ALA A 1 190 ? -11.387 -13.392 6.112 1.00 97.94 190 ALA A O 1
ATOM 1506 N N . ARG A 1 191 ? -11.706 -12.342 4.150 1.00 97.75 191 ARG A N 1
ATOM 1507 C CA . ARG A 1 191 ? -11.499 -13.545 3.330 1.00 97.75 191 ARG A CA 1
ATOM 1508 C C . ARG A 1 191 ? -10.110 -14.146 3.551 1.00 97.75 191 ARG A C 1
ATOM 1510 O O . ARG A 1 191 ? -10.006 -15.348 3.773 1.00 97.75 191 ARG A O 1
ATOM 1517 N N . TYR A 1 192 ? -9.051 -13.344 3.486 1.00 98.25 192 TYR A N 1
ATOM 1518 C CA . TYR A 1 192 ? -7.679 -13.841 3.606 1.00 98.25 192 TYR A CA 1
ATOM 1519 C C . TYR A 1 192 ? -7.331 -14.303 5.023 1.00 98.25 192 TYR A C 1
ATOM 1521 O O . TYR A 1 192 ? -6.571 -15.258 5.161 1.00 98.25 192 TYR A O 1
ATOM 1529 N N . ARG A 1 193 ? -7.929 -13.716 6.068 1.00 97.81 193 ARG A N 1
ATOM 1530 C CA . ARG A 1 193 ? -7.838 -14.252 7.436 1.00 97.81 193 ARG A CA 1
ATOM 1531 C C . ARG A 1 193 ? -8.446 -15.649 7.534 1.00 97.81 193 ARG A C 1
ATOM 1533 O O . ARG A 1 193 ? -7.803 -16.536 8.083 1.00 97.81 193 ARG A O 1
ATOM 1540 N N . LYS A 1 194 ? -9.620 -15.873 6.930 1.00 98.00 194 LYS A N 1
ATOM 1541 C CA . LYS A 1 194 ? -10.229 -17.212 6.851 1.00 98.00 194 LYS A CA 1
ATOM 1542 C C . LYS A 1 194 ? -9.352 -18.190 6.063 1.00 98.00 194 LYS A C 1
ATOM 1544 O O . LYS A 1 194 ? -9.136 -19.308 6.511 1.00 98.00 194 LYS A O 1
ATOM 1549 N N . LEU A 1 195 ? -8.798 -17.771 4.922 1.00 98.25 195 LEU A N 1
ATOM 1550 C CA . LEU A 1 195 ? -7.858 -18.601 4.152 1.00 98.25 195 LEU A CA 1
ATOM 1551 C C . LEU A 1 195 ? -6.585 -18.931 4.948 1.00 98.25 195 LEU A C 1
ATOM 1553 O O . LEU A 1 195 ? -6.035 -20.013 4.795 1.00 98.25 195 LEU A O 1
ATOM 1557 N N . ALA A 1 196 ? -6.120 -18.032 5.817 1.00 98.06 196 ALA A N 1
ATOM 1558 C CA . ALA A 1 196 ? -4.947 -18.270 6.656 1.00 98.06 196 ALA A CA 1
ATOM 1559 C C . ALA A 1 196 ? -5.158 -19.317 7.762 1.00 98.06 196 ALA A C 1
ATOM 1561 O O . ALA A 1 196 ? -4.172 -19.749 8.357 1.00 98.06 196 ALA A O 1
ATOM 1562 N N . GLN A 1 197 ? -6.404 -19.718 8.025 1.00 97.56 197 GLN A N 1
ATOM 1563 C CA . GLN A 1 197 ? -6.752 -20.797 8.954 1.00 97.56 197 GLN A CA 1
ATOM 1564 C C . GLN A 1 197 ? -6.832 -22.168 8.263 1.00 97.56 197 GLN A C 1
ATOM 1566 O O . GLN A 1 197 ? -6.932 -23.181 8.945 1.00 97.56 197 GLN A O 1
ATOM 1571 N N . ASP A 1 198 ? -6.793 -22.221 6.927 1.00 97.81 198 ASP A N 1
ATOM 1572 C CA . ASP A 1 198 ? -6.844 -23.473 6.170 1.00 97.81 198 ASP A CA 1
ATOM 1573 C C . ASP A 1 198 ? -5.457 -24.148 6.157 1.00 97.81 198 ASP A C 1
ATOM 1575 O O . ASP A 1 198 ? -4.528 -23.617 5.531 1.00 97.81 198 ASP A O 1
ATOM 1579 N N . PRO A 1 199 ? -5.284 -25.314 6.810 1.00 96.69 199 PRO A N 1
ATOM 1580 C CA . PRO A 1 199 ? -3.980 -25.963 6.912 1.00 96.69 199 PRO A CA 1
ATOM 1581 C C . PRO A 1 199 ? -3.431 -26.377 5.539 1.00 96.69 199 PRO A C 1
ATOM 1583 O O . PRO A 1 199 ? -2.230 -26.232 5.298 1.00 96.69 199 PRO A O 1
ATOM 1586 N N . ARG A 1 200 ? -4.291 -26.770 4.587 1.00 96.62 200 ARG A N 1
ATOM 1587 C CA . ARG A 1 200 ? -3.859 -27.192 3.241 1.00 96.62 200 ARG A CA 1
ATOM 1588 C C . ARG A 1 200 ? -3.273 -26.036 2.438 1.00 96.62 200 ARG A C 1
ATOM 1590 O O . ARG A 1 200 ? -2.412 -26.225 1.584 1.00 96.62 200 ARG A O 1
ATOM 1597 N N . LEU A 1 201 ? -3.692 -24.800 2.717 1.00 97.31 201 LEU A N 1
ATOM 1598 C CA . LEU A 1 201 ? -3.091 -23.624 2.083 1.00 97.31 201 LEU A CA 1
ATOM 1599 C C . LEU A 1 201 ? -1.699 -23.301 2.632 1.00 97.31 201 LEU A C 1
ATOM 1601 O O . LEU A 1 201 ? -0.949 -22.599 1.947 1.00 97.31 201 LEU A O 1
ATOM 1605 N N . SER A 1 202 ? -1.334 -23.823 3.806 1.00 95.69 202 SER A N 1
ATOM 1606 C CA . SER A 1 202 ? -0.002 -23.640 4.396 1.00 95.69 202 SER A CA 1
ATOM 1607 C C . SER A 1 202 ? 1.047 -24.621 3.854 1.00 95.69 202 SER A C 1
ATOM 1609 O O . SER A 1 202 ? 2.234 -24.295 3.859 1.00 95.69 202 SER A O 1
ATOM 1611 N N . GLU A 1 203 ? 0.616 -25.760 3.301 1.00 97.31 203 GLU A N 1
ATOM 1612 C CA . GLU A 1 203 ? 1.484 -26.721 2.613 1.00 97.31 203 GLU A CA 1
ATOM 1613 C C . GLU A 1 203 ? 2.222 -26.066 1.434 1.00 97.31 203 GLU A C 1
ATOM 1615 O O . GLU A 1 203 ? 1.635 -25.308 0.652 1.00 97.31 203 GLU A O 1
ATOM 1620 N N . LYS A 1 204 ? 3.520 -26.349 1.286 1.00 97.06 204 LYS A N 1
ATOM 1621 C CA . LYS A 1 204 ? 4.341 -25.810 0.194 1.00 97.06 204 LYS A CA 1
ATOM 1622 C C . LYS A 1 204 ? 4.332 -26.749 -1.010 1.00 97.06 204 LYS A C 1
ATOM 1624 O O . LYS A 1 204 ? 4.480 -27.961 -0.874 1.00 97.06 204 LYS A O 1
ATOM 1629 N N . LEU A 1 205 ? 4.212 -26.167 -2.198 1.00 97.00 205 LEU A N 1
ATOM 1630 C CA . LEU A 1 205 ? 4.518 -26.852 -3.449 1.00 97.00 205 LEU A CA 1
ATOM 1631 C C . LEU A 1 205 ? 6.042 -26.948 -3.589 1.00 97.00 205 LEU A C 1
ATOM 1633 O O . LEU A 1 205 ? 6.738 -25.960 -3.357 1.00 97.00 205 LEU A O 1
ATOM 1637 N N . SER A 1 206 ? 6.545 -28.120 -3.962 1.00 95.50 206 SER A N 1
ATOM 1638 C CA . SER A 1 206 ? 7.953 -28.344 -4.278 1.00 95.50 206 SER A CA 1
ATOM 1639 C C . SER A 1 206 ? 8.328 -27.522 -5.504 1.00 95.50 206 SER A C 1
ATOM 1641 O O . SER A 1 206 ? 7.731 -27.673 -6.569 1.00 95.50 206 SER A O 1
ATOM 1643 N N . ASP A 1 207 ? 9.315 -26.650 -5.336 1.00 93.25 207 ASP A N 1
ATOM 1644 C CA . ASP A 1 207 ? 9.800 -25.693 -6.330 1.00 93.25 207 ASP A CA 1
ATOM 1645 C C . ASP A 1 207 ? 11.221 -26.024 -6.818 1.00 93.25 207 ASP A C 1
ATOM 1647 O O . ASP A 1 207 ? 11.913 -25.180 -7.386 1.00 93.25 207 ASP A O 1
ATOM 1651 N N . SER A 1 208 ? 11.641 -27.280 -6.624 1.00 90.94 208 SER A N 1
ATOM 1652 C CA . SER A 1 208 ? 12.959 -27.808 -7.012 1.00 90.94 208 SER A CA 1
ATOM 1653 C C . SER A 1 208 ? 13.195 -27.855 -8.525 1.00 90.94 208 SER A C 1
ATOM 1655 O O . SER A 1 208 ? 14.342 -27.818 -8.967 1.00 90.94 208 SER A O 1
ATOM 1657 N N . LYS A 1 209 ? 12.127 -27.920 -9.328 1.00 93.81 209 LYS A N 1
ATOM 1658 C CA . LYS A 1 209 ? 12.188 -27.920 -10.793 1.00 93.81 209 LYS A CA 1
ATOM 1659 C C . LYS A 1 209 ? 11.062 -27.087 -11.394 1.00 93.81 209 LYS A C 1
ATOM 1661 O O . LYS A 1 209 ? 9.985 -26.976 -10.813 1.00 93.81 209 LYS A O 1
ATOM 1666 N N . THR A 1 210 ? 11.319 -26.529 -12.573 1.00 97.44 210 THR A N 1
ATOM 1667 C CA . THR A 1 210 ? 10.280 -25.873 -13.378 1.00 97.44 210 THR A CA 1
ATOM 1668 C C . THR A 1 210 ? 9.351 -26.934 -13.959 1.00 97.44 210 THR A C 1
ATOM 1670 O O . THR A 1 210 ? 9.833 -27.994 -14.351 1.00 97.44 210 THR A O 1
ATOM 1673 N N . ILE A 1 211 ? 8.044 -26.657 -13.996 1.00 97.94 211 ILE A N 1
ATOM 1674 C CA . ILE A 1 211 ? 7.043 -27.555 -14.592 1.00 97.94 211 ILE A CA 1
ATOM 1675 C C . ILE A 1 211 ? 6.353 -26.856 -15.763 1.00 97.94 211 ILE A C 1
ATOM 1677 O O . ILE A 1 211 ? 5.768 -25.776 -15.599 1.00 97.94 211 ILE A O 1
ATOM 1681 N N . HIS A 1 212 ? 6.388 -27.496 -16.925 1.00 98.12 212 HIS A N 1
ATOM 1682 C CA . HIS A 1 212 ? 5.717 -27.061 -18.144 1.00 98.12 212 HIS A CA 1
ATOM 1683 C C . HIS A 1 212 ? 4.347 -27.739 -18.305 1.00 98.12 212 HIS A C 1
ATOM 1685 O O . HIS A 1 212 ? 4.151 -28.868 -17.848 1.00 98.12 212 HIS A O 1
ATOM 1691 N N . PRO A 1 213 ? 3.373 -27.081 -18.963 1.00 97.88 213 PRO A N 1
ATOM 1692 C CA . PRO A 1 213 ? 2.106 -27.716 -19.315 1.00 97.88 213 PRO A CA 1
ATOM 1693 C C . PRO A 1 213 ? 2.303 -29.062 -20.034 1.00 97.88 213 PRO A C 1
ATOM 1695 O O . PRO A 1 213 ? 3.064 -29.148 -20.992 1.00 97.88 213 PRO A O 1
ATOM 1698 N N . GLY A 1 214 ? 1.588 -30.091 -19.581 1.00 96.31 214 GLY A N 1
ATOM 1699 C CA . GLY A 1 214 ? 1.672 -31.470 -20.070 1.00 96.31 214 GLY A CA 1
ATOM 1700 C C . GLY A 1 214 ? 2.591 -32.375 -19.245 1.00 96.31 214 GLY A C 1
ATOM 1701 O O . GLY A 1 214 ? 2.421 -33.591 -19.276 1.00 96.31 214 GLY A O 1
ATOM 1702 N N . GLU A 1 215 ? 3.515 -31.817 -18.459 1.00 96.81 215 GLU A N 1
ATOM 1703 C CA . GLU A 1 215 ? 4.439 -32.615 -17.651 1.00 96.81 215 GLU A CA 1
ATOM 1704 C C . GLU A 1 215 ? 3.768 -33.225 -16.406 1.00 96.81 215 GLU A C 1
ATOM 1706 O O . GLU A 1 215 ? 2.805 -32.663 -15.869 1.00 96.81 215 GLU A O 1
ATOM 1711 N N . PRO A 1 216 ? 4.286 -34.350 -15.881 1.00 95.62 216 PRO A N 1
ATOM 1712 C CA . PRO A 1 216 ? 3.841 -34.899 -14.604 1.00 95.62 216 PRO A CA 1
ATOM 1713 C C . PRO A 1 216 ? 4.125 -33.954 -13.429 1.00 95.62 216 PRO A C 1
ATOM 1715 O O . PRO A 1 216 ? 5.242 -33.451 -13.271 1.00 95.62 216 PRO A O 1
ATOM 1718 N N . PHE A 1 217 ? 3.144 -33.782 -12.540 1.00 95.31 217 PHE A N 1
ATOM 1719 C CA . PHE A 1 217 ? 3.315 -33.012 -11.308 1.00 95.31 217 PHE A CA 1
ATOM 1720 C C . PHE A 1 217 ? 2.540 -33.634 -10.144 1.00 95.31 217 PHE A C 1
ATOM 1722 O O . PHE A 1 217 ? 1.331 -33.467 -10.018 1.00 95.31 217 PHE A O 1
ATOM 1729 N N . ALA A 1 218 ? 3.257 -34.309 -9.242 1.00 93.75 218 ALA A N 1
ATOM 1730 C CA . ALA A 1 218 ? 2.656 -35.054 -8.131 1.00 93.75 218 ALA A CA 1
ATOM 1731 C C . ALA A 1 218 ? 1.788 -34.191 -7.192 1.00 93.75 218 ALA A C 1
ATOM 1733 O O . ALA A 1 218 ? 0.828 -34.682 -6.612 1.00 93.75 218 ALA A O 1
ATOM 1734 N N . GLN A 1 219 ? 2.087 -32.892 -7.056 1.00 95.12 219 GLN A N 1
ATOM 1735 C CA . GLN A 1 219 ? 1.319 -31.964 -6.212 1.00 95.12 219 GLN A CA 1
ATOM 1736 C C . GLN A 1 219 ? 0.261 -31.166 -6.997 1.00 95.12 219 GLN A C 1
ATOM 1738 O O . GLN A 1 219 ? -0.183 -30.103 -6.549 1.00 95.12 219 GLN A O 1
ATOM 1743 N N . ARG A 1 220 ? -0.164 -31.656 -8.170 1.00 95.75 220 ARG A N 1
ATOM 1744 C CA . ARG A 1 220 ? -1.160 -30.994 -9.029 1.00 95.75 220 ARG A CA 1
ATOM 1745 C C . ARG A 1 220 ? -2.494 -30.775 -8.320 1.00 95.75 220 ARG A C 1
ATOM 1747 O O . ARG A 1 220 ? -3.085 -29.710 -8.489 1.00 95.75 220 ARG A O 1
ATOM 1754 N N . ASP A 1 221 ? -2.937 -31.701 -7.477 1.00 95.12 221 ASP A N 1
ATOM 1755 C CA . ASP A 1 221 ? -4.194 -31.543 -6.734 1.00 95.12 221 ASP A CA 1
ATOM 1756 C C . ASP A 1 221 ? -4.099 -30.480 -5.632 1.00 95.12 221 ASP A C 1
ATOM 1758 O O . ASP A 1 221 ? -5.025 -29.684 -5.459 1.00 95.12 221 ASP A O 1
ATOM 1762 N N . LEU A 1 222 ? -2.953 -30.380 -4.946 1.00 96.56 222 LEU A N 1
ATOM 1763 C CA . LEU A 1 222 ? -2.687 -29.289 -4.002 1.00 96.56 222 LEU A CA 1
ATOM 1764 C C . LEU A 1 222 ? -2.637 -27.932 -4.723 1.00 96.56 222 LEU A C 1
ATOM 1766 O O . LEU A 1 222 ? -3.179 -26.940 -4.229 1.00 96.56 222 LEU A O 1
ATOM 1770 N N . LEU A 1 223 ? -2.030 -27.878 -5.912 1.00 97.69 223 LEU A N 1
ATOM 1771 C CA . LEU A 1 223 ? -2.034 -26.686 -6.761 1.00 97.69 223 LEU A CA 1
ATOM 1772 C C . LEU A 1 223 ? -3.460 -26.296 -7.173 1.00 97.69 223 LEU A C 1
ATOM 1774 O O . LEU A 1 223 ? -3.848 -25.142 -6.989 1.00 97.69 223 LEU A O 1
ATOM 1778 N N . ALA A 1 224 ? -4.255 -27.242 -7.680 1.00 9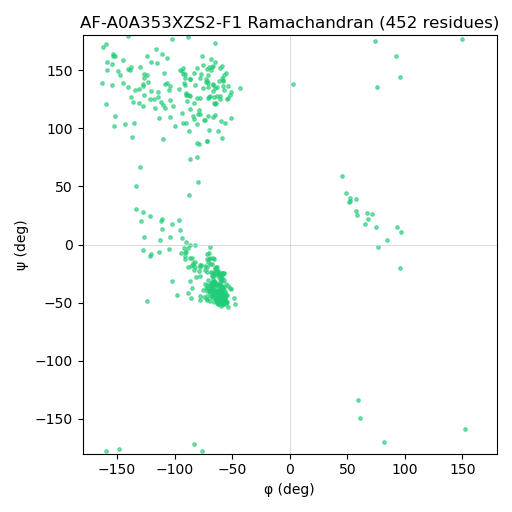7.81 224 ALA A N 1
ATOM 1779 C CA . ALA A 1 224 ? -5.645 -27.005 -8.063 1.00 97.81 224 ALA A CA 1
ATOM 1780 C C . ALA A 1 224 ? -6.480 -26.516 -6.870 1.00 97.81 224 ALA A C 1
ATOM 1782 O O . ALA A 1 224 ? -7.236 -25.551 -7.001 1.00 97.81 224 ALA A O 1
ATOM 1783 N N . TYR A 1 225 ? -6.275 -27.105 -5.688 1.00 97.69 225 TYR A N 1
ATOM 1784 C CA . TYR A 1 225 ? -6.909 -26.675 -4.445 1.00 97.69 225 TYR A CA 1
ATOM 1785 C C . TYR A 1 225 ? -6.571 -25.221 -4.100 1.00 97.69 225 TYR A C 1
ATOM 1787 O O . TYR A 1 225 ? -7.475 -24.409 -3.875 1.00 97.69 225 TYR A O 1
ATOM 1795 N N . LYS A 1 226 ? -5.278 -24.862 -4.110 1.00 98.12 226 LYS A N 1
ATOM 1796 C CA . LYS A 1 226 ? -4.819 -23.486 -3.864 1.00 98.12 226 LYS A CA 1
ATOM 1797 C C . LYS A 1 226 ? -5.447 -22.513 -4.861 1.00 98.12 226 LYS A C 1
ATOM 1799 O O . LYS A 1 226 ? -6.041 -21.520 -4.446 1.00 98.12 226 LYS A O 1
ATOM 1804 N N . LEU A 1 227 ? -5.387 -22.815 -6.157 1.00 98.38 227 LEU A N 1
ATOM 1805 C CA . LEU A 1 227 ? -5.971 -21.988 -7.219 1.00 98.38 227 LEU A CA 1
ATOM 1806 C C . LEU A 1 227 ? -7.487 -21.820 -7.049 1.00 98.38 227 LEU A C 1
ATOM 1808 O O . LEU A 1 227 ? -8.007 -20.715 -7.205 1.00 98.38 227 LEU A O 1
ATOM 1812 N N . HIS A 1 228 ? -8.201 -22.880 -6.670 1.00 97.94 228 HIS A N 1
ATOM 1813 C CA . HIS A 1 228 ? -9.640 -22.819 -6.436 1.00 97.94 228 HIS A CA 1
ATOM 1814 C C . HIS A 1 228 ? -9.989 -21.927 -5.240 1.00 97.94 228 HIS A C 1
ATOM 1816 O O . HIS A 1 228 ? -10.789 -20.999 -5.369 1.00 97.94 228 HIS A O 1
ATOM 1822 N N . LYS A 1 229 ? -9.328 -22.126 -4.092 1.00 97.81 229 LYS A N 1
ATOM 1823 C CA . LYS A 1 229 ? -9.536 -21.294 -2.894 1.00 97.81 229 LYS A CA 1
ATOM 1824 C C . LYS A 1 229 ? -9.175 -19.827 -3.125 1.00 97.81 229 LYS A C 1
ATOM 1826 O O . LYS A 1 229 ? -9.847 -18.937 -2.593 1.00 97.81 229 LYS A O 1
ATOM 1831 N N . LEU A 1 230 ? -8.149 -19.566 -3.935 1.00 96.94 230 LEU A N 1
ATOM 1832 C CA . LEU A 1 230 ? -7.720 -18.219 -4.314 1.00 96.94 230 LEU A CA 1
ATOM 1833 C C . LEU A 1 230 ? -8.613 -17.585 -5.391 1.00 96.94 230 LEU A C 1
ATOM 1835 O O . LEU A 1 230 ? -8.674 -16.354 -5.459 1.00 96.94 230 LEU A O 1
ATOM 1839 N N . GLY A 1 231 ? -9.409 -18.380 -6.110 1.00 97.00 231 GLY A N 1
ATOM 1840 C CA . GLY A 1 231 ? -10.387 -17.922 -7.101 1.00 97.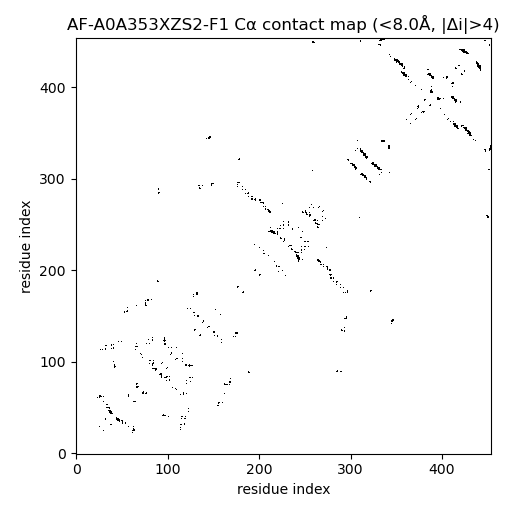00 231 GLY A CA 1
ATOM 1841 C C . GLY A 1 231 ? -9.858 -17.875 -8.537 1.00 97.00 231 GLY A C 1
ATOM 1842 O O . GLY A 1 231 ? -10.474 -17.241 -9.384 1.00 97.00 231 GLY A O 1
ATOM 1843 N N . ASP A 1 232 ? -8.724 -18.518 -8.820 1.00 98.06 232 ASP A N 1
ATOM 1844 C CA . ASP A 1 232 ? -8.215 -18.726 -10.188 1.00 98.06 232 ASP A CA 1
ATOM 1845 C C . ASP A 1 232 ? -8.899 -19.859 -10.928 1.00 98.06 232 ASP A C 1
ATOM 1847 O O . ASP A 1 232 ? -8.842 -19.936 -12.153 1.00 98.06 232 ASP A O 1
ATOM 1851 N N . LEU A 1 233 ? -9.486 -20.780 -10.173 1.00 96.88 233 LEU A N 1
ATOM 1852 C CA . LEU A 1 233 ? -10.047 -22.004 -10.699 1.00 96.88 233 LEU A CA 1
ATOM 1853 C C . LEU A 1 233 ? -11.486 -22.135 -10.211 1.00 96.88 233 LEU A C 1
ATOM 1855 O O . LEU A 1 233 ? -11.748 -22.177 -9.011 1.00 96.88 233 LEU A O 1
ATOM 1859 N N . LYS A 1 234 ? -12.442 -22.174 -11.144 1.00 94.88 234 LYS A N 1
ATOM 1860 C CA . LYS A 1 234 ? -13.876 -22.157 -10.807 1.00 94.88 234 LYS A CA 1
ATOM 1861 C C . LYS A 1 234 ? -14.323 -23.411 -10.055 1.00 94.88 234 LYS A C 1
ATOM 1863 O O . LYS A 1 234 ? -15.103 -23.309 -9.117 1.00 94.88 234 LYS A O 1
ATOM 1868 N N . LYS A 1 235 ? -13.827 -24.577 -10.469 1.00 94.50 235 LYS A N 1
ATOM 1869 C CA . LYS A 1 235 ? -14.194 -25.892 -9.934 1.00 94.50 235 LYS A CA 1
ATOM 1870 C C . LYS A 1 235 ? -12.957 -26.766 -9.791 1.00 94.50 235 LYS A C 1
ATOM 1872 O O . LYS A 1 235 ? -12.020 -26.619 -10.573 1.00 94.50 235 LYS A O 1
ATOM 1877 N N . MET A 1 236 ? -12.972 -27.674 -8.822 1.00 95.06 236 MET A N 1
ATOM 1878 C CA . MET A 1 236 ? -11.926 -28.687 -8.712 1.00 95.06 236 MET A CA 1
ATOM 1879 C C . MET A 1 236 ? -12.001 -29.628 -9.927 1.00 95.06 236 MET A C 1
ATOM 1881 O O . MET A 1 236 ? -13.086 -30.133 -10.222 1.00 95.06 236 MET A O 1
ATOM 1885 N N . PRO A 1 237 ? -10.898 -29.829 -10.662 1.00 91.88 237 PRO A N 1
ATOM 1886 C CA . PRO A 1 237 ? -10.852 -30.767 -11.773 1.00 91.88 237 PRO A CA 1
ATOM 1887 C C . PRO A 1 237 ? -10.757 -32.209 -11.254 1.00 91.88 237 PRO A C 1
ATOM 1889 O O . PRO A 1 237 ? -10.383 -32.433 -10.102 1.00 91.88 237 PRO A O 1
ATOM 1892 N N . ALA A 1 238 ? -11.064 -33.182 -12.116 1.00 88.94 238 ALA A N 1
ATOM 1893 C CA . ALA A 1 238 ? -10.835 -34.597 -11.822 1.00 88.94 238 ALA A CA 1
ATOM 1894 C C . ALA A 1 238 ? -9.347 -34.863 -11.539 1.00 88.94 238 ALA A C 1
ATOM 1896 O O . ALA A 1 238 ? -8.485 -34.108 -12.006 1.00 88.94 238 ALA A O 1
ATOM 1897 N N . ALA A 1 239 ? -9.053 -35.903 -10.758 1.00 81.56 239 ALA A N 1
ATOM 1898 C CA . ALA A 1 239 ? -7.687 -36.293 -10.425 1.00 81.56 239 ALA A CA 1
ATOM 1899 C C . ALA A 1 239 ? -6.925 -36.711 -11.693 1.00 81.56 239 ALA A C 1
ATOM 1901 O O . ALA A 1 239 ? -7.395 -37.548 -12.459 1.00 81.56 239 ALA A O 1
ATOM 1902 N N . GLU A 1 240 ? -5.756 -36.112 -11.907 1.00 84.00 240 GLU A N 1
ATOM 1903 C CA . GLU A 1 240 ? -4.867 -36.391 -13.037 1.00 84.00 240 GLU A CA 1
ATOM 1904 C C . GLU A 1 240 ? -3.415 -36.214 -12.585 1.00 84.00 240 GLU A C 1
ATOM 1906 O O . GLU A 1 240 ? -3.112 -35.316 -11.799 1.00 84.00 240 GLU A O 1
ATOM 1911 N N . ASN A 1 241 ? -2.500 -37.022 -13.122 1.00 80.44 241 ASN A N 1
ATOM 1912 C CA . ASN A 1 241 ? -1.077 -36.930 -12.773 1.00 80.44 241 ASN A CA 1
ATOM 1913 C C . ASN A 1 241 ? -0.330 -35.837 -13.558 1.00 80.44 241 ASN A C 1
ATOM 1915 O O . ASN A 1 241 ? 0.752 -35.406 -13.149 1.00 80.44 241 ASN A O 1
ATOM 1919 N N . SER A 1 242 ? -0.887 -35.382 -14.684 1.00 91.75 242 SER A N 1
ATOM 1920 C CA . SER A 1 242 ? -0.296 -34.346 -15.535 1.00 91.75 242 SER A CA 1
ATOM 1921 C C . SER A 1 242 ? -0.758 -32.941 -15.152 1.00 91.75 242 SER A C 1
ATOM 1923 O O . SER A 1 242 ? -1.930 -32.698 -14.851 1.00 91.75 242 SER A O 1
ATOM 1925 N N . TYR A 1 243 ? 0.152 -31.976 -15.246 1.00 96.44 243 TYR A N 1
ATOM 1926 C CA . TYR A 1 243 ? -0.149 -30.555 -15.159 1.00 96.44 243 TYR A CA 1
ATOM 1927 C C . TYR A 1 243 ? -0.731 -30.049 -16.490 1.00 96.44 243 TYR A C 1
ATOM 1929 O O . TYR A 1 243 ? -0.020 -29.577 -17.371 1.00 96.44 243 TYR A O 1
ATOM 1937 N N . SER A 1 244 ? -2.046 -30.172 -16.660 1.00 94.88 244 SER A N 1
ATOM 1938 C CA . SER A 1 244 ? -2.737 -29.913 -17.931 1.00 94.88 244 SER A CA 1
ATOM 1939 C C . SER A 1 244 ? -4.085 -29.196 -17.728 1.00 94.88 244 SER A C 1
ATOM 1941 O O . SER A 1 244 ? -4.495 -28.857 -16.610 1.00 94.88 244 SER A O 1
ATOM 1943 N N . GLY A 1 245 ? -4.770 -28.917 -18.842 1.00 93.44 245 GLY A N 1
ATOM 1944 C CA . GLY A 1 245 ? -6.178 -28.519 -18.853 1.00 93.44 245 GLY A CA 1
ATOM 1945 C C . GLY A 1 245 ? -6.494 -27.249 -18.056 1.00 93.44 245 GLY A C 1
ATOM 1946 O O . GLY A 1 245 ? -5.834 -26.214 -18.183 1.00 93.44 245 GLY A O 1
ATOM 1947 N N . ASP A 1 246 ? -7.552 -27.314 -17.246 1.00 95.69 246 ASP A N 1
ATOM 1948 C CA . ASP A 1 246 ? -8.058 -26.160 -16.496 1.00 95.69 246 ASP A CA 1
ATOM 1949 C C . ASP A 1 246 ? -7.102 -25.687 -15.391 1.00 95.69 246 ASP A C 1
ATOM 1951 O O . ASP A 1 246 ? -7.112 -24.501 -15.055 1.00 95.69 246 ASP A O 1
ATOM 1955 N N . VAL A 1 247 ? -6.218 -26.552 -14.876 1.00 97.44 247 VAL A N 1
ATOM 1956 C CA . VAL A 1 247 ? -5.205 -26.141 -13.888 1.00 97.44 247 VAL A CA 1
ATOM 1957 C C . VAL A 1 247 ? -4.223 -25.153 -14.514 1.00 97.44 247 VAL A C 1
ATOM 1959 O O . VAL A 1 247 ? -3.943 -24.122 -13.908 1.00 97.44 247 VAL A O 1
ATOM 1962 N N . VAL A 1 248 ? -3.780 -25.390 -15.755 1.00 98.06 248 VAL A N 1
ATOM 1963 C CA . VAL A 1 248 ? -2.900 -24.461 -16.492 1.00 98.06 248 VAL A CA 1
ATOM 1964 C C . VAL A 1 248 ? -3.593 -23.114 -16.716 1.00 98.06 248 VAL A C 1
ATOM 1966 O O . VAL A 1 248 ? -2.979 -22.059 -16.554 1.00 98.06 248 VAL A O 1
ATOM 1969 N N . LYS A 1 249 ? -4.895 -23.117 -17.036 1.00 97.44 249 LYS A N 1
ATOM 1970 C CA . LYS A 1 249 ? -5.684 -21.876 -17.152 1.00 97.44 249 LYS A CA 1
ATOM 1971 C C . LYS A 1 249 ? -5.760 -21.137 -15.812 1.00 97.44 249 LYS A C 1
ATOM 1973 O O . LYS A 1 249 ? -5.614 -19.915 -15.787 1.00 97.44 249 LYS A O 1
ATOM 1978 N N . GLY A 1 250 ? -5.930 -21.870 -14.711 1.00 98.31 250 GLY A N 1
ATOM 1979 C CA . GLY A 1 250 ? -5.885 -21.321 -13.357 1.00 98.31 250 GLY A CA 1
ATOM 1980 C C . GLY A 1 250 ? -4.526 -20.702 -13.027 1.00 98.31 250 GLY A C 1
ATOM 1981 O O . GLY A 1 250 ? -4.464 -19.571 -12.553 1.00 98.31 250 GLY A O 1
ATOM 1982 N N . VAL A 1 251 ? -3.422 -21.372 -13.361 1.00 98.50 251 VAL A N 1
ATOM 1983 C CA . VAL A 1 251 ? -2.072 -20.812 -13.184 1.00 98.50 251 VAL A CA 1
ATOM 1984 C C . VAL A 1 251 ? -1.888 -19.544 -14.011 1.00 98.50 251 VAL A C 1
ATOM 1986 O O . VAL A 1 251 ? -1.385 -18.560 -13.485 1.00 98.50 251 VAL A O 1
ATOM 1989 N N . LYS A 1 252 ? -2.364 -19.503 -15.260 1.00 98.38 252 LYS A N 1
ATOM 1990 C CA . LYS A 1 252 ? -2.324 -18.282 -16.082 1.00 98.38 252 LYS A CA 1
ATOM 1991 C C . LYS A 1 252 ? -3.120 -17.134 -15.452 1.00 98.38 252 LYS A C 1
ATOM 1993 O O . LYS A 1 252 ? -2.636 -16.005 -15.402 1.00 98.38 252 LYS A O 1
ATOM 1998 N N . SER A 1 253 ? -4.313 -17.404 -14.920 1.00 98.25 253 SER A N 1
ATOM 1999 C CA . SER A 1 253 ? -5.076 -16.409 -14.145 1.00 98.25 253 SER A CA 1
ATOM 2000 C C . SER A 1 253 ? -4.271 -15.901 -12.940 1.00 98.25 253 SER A C 1
ATOM 2002 O O . SER A 1 253 ? -4.175 -14.689 -12.714 1.00 98.25 253 SER A O 1
ATOM 2004 N N . PHE A 1 254 ? -3.624 -16.820 -12.219 1.00 98.31 254 PHE A N 1
ATOM 2005 C CA . PHE A 1 254 ? -2.820 -16.508 -11.044 1.00 98.31 254 PHE A CA 1
ATOM 2006 C C . PHE A 1 254 ? -1.627 -15.630 -11.431 1.00 98.31 254 PHE A C 1
ATOM 2008 O O . PHE A 1 254 ? -1.416 -14.561 -10.862 1.00 98.31 254 PHE A O 1
ATOM 2015 N N . GLN A 1 255 ? -0.886 -16.027 -12.459 1.00 97.56 255 GLN A N 1
ATOM 2016 C CA . GLN A 1 255 ? 0.264 -15.296 -12.972 1.00 97.56 255 GLN A CA 1
ATOM 2017 C C . GLN A 1 255 ? -0.095 -13.860 -13.356 1.00 97.56 255 GLN A C 1
ATOM 2019 O O . GLN A 1 255 ? 0.546 -12.912 -12.894 1.00 97.56 255 GLN A O 1
ATOM 2024 N N . LYS A 1 256 ? -1.198 -13.690 -14.097 1.00 94.44 256 LYS A N 1
ATOM 2025 C CA . LYS A 1 256 ? -1.696 -12.375 -14.507 1.00 94.44 256 LYS A CA 1
ATOM 2026 C C . LYS A 1 256 ? -1.932 -11.451 -13.313 1.00 94.44 256 LYS A C 1
ATOM 2028 O O . LYS A 1 256 ? -1.496 -10.302 -13.342 1.00 94.44 256 LYS A O 1
ATOM 2033 N N . ARG A 1 257 ? -2.599 -11.925 -12.253 1.00 93.88 257 ARG A N 1
ATOM 2034 C CA . ARG A 1 257 ? -2.866 -11.073 -11.078 1.00 93.88 257 ARG A CA 1
ATOM 2035 C C . ARG A 1 257 ? -1.619 -10.781 -10.240 1.00 93.88 257 ARG A C 1
ATOM 2037 O O . ARG A 1 257 ? -1.615 -9.818 -9.482 1.00 93.88 257 ARG A O 1
ATOM 2044 N N . HIS A 1 258 ? -0.606 -11.642 -10.330 1.00 94.31 258 HIS A N 1
ATOM 2045 C CA . HIS A 1 258 ? 0.651 -11.515 -9.597 1.00 94.31 258 HIS A CA 1
ATOM 2046 C C . HIS A 1 258 ? 1.710 -10.720 -10.374 1.00 94.31 258 HIS A C 1
ATOM 2048 O O . HIS A 1 258 ? 2.821 -10.561 -9.874 1.00 94.31 258 HIS A O 1
ATOM 2054 N N . GLY A 1 259 ? 1.374 -10.203 -11.563 1.00 91.12 259 GLY A N 1
ATOM 2055 C CA . GLY A 1 259 ? 2.286 -9.398 -12.376 1.00 91.12 259 GLY A CA 1
ATOM 2056 C C . GLY A 1 259 ? 3.473 -10.191 -12.926 1.00 91.12 259 GLY A C 1
ATOM 2057 O O . GLY A 1 259 ? 4.531 -9.614 -13.152 1.00 91.12 259 GLY A O 1
ATOM 2058 N N . ILE A 1 260 ? 3.313 -11.502 -13.115 1.00 93.44 260 ILE A N 1
ATOM 2059 C CA . ILE A 1 260 ? 4.318 -12.393 -13.712 1.00 93.44 260 ILE A CA 1
ATOM 2060 C C . ILE A 1 260 ? 3.847 -12.866 -15.094 1.00 93.44 260 ILE A C 1
ATOM 2062 O O . ILE A 1 260 ? 2.672 -12.706 -15.438 1.00 93.44 260 ILE A O 1
ATOM 2066 N N . ASP A 1 261 ? 4.764 -13.406 -15.901 1.00 92.06 261 ASP A N 1
ATOM 2067 C CA . ASP A 1 261 ? 4.461 -13.838 -17.270 1.00 92.06 261 ASP A CA 1
ATOM 2068 C C . ASP A 1 261 ? 3.327 -14.875 -17.287 1.00 92.06 261 ASP A C 1
ATOM 2070 O O . ASP A 1 261 ? 3.304 -15.813 -16.495 1.00 92.06 261 ASP A O 1
ATOM 2074 N N . GLN A 1 262 ? 2.355 -14.683 -18.184 1.00 94.94 262 GLN A N 1
ATOM 2075 C CA . GLN A 1 262 ? 1.126 -15.483 -18.274 1.00 94.94 262 GLN A CA 1
ATOM 2076 C C . GLN A 1 262 ? 1.312 -16.735 -19.158 1.00 94.94 262 GLN A C 1
ATOM 2078 O O . GLN A 1 262 ? 0.478 -17.061 -20.010 1.00 94.94 262 GLN A O 1
ATOM 2083 N N . ASP A 1 263 ? 2.437 -17.420 -19.002 1.00 96.12 263 ASP A N 1
ATOM 2084 C CA . ASP A 1 263 ? 2.849 -18.558 -19.832 1.00 96.12 263 ASP A CA 1
ATOM 2085 C C . ASP A 1 263 ? 2.248 -19.898 -19.370 1.00 96.12 263 ASP A C 1
ATOM 2087 O O . ASP A 1 263 ? 2.151 -20.846 -20.150 1.00 96.12 263 ASP A O 1
ATOM 2091 N N . GLY A 1 264 ? 1.729 -19.960 -18.143 1.00 97.81 264 GLY A N 1
ATOM 2092 C CA . GLY A 1 264 ? 1.269 -21.188 -17.508 1.00 97.81 264 GLY A CA 1
ATOM 2093 C C . GLY A 1 264 ? 2.414 -22.083 -17.042 1.00 97.81 264 GLY A C 1
ATOM 2094 O O . GLY A 1 264 ? 2.165 -23.248 -16.763 1.00 97.81 264 GLY A O 1
ATOM 2095 N N . ILE A 1 265 ? 3.647 -21.591 -16.962 1.00 98.25 265 ILE A N 1
ATOM 2096 C CA . ILE A 1 265 ? 4.801 -22.340 -16.470 1.00 98.25 265 ILE A CA 1
ATOM 2097 C C . ILE A 1 265 ? 4.924 -22.139 -14.953 1.00 98.25 265 ILE A C 1
ATOM 2099 O O . ILE A 1 265 ? 4.925 -21.018 -14.424 1.00 98.25 265 ILE A O 1
ATOM 2103 N N . LEU A 1 266 ? 5.070 -23.241 -14.216 1.00 98.25 266 LEU A N 1
ATOM 2104 C CA . LEU A 1 266 ? 5.401 -23.191 -12.793 1.00 98.25 266 LEU A CA 1
ATOM 2105 C C . LEU A 1 266 ? 6.910 -22.976 -12.644 1.00 98.25 266 LEU A C 1
ATOM 2107 O O . LEU A 1 266 ? 7.667 -23.899 -12.369 1.00 98.25 266 LEU A O 1
ATOM 2111 N N . GLY A 1 267 ? 7.357 -21.748 -12.899 1.00 97.19 267 GLY A N 1
ATOM 2112 C CA . GLY A 1 267 ? 8.733 -21.322 -12.654 1.00 97.19 267 GLY A CA 1
ATOM 2113 C C . GLY A 1 267 ? 8.932 -20.779 -11.236 1.00 97.19 267 GLY A C 1
ATOM 2114 O O . GLY A 1 267 ? 7.983 -20.626 -10.462 1.00 97.19 267 GLY A O 1
ATOM 2115 N N . LYS A 1 268 ? 10.175 -20.393 -10.918 1.00 95.88 268 LYS A N 1
ATOM 2116 C CA . LYS A 1 268 ? 10.574 -19.837 -9.608 1.00 95.88 268 LYS A CA 1
ATOM 2117 C C . LYS A 1 268 ? 9.645 -18.721 -9.109 1.00 95.88 268 LYS A C 1
ATOM 2119 O O . LYS A 1 268 ? 9.233 -18.735 -7.953 1.00 95.88 268 LYS A O 1
ATOM 2124 N N . GLY A 1 269 ? 9.292 -17.766 -9.976 1.00 95.12 269 GLY A N 1
ATOM 2125 C CA . GLY A 1 269 ? 8.400 -16.654 -9.621 1.00 95.12 269 GLY A CA 1
ATOM 2126 C C . GLY A 1 269 ? 6.977 -17.111 -9.284 1.00 95.12 269 GLY A C 1
ATOM 2127 O O . GLY A 1 269 ? 6.411 -16.676 -8.280 1.00 95.12 269 GLY A O 1
ATOM 2128 N N . THR A 1 270 ? 6.420 -18.035 -10.074 1.00 97.81 270 THR A N 1
ATOM 2129 C CA . THR A 1 270 ? 5.091 -18.619 -9.837 1.00 97.81 270 THR A CA 1
ATOM 2130 C C . THR A 1 270 ? 5.060 -19.376 -8.509 1.00 97.81 270 THR A C 1
ATOM 2132 O O . THR A 1 270 ? 4.188 -19.118 -7.674 1.00 97.81 270 THR A O 1
ATOM 2135 N N . PHE A 1 271 ? 6.048 -20.243 -8.262 1.00 98.12 271 PHE A N 1
ATOM 2136 C CA . PHE A 1 271 ? 6.155 -20.986 -7.007 1.00 98.12 271 PHE A CA 1
ATOM 2137 C C . PHE A 1 271 ? 6.330 -20.077 -5.796 1.00 98.12 271 PHE A C 1
ATOM 2139 O O . PHE A 1 271 ? 5.622 -20.252 -4.808 1.00 98.12 271 PHE A O 1
ATOM 2146 N N . GLN A 1 272 ? 7.190 -19.057 -5.877 1.00 97.38 272 GLN A N 1
ATOM 2147 C CA . GLN A 1 272 ? 7.375 -18.097 -4.787 1.00 97.38 272 GLN A CA 1
ATOM 2148 C C . GLN A 1 272 ? 6.042 -17.454 -4.370 1.00 97.38 272 GLN A C 1
ATOM 2150 O O . GLN A 1 272 ? 5.746 -17.333 -3.178 1.00 97.38 272 GLN A O 1
ATOM 2155 N N . GLN A 1 273 ? 5.208 -17.061 -5.338 1.00 97.62 273 GLN A N 1
ATOM 2156 C CA . GLN A 1 273 ? 3.911 -16.448 -5.049 1.00 97.62 273 GLN A CA 1
ATOM 2157 C C . GLN A 1 273 ? 2.891 -17.459 -4.498 1.00 97.62 273 GLN A C 1
ATOM 2159 O O . GLN A 1 273 ? 2.164 -17.105 -3.564 1.00 97.62 273 GLN A O 1
ATOM 2164 N N . LEU A 1 274 ? 2.853 -18.692 -5.025 1.00 97.81 274 LEU A N 1
ATOM 2165 C CA . LEU A 1 274 ? 1.974 -19.782 -4.557 1.00 97.81 274 LEU A CA 1
ATOM 2166 C C . LEU A 1 274 ? 2.338 -20.286 -3.150 1.00 97.81 274 LEU A C 1
ATOM 2168 O O . LEU A 1 274 ? 1.457 -20.667 -2.377 1.00 97.81 274 LEU A O 1
ATOM 2172 N N . ASN A 1 275 ? 3.629 -20.264 -2.817 1.00 97.88 275 ASN A N 1
ATOM 2173 C CA . ASN A 1 275 ? 4.174 -20.672 -1.522 1.00 97.88 275 ASN A CA 1
ATOM 2174 C C . ASN A 1 275 ? 4.219 -19.527 -0.500 1.00 97.88 275 ASN A C 1
ATOM 2176 O O . ASN A 1 275 ? 4.600 -19.747 0.649 1.00 97.88 275 ASN A O 1
ATOM 2180 N N . THR A 1 276 ? 3.829 -18.305 -0.882 1.00 97.94 276 THR A N 1
ATOM 2181 C CA . THR A 1 276 ? 3.728 -17.188 0.064 1.00 97.94 276 THR A CA 1
ATOM 2182 C C . THR A 1 276 ? 2.623 -17.485 1.085 1.00 97.94 276 THR A C 1
ATOM 2184 O O . THR A 1 276 ? 1.465 -17.639 0.684 1.00 97.94 276 THR A O 1
ATOM 2187 N N . PRO A 1 277 ? 2.922 -17.514 2.399 1.00 97.62 277 PRO A N 1
ATOM 2188 C CA . PRO A 1 277 ? 1.919 -17.816 3.414 1.00 97.62 277 PRO A CA 1
ATOM 2189 C C . PRO A 1 277 ? 0.739 -16.841 3.376 1.00 97.62 277 PRO A C 1
ATOM 2191 O O . PRO A 1 277 ? 0.926 -15.630 3.244 1.00 97.62 277 PRO A O 1
ATOM 2194 N N . MET A 1 278 ? -0.484 -17.336 3.585 1.00 98.00 278 MET A N 1
ATOM 2195 C CA . MET A 1 278 ? -1.681 -16.482 3.616 1.00 98.00 278 MET A CA 1
ATOM 2196 C C . MET A 1 278 ? -1.602 -15.399 4.703 1.00 98.00 278 MET A C 1
ATOM 2198 O O . MET A 1 278 ? -2.060 -14.282 4.477 1.00 98.00 278 MET A O 1
ATOM 2202 N N . LYS A 1 279 ? -0.925 -15.665 5.831 1.00 97.44 279 LYS A N 1
ATOM 2203 C CA . LYS A 1 279 ? -0.626 -14.647 6.856 1.00 97.44 279 LYS A CA 1
ATOM 2204 C C . LYS A 1 279 ? 0.167 -13.457 6.290 1.00 97.44 279 LYS A C 1
ATOM 2206 O O . LYS A 1 279 ? -0.155 -12.315 6.593 1.00 97.44 279 LYS A O 1
ATOM 2211 N N . LYS A 1 280 ? 1.122 -13.693 5.381 1.00 98.31 280 LYS A N 1
ATOM 2212 C CA . LYS A 1 280 ? 1.837 -12.612 4.678 1.00 98.31 280 LYS A CA 1
ATOM 2213 C C . LYS A 1 280 ? 0.934 -11.835 3.723 1.00 98.31 280 LYS A C 1
ATOM 2215 O O . LYS A 1 280 ? 1.103 -10.631 3.572 1.00 98.31 280 LYS A O 1
ATOM 2220 N N . ARG A 1 281 ? -0.066 -12.481 3.114 1.00 97.81 281 ARG A N 1
ATOM 2221 C CA . ARG A 1 281 ? -1.085 -11.783 2.307 1.00 97.81 281 ARG A CA 1
ATOM 2222 C C . ARG A 1 281 ? -2.003 -10.913 3.168 1.00 97.81 281 ARG A C 1
ATOM 2224 O O . ARG A 1 281 ? -2.329 -9.806 2.758 1.00 97.81 281 ARG A O 1
ATOM 2231 N N . VAL A 1 282 ? -2.358 -11.372 4.370 1.00 98.44 282 VAL A N 1
ATOM 2232 C CA . VAL A 1 282 ? -3.086 -10.568 5.367 1.00 98.44 282 VAL A CA 1
ATOM 2233 C C . VAL A 1 282 ? -2.293 -9.309 5.727 1.00 98.44 282 VAL A C 1
ATOM 2235 O O . VAL A 1 282 ? -2.840 -8.213 5.635 1.00 98.44 282 VAL A O 1
ATOM 2238 N N . GLU A 1 283 ? -1.000 -9.442 6.043 1.00 98.12 283 GLU A N 1
ATOM 2239 C CA . GLU A 1 283 ? -0.112 -8.293 6.296 1.00 98.12 283 GLU A CA 1
ATOM 2240 C C . GLU A 1 283 ? -0.081 -7.325 5.098 1.00 98.12 283 GLU A C 1
ATOM 2242 O O . GLU A 1 283 ? -0.227 -6.118 5.273 1.00 98.12 283 GLU A O 1
ATOM 2247 N N . GLN A 1 284 ? 0.037 -7.839 3.868 1.00 97.44 284 GLN A N 1
ATOM 2248 C CA . GLN A 1 284 ? 0.027 -7.015 2.651 1.00 97.44 284 GLN A CA 1
ATOM 2249 C C . GLN A 1 284 ? -1.284 -6.239 2.467 1.00 97.44 284 GLN A C 1
ATOM 2251 O O . GLN A 1 284 ? -1.242 -5.076 2.068 1.00 97.44 284 GLN A O 1
ATOM 2256 N N . ILE A 1 285 ? -2.437 -6.849 2.763 1.00 98.00 285 ILE A N 1
ATOM 2257 C CA . ILE A 1 285 ? -3.741 -6.174 2.688 1.00 98.00 285 ILE A CA 1
ATOM 2258 C C . ILE A 1 285 ? -3.834 -5.077 3.750 1.00 98.00 285 ILE A C 1
ATOM 2260 O O . ILE A 1 285 ? -4.252 -3.969 3.428 1.00 98.00 285 ILE A O 1
ATOM 2264 N N . ILE A 1 286 ? -3.389 -5.345 4.982 1.00 97.81 286 ILE A N 1
ATOM 2265 C CA . ILE A 1 286 ? -3.352 -4.346 6.062 1.00 97.81 286 ILE A CA 1
ATOM 2266 C C . ILE A 1 286 ? -2.462 -3.159 5.670 1.00 97.81 286 ILE A C 1
ATOM 2268 O O . ILE A 1 286 ? -2.876 -2.010 5.795 1.00 97.81 286 ILE A O 1
ATOM 2272 N N . LEU A 1 287 ? -1.273 -3.423 5.123 1.00 95.44 287 LEU A N 1
ATOM 2273 C CA . LEU A 1 287 ? -0.371 -2.378 4.630 1.00 95.44 287 LEU A CA 1
ATOM 2274 C C . LEU A 1 287 ? -0.969 -1.600 3.451 1.00 95.44 287 LEU A C 1
ATOM 2276 O O . LEU A 1 287 ? -0.734 -0.401 3.326 1.00 95.44 287 LEU A O 1
ATOM 2280 N N . ALA A 1 288 ? -1.738 -2.254 2.577 1.00 95.31 288 ALA A N 1
ATOM 2281 C CA . ALA A 1 288 ? -2.452 -1.569 1.504 1.00 95.31 288 ALA A CA 1
ATOM 2282 C C . ALA A 1 288 ? -3.536 -0.639 2.067 1.00 95.31 288 ALA A C 1
ATOM 2284 O O . ALA A 1 288 ? -3.601 0.516 1.658 1.00 95.31 288 ALA A O 1
ATOM 2285 N N . MET A 1 289 ? -4.336 -1.109 3.031 1.00 96.38 289 MET A N 1
ATOM 2286 C CA . MET A 1 289 ? -5.335 -0.284 3.722 1.00 96.38 289 MET A CA 1
ATOM 2287 C C . MET A 1 289 ? -4.687 0.928 4.392 1.00 96.38 289 MET A C 1
ATOM 2289 O O . MET A 1 289 ? -5.193 2.036 4.246 1.00 96.38 289 MET A O 1
ATOM 2293 N N . GLU A 1 290 ? -3.541 0.733 5.048 1.00 94.50 290 GLU A N 1
ATOM 2294 C CA . GLU A 1 290 ? -2.756 1.811 5.650 1.00 94.50 290 GLU A CA 1
ATOM 2295 C C . GLU A 1 290 ? -2.325 2.852 4.606 1.00 94.50 290 GLU A C 1
ATOM 2297 O O . GLU A 1 290 ? -2.612 4.034 4.753 1.00 94.50 290 GLU A O 1
ATOM 2302 N N . ARG A 1 291 ? -1.755 2.413 3.478 1.00 90.69 291 ARG A N 1
ATOM 2303 C CA . ARG A 1 291 ? -1.355 3.310 2.379 1.00 90.69 291 ARG A CA 1
ATOM 2304 C C . ARG A 1 291 ? -2.518 4.111 1.803 1.00 90.69 291 ARG A C 1
ATOM 2306 O O . ARG A 1 291 ? -2.343 5.269 1.435 1.00 90.69 291 ARG A O 1
ATOM 2313 N N . PHE A 1 292 ? -3.710 3.521 1.733 1.00 91.00 292 PHE A N 1
ATOM 2314 C CA . PHE A 1 292 ? -4.901 4.230 1.263 1.00 91.00 292 PHE A CA 1
ATOM 2315 C C . PHE A 1 292 ? -5.346 5.354 2.201 1.00 91.00 292 PHE A C 1
ATOM 2317 O O . PHE A 1 292 ? -5.917 6.335 1.728 1.00 91.00 292 PHE A O 1
ATOM 2324 N N . ARG A 1 293 ? -5.036 5.266 3.499 1.00 92.00 293 ARG A N 1
ATOM 2325 C CA . ARG A 1 293 ? -5.293 6.345 4.465 1.00 92.00 293 ARG A CA 1
ATOM 2326 C C . ARG A 1 293 ? -4.377 7.542 4.275 1.00 92.00 293 ARG A C 1
ATOM 2328 O O . ARG A 1 293 ? -4.707 8.618 4.753 1.00 92.00 293 ARG A O 1
ATOM 2335 N N . TRP A 1 294 ? -3.288 7.409 3.528 1.00 87.38 294 TRP A N 1
ATOM 2336 C CA . TRP A 1 294 ? -2.399 8.527 3.202 1.00 87.38 294 TRP A CA 1
ATOM 2337 C C . TRP A 1 294 ? -2.827 9.275 1.937 1.00 87.38 294 TRP A C 1
ATOM 2339 O O . TRP A 1 294 ? -2.437 10.420 1.731 1.00 87.38 294 TRP A O 1
ATOM 2349 N N . PHE A 1 295 ? -3.641 8.656 1.076 1.00 84.88 295 PHE A N 1
ATOM 2350 C CA . PHE A 1 295 ? -4.083 9.295 -0.161 1.00 84.88 295 PHE A CA 1
ATOM 2351 C C . PHE A 1 295 ? -5.099 10.418 0.086 1.00 84.88 295 PHE A C 1
ATOM 2353 O O . PHE A 1 295 ? -5.865 10.357 1.055 1.00 84.88 295 PHE A O 1
ATOM 2360 N N . PRO A 1 296 ? -5.145 11.435 -0.793 1.00 82.25 296 PRO A N 1
ATOM 2361 C CA . PRO A 1 296 ? -6.200 12.436 -0.758 1.00 82.25 296 PRO A CA 1
ATOM 2362 C C . PRO A 1 296 ? -7.578 11.794 -0.975 1.00 82.25 296 PRO A C 1
ATOM 2364 O O . PRO A 1 296 ? -7.706 10.788 -1.673 1.00 82.25 296 PRO A O 1
ATOM 2367 N N . ASN A 1 297 ? -8.621 12.410 -0.414 1.00 79.56 297 ASN A N 1
ATOM 2368 C CA . ASN A 1 297 ? -10.009 12.006 -0.680 1.00 79.56 297 ASN A CA 1
ATOM 2369 C C . ASN A 1 297 ? -10.510 12.500 -2.051 1.00 79.56 297 ASN A C 1
ATOM 2371 O O . ASN A 1 297 ? -11.504 11.987 -2.561 1.00 79.56 297 ASN A O 1
ATOM 2375 N N . ASP A 1 298 ? -9.819 13.483 -2.636 1.00 83.50 298 ASP A N 1
ATOM 2376 C CA . ASP A 1 298 ? -10.095 14.058 -3.950 1.00 83.50 298 ASP A CA 1
ATOM 2377 C C . ASP A 1 298 ? -8.782 14.231 -4.725 1.00 83.50 298 ASP A C 1
ATOM 2379 O O . ASP A 1 298 ? -7.854 14.902 -4.274 1.00 83.50 298 ASP A O 1
ATOM 2383 N N . PHE A 1 299 ? -8.701 13.617 -5.900 1.00 85.88 299 PHE A N 1
ATOM 2384 C CA . PHE A 1 299 ? -7.557 13.692 -6.808 1.00 85.88 299 PHE A CA 1
ATOM 2385 C C . PHE A 1 299 ? -7.695 14.806 -7.868 1.00 85.88 299 PHE A C 1
ATOM 2387 O O . PHE A 1 299 ? -6.854 14.918 -8.762 1.00 85.88 299 PHE A O 1
ATOM 2394 N N . GLY A 1 300 ? -8.735 15.639 -7.787 1.00 88.25 300 GLY A N 1
ATOM 2395 C CA . GLY A 1 300 ? -9.069 16.659 -8.779 1.00 88.25 300 GLY A CA 1
ATOM 2396 C C . GLY A 1 300 ? -9.842 16.094 -9.973 1.00 88.25 300 GLY A C 1
ATOM 2397 O O . GLY A 1 300 ? -10.302 14.959 -9.948 1.00 88.25 300 GLY A O 1
ATOM 2398 N N . GLN A 1 301 ? -10.009 16.896 -11.030 1.00 90.44 301 GLN A N 1
ATOM 2399 C CA . GLN A 1 301 ? -10.908 16.558 -12.145 1.00 90.44 301 GLN A CA 1
ATOM 2400 C C . GLN A 1 301 ? -10.400 15.423 -13.045 1.00 90.44 301 GLN A C 1
ATOM 2402 O O . GLN A 1 301 ? -11.153 14.506 -13.354 1.00 90.44 301 GLN A O 1
ATOM 2407 N N . ASN A 1 302 ? -9.128 15.462 -13.455 1.00 93.00 302 ASN A N 1
ATOM 2408 C CA . ASN A 1 302 ? -8.569 14.522 -14.433 1.00 93.00 302 ASN A CA 1
ATOM 2409 C C . ASN A 1 302 ? -7.253 13.904 -13.935 1.00 93.00 302 ASN A C 1
ATOM 2411 O O . ASN A 1 302 ? -6.182 14.227 -14.463 1.00 93.00 302 ASN A O 1
ATOM 2415 N N . PRO A 1 303 ? -7.275 13.086 -12.869 1.00 92.75 303 PRO A N 1
ATOM 2416 C CA . PRO A 1 303 ? -6.043 12.574 -12.297 1.00 92.75 303 PRO A CA 1
ATOM 2417 C C . PRO A 1 303 ? -5.406 11.502 -13.182 1.00 92.75 303 PRO A C 1
ATOM 2419 O O . PRO A 1 303 ? -6.075 10.614 -13.715 1.00 92.75 303 PRO A O 1
ATOM 2422 N N . ILE A 1 304 ? -4.077 11.560 -13.273 1.00 94.50 304 ILE A N 1
ATOM 2423 C CA . ILE A 1 304 ? -3.242 10.503 -13.843 1.00 94.50 304 ILE A CA 1
ATOM 2424 C C . ILE A 1 304 ? -2.497 9.842 -12.687 1.00 94.50 304 ILE A C 1
ATOM 2426 O O . ILE A 1 304 ? -1.707 10.486 -12.000 1.00 94.50 304 ILE A O 1
ATOM 2430 N N . ILE A 1 305 ? -2.754 8.555 -12.473 1.00 92.88 305 ILE A N 1
ATOM 2431 C CA . ILE A 1 305 ? -2.160 7.770 -11.390 1.00 92.88 305 ILE A CA 1
ATOM 2432 C C . ILE A 1 305 ? -1.215 6.742 -11.998 1.00 92.88 305 ILE A C 1
ATOM 2434 O O . ILE A 1 305 ? -1.629 5.904 -12.802 1.00 92.88 305 ILE A O 1
ATOM 2438 N N . VAL A 1 306 ? 0.049 6.785 -11.577 1.00 94.31 306 VAL A N 1
ATOM 2439 C CA . VAL A 1 306 ? 1.057 5.784 -11.929 1.00 94.31 306 VAL A CA 1
ATOM 2440 C C . VAL A 1 306 ? 1.289 4.878 -10.726 1.00 94.31 306 VAL A C 1
ATOM 2442 O O . VAL A 1 306 ? 1.862 5.292 -9.721 1.00 94.31 306 VAL A O 1
ATOM 2445 N N . ASN A 1 307 ? 0.847 3.628 -10.828 1.00 93.25 307 ASN A N 1
ATOM 2446 C CA . ASN A 1 307 ? 1.113 2.619 -9.813 1.00 93.25 307 ASN A CA 1
ATOM 2447 C C . ASN A 1 307 ? 2.455 1.944 -10.124 1.00 93.25 307 ASN A C 1
ATOM 2449 O O . ASN A 1 307 ? 2.526 1.052 -10.971 1.00 93.25 307 ASN A O 1
ATOM 2453 N N . LEU A 1 308 ? 3.519 2.405 -9.458 1.00 92.69 308 LEU A N 1
ATOM 2454 C CA . LEU A 1 308 ? 4.899 1.976 -9.710 1.00 92.69 308 LEU A CA 1
ATOM 2455 C C . LEU A 1 308 ? 5.093 0.449 -9.644 1.00 92.69 308 LEU A C 1
ATOM 2457 O O . LEU A 1 308 ? 5.563 -0.101 -10.637 1.00 92.69 308 LEU A O 1
ATOM 2461 N N . PRO A 1 309 ? 4.704 -0.266 -8.565 1.00 90.19 309 PRO A N 1
ATOM 2462 C CA . PRO A 1 309 ? 4.890 -1.719 -8.494 1.00 90.19 309 PRO A CA 1
ATOM 2463 C C . PRO A 1 309 ? 3.993 -2.508 -9.458 1.00 90.19 309 PRO A C 1
ATOM 2465 O O . PRO A 1 309 ? 4.251 -3.680 -9.706 1.00 90.19 309 PRO A O 1
ATOM 2468 N N . GLU A 1 310 ? 2.935 -1.893 -9.990 1.00 92.75 310 GLU A N 1
ATOM 2469 C CA . GLU A 1 310 ? 2.069 -2.506 -11.004 1.00 92.75 310 GLU A CA 1
ATOM 2470 C C . GLU A 1 310 ? 2.537 -2.191 -12.435 1.00 92.75 310 GLU A C 1
ATOM 2472 O O . GLU A 1 310 ? 2.058 -2.785 -13.402 1.00 92.75 310 GLU A O 1
ATOM 2477 N N . PHE A 1 311 ? 3.464 -1.239 -12.587 1.00 95.38 311 PHE A N 1
ATOM 2478 C CA . PHE A 1 311 ? 3.939 -0.737 -13.872 1.00 95.38 311 PHE A CA 1
ATOM 2479 C C . PHE A 1 311 ? 2.792 -0.285 -14.795 1.00 95.38 311 PHE A C 1
ATOM 2481 O O . PHE A 1 311 ? 2.801 -0.555 -16.005 1.00 95.38 311 PHE A O 1
ATOM 2488 N N . ARG A 1 312 ? 1.778 0.380 -14.229 1.00 95.69 312 ARG A N 1
ATOM 2489 C CA . ARG A 1 312 ? 0.594 0.873 -14.950 1.00 95.69 312 ARG A CA 1
ATOM 2490 C C . ARG A 1 312 ? 0.361 2.355 -14.691 1.00 95.69 312 ARG A C 1
ATOM 2492 O O . ARG A 1 312 ? 0.426 2.802 -13.548 1.00 95.69 312 ARG A O 1
ATOM 2499 N N . ALA A 1 313 ? 0.016 3.084 -15.746 1.00 96.75 313 ALA A N 1
ATOM 2500 C CA . ALA A 1 313 ? -0.575 4.413 -15.652 1.00 96.75 313 ALA A CA 1
ATOM 2501 C C . ALA A 1 313 ? -2.059 4.342 -16.009 1.00 96.75 313 ALA A C 1
ATOM 2503 O O . ALA A 1 313 ? -2.448 3.645 -16.951 1.00 96.75 313 ALA A O 1
ATOM 2504 N N . ARG A 1 314 ? -2.882 5.070 -15.258 1.00 95.81 314 ARG A N 1
ATOM 2505 C CA . ARG A 1 314 ? -4.318 5.212 -15.503 1.00 95.81 314 ARG A CA 1
ATOM 2506 C C . ARG A 1 314 ? -4.705 6.676 -15.459 1.00 95.81 314 ARG A C 1
ATOM 2508 O O . ARG A 1 314 ? -4.304 7.376 -14.533 1.00 95.81 314 ARG A O 1
ATOM 2515 N N . ALA A 1 315 ? -5.487 7.108 -16.438 1.00 95.62 315 ALA A N 1
ATOM 2516 C CA . ALA A 1 315 ? -6.124 8.416 -16.427 1.00 95.62 315 ALA A CA 1
ATOM 2517 C C . ALA A 1 315 ? -7.601 8.240 -16.084 1.00 95.62 315 ALA A C 1
ATOM 2519 O O . ALA A 1 315 ? -8.258 7.333 -16.606 1.00 95.62 315 ALA A O 1
ATOM 2520 N N . PHE A 1 316 ? -8.110 9.105 -15.218 1.00 94.56 316 PHE A N 1
ATOM 2521 C CA . PHE A 1 316 ? -9.506 9.103 -14.809 1.00 94.56 316 PHE A CA 1
ATOM 2522 C C . PHE A 1 316 ? -10.151 10.460 -15.063 1.00 94.56 316 PHE A C 1
ATOM 2524 O O . PHE A 1 316 ? -9.455 11.464 -15.198 1.00 94.56 316 PHE A O 1
ATOM 2531 N N . ARG A 1 317 ? -11.481 10.471 -15.073 1.00 95.38 317 ARG A N 1
ATOM 2532 C CA . ARG A 1 317 ? -12.325 11.663 -15.041 1.00 95.38 317 ARG A CA 1
ATOM 2533 C C . ARG A 1 317 ? -13.213 11.598 -13.805 1.00 95.38 317 ARG A C 1
ATOM 2535 O O . ARG A 1 317 ? -13.817 10.558 -13.543 1.00 95.38 317 ARG A O 1
ATOM 2542 N N . LYS A 1 318 ? -13.290 12.687 -13.045 1.00 93.50 318 LYS A N 1
ATOM 2543 C CA . LYS A 1 318 ? -14.207 12.805 -11.909 1.00 93.50 318 LYS A CA 1
ATOM 2544 C C . LYS A 1 318 ? -15.644 12.908 -12.430 1.00 93.50 318 LYS A C 1
ATOM 2546 O O . LYS A 1 318 ? -15.928 13.740 -13.287 1.00 93.50 318 LYS A O 1
ATOM 2551 N N . VAL A 1 319 ? -16.525 12.045 -11.932 1.00 94.25 319 VAL A N 1
ATOM 2552 C CA . VAL A 1 319 ? -17.950 11.976 -12.328 1.00 94.25 319 VAL A CA 1
ATOM 2553 C C . VAL A 1 319 ? -18.906 12.183 -11.149 1.00 94.25 319 VAL A C 1
ATOM 2555 O O . VAL A 1 319 ? -20.094 12.399 -11.352 1.00 94.25 319 VAL A O 1
ATOM 2558 N N . GLY A 1 320 ? -18.381 12.191 -9.923 1.00 89.06 320 GLY A N 1
ATOM 2559 C CA . GLY A 1 320 ? -19.109 12.478 -8.688 1.00 89.06 320 GLY A CA 1
ATOM 2560 C C . GLY A 1 320 ? -18.144 12.894 -7.577 1.00 89.06 320 GLY A C 1
ATOM 2561 O O . GLY A 1 320 ? -16.936 12.976 -7.800 1.00 89.06 320 GLY A O 1
ATOM 2562 N N . GLU A 1 321 ? -18.648 13.151 -6.369 1.00 82.19 321 GLU A N 1
ATOM 2563 C CA . GLU A 1 321 ? -17.842 13.680 -5.253 1.00 82.19 321 GLU A CA 1
ATOM 2564 C C . GLU A 1 321 ? -16.618 12.802 -4.924 1.00 82.19 321 GLU A C 1
ATOM 2566 O O . GLU A 1 321 ? -15.512 13.320 -4.745 1.00 82.19 321 GLU A O 1
ATOM 2571 N N . HIS A 1 322 ? -16.792 11.477 -4.970 1.00 80.44 322 HIS A N 1
ATOM 2572 C CA . HIS A 1 322 ? -15.747 10.468 -4.745 1.00 80.44 322 HIS A CA 1
ATOM 2573 C C . HIS A 1 322 ? -15.687 9.408 -5.855 1.00 80.44 322 HIS A C 1
ATOM 2575 O O . HIS A 1 322 ? -15.168 8.307 -5.653 1.00 80.44 322 HIS A O 1
ATOM 2581 N N . GLU A 1 323 ? -16.234 9.729 -7.026 1.00 86.62 323 GLU A N 1
ATOM 2582 C CA . GLU A 1 323 ? -16.371 8.791 -8.136 1.00 86.62 323 GLU A CA 1
ATOM 2583 C C . GLU A 1 323 ? -15.519 9.209 -9.327 1.00 86.62 323 GLU A C 1
ATOM 2585 O O . GLU A 1 323 ? -15.544 10.357 -9.779 1.00 86.62 323 GLU A O 1
ATOM 2590 N N . TYR A 1 324 ? -14.767 8.236 -9.838 1.00 90.44 324 TYR A N 1
ATOM 2591 C CA . TYR A 1 324 ? -13.816 8.406 -10.925 1.00 90.44 324 TYR A CA 1
ATOM 2592 C C . TYR A 1 324 ? -14.037 7.333 -11.982 1.00 90.44 324 TYR A C 1
ATOM 2594 O O . TYR A 1 324 ? -13.912 6.137 -11.712 1.00 90.44 324 TYR A O 1
ATOM 2602 N N . GLU A 1 325 ? -14.303 7.769 -13.204 1.00 92.44 325 GLU A N 1
ATOM 2603 C CA . GLU A 1 325 ? -14.388 6.908 -14.373 1.00 92.44 325 GLU A CA 1
ATOM 2604 C C . GLU A 1 325 ? -12.992 6.739 -14.984 1.00 92.44 325 GLU A C 1
ATOM 2606 O O . GLU A 1 325 ? -12.284 7.720 -15.223 1.00 92.44 325 GLU A O 1
ATOM 2611 N N . LYS A 1 326 ? -12.563 5.495 -15.230 1.00 94.31 326 LYS A N 1
ATOM 2612 C CA . LYS A 1 326 ? -11.269 5.220 -15.869 1.00 94.31 326 LYS A CA 1
ATOM 2613 C C . LYS A 1 326 ? -11.376 5.465 -17.372 1.00 94.31 326 LYS A C 1
ATOM 2615 O O . LYS A 1 326 ? -12.007 4.683 -18.072 1.00 94.31 326 LYS A O 1
ATOM 2620 N N . MET A 1 327 ? -10.684 6.489 -17.857 1.00 96.44 327 MET A N 1
ATOM 2621 C CA . MET A 1 327 ? -10.673 6.875 -19.270 1.00 96.44 327 MET A CA 1
ATOM 2622 C C . MET A 1 327 ? -9.640 6.082 -20.074 1.00 96.44 327 MET A C 1
ATOM 2624 O O . MET A 1 327 ? -9.866 5.737 -21.229 1.00 96.44 327 MET A O 1
ATOM 2628 N N . LEU A 1 328 ? -8.480 5.810 -19.468 1.00 95.88 328 LEU A N 1
ATOM 2629 C CA . LEU A 1 328 ? -7.345 5.184 -20.144 1.00 95.88 328 LEU A CA 1
ATOM 2630 C C . LEU A 1 328 ? -6.524 4.345 -19.169 1.00 95.88 328 LEU A C 1
ATOM 2632 O O . LEU A 1 328 ? -6.390 4.680 -17.991 1.00 95.88 328 LEU A O 1
ATOM 2636 N N . GLU A 1 329 ? -5.918 3.279 -19.683 1.00 96.31 329 GLU A N 1
ATOM 2637 C CA . GLU A 1 329 ? -4.926 2.477 -18.975 1.00 96.31 329 GLU A CA 1
ATOM 2638 C C . GLU A 1 329 ? -3.802 2.066 -19.929 1.00 96.31 329 GLU A C 1
ATOM 2640 O O . GLU A 1 329 ? -4.062 1.605 -21.037 1.00 96.31 329 GLU A O 1
ATOM 2645 N N . MET A 1 330 ? -2.552 2.187 -19.483 1.00 95.88 330 MET A N 1
ATOM 2646 C CA . MET A 1 330 ? -1.379 1.790 -20.265 1.00 95.88 330 MET A CA 1
ATOM 2647 C C . MET A 1 330 ? -0.267 1.211 -19.387 1.00 95.88 330 MET A C 1
ATOM 2649 O O . MET A 1 330 ? -0.220 1.448 -18.177 1.00 95.88 330 MET A O 1
ATOM 2653 N N . ASN A 1 331 ? 0.626 0.435 -20.003 1.00 96.19 331 ASN A N 1
ATOM 2654 C CA . ASN A 1 331 ? 1.867 -0.005 -19.368 1.00 96.19 331 ASN A CA 1
ATOM 2655 C C . ASN A 1 331 ? 2.840 1.170 -19.266 1.00 96.19 331 ASN A C 1
ATOM 2657 O O . ASN A 1 331 ? 2.943 1.971 -20.190 1.00 96.19 331 ASN A O 1
ATOM 2661 N N . VAL A 1 332 ? 3.586 1.233 -18.167 1.00 97.06 332 VAL A N 1
ATOM 2662 C CA . VAL A 1 332 ? 4.728 2.139 -18.021 1.00 97.06 332 VAL A CA 1
ATOM 2663 C C . VAL A 1 332 ? 6.003 1.356 -17.748 1.00 97.06 332 VAL A C 1
ATOM 2665 O O . VAL A 1 332 ? 5.956 0.229 -17.252 1.00 97.06 332 VAL A O 1
ATOM 2668 N N . VAL A 1 333 ? 7.130 1.982 -18.069 1.00 96.12 333 VAL A N 1
ATOM 2669 C CA . VAL A 1 333 ? 8.457 1.603 -17.588 1.00 96.12 333 VAL A CA 1
ATOM 2670 C C . VAL A 1 333 ? 8.853 2.624 -16.530 1.00 96.12 333 VAL A C 1
ATOM 2672 O O . VAL A 1 333 ? 8.662 3.825 -16.725 1.00 96.12 333 VAL A O 1
ATOM 2675 N N . VAL A 1 334 ? 9.351 2.143 -15.399 1.00 95.50 334 VAL A N 1
ATOM 2676 C CA . VAL A 1 334 ? 9.801 2.963 -14.269 1.00 95.50 334 VAL A CA 1
ATOM 2677 C C . VAL A 1 334 ? 11.299 2.755 -14.066 1.00 95.50 334 VAL A C 1
ATOM 2679 O O . VAL A 1 334 ? 11.891 1.850 -14.653 1.00 95.50 334 VAL A O 1
ATOM 2682 N N . GLY A 1 335 ? 11.925 3.597 -13.251 1.00 91.88 335 GLY A N 1
ATOM 2683 C CA . GLY A 1 335 ? 13.339 3.427 -12.928 1.00 91.88 335 GLY A CA 1
ATOM 2684 C C . GLY A 1 335 ? 13.586 2.207 -12.032 1.00 91.88 335 GLY A C 1
ATOM 2685 O O . GLY A 1 335 ? 12.696 1.800 -11.279 1.00 91.88 335 GLY A O 1
ATOM 2686 N N . LYS A 1 336 ? 14.790 1.623 -12.116 1.00 89.62 336 LYS A N 1
ATOM 2687 C CA . LYS A 1 336 ? 15.223 0.454 -11.317 1.00 89.62 336 LYS A CA 1
ATOM 2688 C C . LYS A 1 336 ? 14.827 0.547 -9.844 1.00 89.62 336 LYS A C 1
ATOM 2690 O O . LYS A 1 336 ? 15.088 1.553 -9.188 1.00 89.62 336 LYS A O 1
ATOM 2695 N N . ALA A 1 337 ? 14.296 -0.548 -9.292 1.00 81.19 337 ALA A N 1
ATOM 2696 C CA . ALA A 1 337 ? 13.851 -0.577 -7.900 1.00 81.19 337 ALA A CA 1
ATOM 2697 C C . ALA A 1 337 ? 15.000 -0.451 -6.875 1.00 81.19 337 ALA A C 1
ATOM 2699 O O . ALA A 1 337 ? 14.823 0.200 -5.846 1.00 81.19 337 ALA A O 1
ATOM 2700 N N . TYR A 1 338 ? 16.175 -1.047 -7.129 1.00 75.69 338 TYR A N 1
ATOM 2701 C CA . TYR A 1 338 ? 17.330 -1.012 -6.216 1.00 75.69 338 TYR A CA 1
ATOM 2702 C C . TYR A 1 338 ? 18.674 -1.302 -6.919 1.00 75.69 338 TYR A C 1
ATOM 2704 O O . TYR A 1 338 ? 18.696 -2.050 -7.897 1.00 75.69 338 TYR A O 1
ATOM 2712 N N . PRO A 1 339 ? 19.813 -0.852 -6.353 1.00 61.06 339 PRO A N 1
ATOM 2713 C CA . PRO A 1 339 ? 19.996 0.381 -5.596 1.00 61.06 339 PRO A CA 1
ATOM 2714 C C . PRO A 1 339 ? 20.376 1.503 -6.581 1.00 61.06 339 PRO A C 1
ATOM 2716 O O . PRO A 1 339 ? 21.343 1.346 -7.333 1.00 61.06 339 PRO A O 1
ATOM 2719 N N . ARG A 1 340 ? 19.666 2.643 -6.524 1.00 75.06 340 ARG A N 1
ATOM 2720 C CA . ARG A 1 340 ? 19.783 3.851 -7.383 1.00 75.06 340 ARG A CA 1
ATOM 2721 C C . ARG A 1 340 ? 18.786 3.886 -8.552 1.00 75.06 340 ARG A C 1
ATOM 2723 O O . ARG A 1 340 ? 18.510 2.865 -9.170 1.00 75.06 340 ARG A O 1
ATOM 2730 N N . ASN A 1 341 ? 18.312 5.097 -8.861 1.00 83.50 341 ASN A N 1
ATOM 2731 C CA . ASN A 1 341 ? 17.367 5.447 -9.935 1.00 83.50 341 ASN A CA 1
ATOM 2732 C C . ASN A 1 341 ? 15.908 5.006 -9.728 1.00 83.50 341 ASN A C 1
ATOM 2734 O O . ASN A 1 341 ? 15.186 4.858 -10.712 1.00 83.50 341 ASN A O 1
ATOM 2738 N N . GLN A 1 342 ? 15.439 4.844 -8.486 1.00 88.50 342 GLN A N 1
ATOM 2739 C CA . GLN A 1 342 ? 14.010 4.614 -8.259 1.00 88.50 342 GLN A CA 1
ATOM 2740 C C . GLN A 1 342 ? 13.185 5.805 -8.747 1.00 88.50 342 GLN A C 1
ATOM 2742 O O . GLN A 1 342 ? 13.551 6.960 -8.522 1.00 88.50 342 GLN A O 1
ATOM 2747 N N . THR A 1 343 ? 12.030 5.533 -9.352 1.00 89.56 343 THR A N 1
ATOM 2748 C CA . THR A 1 343 ? 11.033 6.583 -9.572 1.00 89.56 343 THR A CA 1
ATOM 2749 C C . THR A 1 343 ? 10.515 7.067 -8.211 1.00 89.56 343 THR A C 1
ATOM 2751 O O . THR A 1 343 ? 9.987 6.252 -7.451 1.00 89.56 343 THR A O 1
ATOM 2754 N N . PRO A 1 344 ? 10.662 8.361 -7.871 1.00 87.94 344 PRO A N 1
ATOM 2755 C CA . PRO A 1 344 ? 10.203 8.874 -6.588 1.00 87.94 344 PRO A CA 1
ATOM 2756 C C . PRO A 1 344 ? 8.673 8.865 -6.509 1.00 87.94 344 PRO A C 1
ATOM 2758 O O . PRO A 1 344 ? 7.981 9.018 -7.517 1.00 87.94 344 PRO A O 1
ATOM 2761 N N . VAL A 1 345 ? 8.145 8.714 -5.294 1.00 86.31 345 VAL A N 1
ATOM 2762 C CA . VAL A 1 345 ? 6.703 8.749 -5.013 1.00 86.31 345 VAL A CA 1
ATOM 2763 C C . VAL A 1 345 ? 6.316 10.175 -4.632 1.00 86.31 345 VAL A C 1
ATOM 2765 O O . VAL A 1 345 ? 6.756 10.683 -3.607 1.00 86.31 345 VAL A O 1
ATOM 2768 N N . PHE A 1 346 ? 5.521 10.839 -5.471 1.00 85.69 346 PHE A N 1
ATOM 2769 C CA . PHE A 1 346 ? 5.058 12.214 -5.256 1.00 85.69 346 PHE A CA 1
ATOM 2770 C C . PHE A 1 346 ? 3.796 12.509 -6.081 1.00 85.69 346 PHE A C 1
ATOM 2772 O O . PHE A 1 346 ? 3.400 11.707 -6.927 1.00 85.69 346 PHE A O 1
ATOM 2779 N N . ASN A 1 347 ? 3.179 13.672 -5.860 1.00 86.06 347 ASN A N 1
ATOM 2780 C CA . ASN A 1 347 ? 2.111 14.203 -6.709 1.00 86.06 347 ASN A CA 1
ATOM 2781 C C . ASN A 1 347 ? 2.449 15.635 -7.168 1.00 86.06 347 ASN A C 1
ATOM 2783 O O . ASN A 1 347 ? 3.071 16.398 -6.427 1.00 86.06 347 ASN A O 1
ATOM 2787 N N . LYS A 1 348 ? 2.084 15.982 -8.410 1.00 88.19 348 LYS A N 1
ATOM 2788 C CA . LYS A 1 348 ? 2.176 17.336 -8.983 1.00 88.19 348 LYS A CA 1
ATOM 2789 C C . LYS A 1 348 ? 1.147 17.522 -10.093 1.00 88.19 348 LYS A C 1
ATOM 2791 O O . LYS A 1 348 ? 0.737 16.558 -10.736 1.00 88.19 348 LYS A O 1
ATOM 2796 N N . LYS A 1 349 ? 0.770 18.780 -10.344 1.00 90.69 349 LYS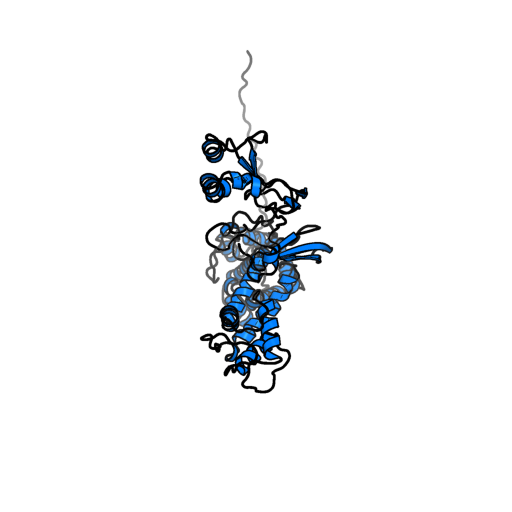 A N 1
ATOM 2797 C CA . LYS A 1 349 ? -0.044 19.149 -11.506 1.00 90.69 349 LYS A CA 1
ATOM 2798 C C . LYS A 1 349 ? 0.790 19.025 -12.780 1.00 90.69 349 LYS A C 1
ATOM 2800 O O . LYS A 1 349 ? 1.949 19.440 -12.822 1.00 90.69 349 LYS A O 1
ATOM 2805 N N . MET A 1 350 ? 0.191 18.432 -13.806 1.00 92.44 350 MET A N 1
ATOM 2806 C CA . MET A 1 350 ? 0.734 18.456 -15.157 1.00 92.44 350 MET A CA 1
ATOM 2807 C C . MET A 1 350 ? 0.438 19.819 -15.773 1.00 92.44 350 MET A C 1
ATOM 2809 O O . MET A 1 350 ? -0.711 20.250 -15.785 1.00 92.44 350 MET A O 1
ATOM 2813 N N . ASN A 1 351 ? 1.477 20.494 -16.257 1.00 91.06 351 ASN A N 1
ATOM 2814 C CA . ASN A 1 351 ? 1.376 21.869 -16.735 1.00 91.06 351 ASN A CA 1
ATOM 2815 C C . ASN A 1 351 ? 1.222 21.936 -18.254 1.00 91.06 351 ASN A C 1
ATOM 2817 O O . ASN A 1 351 ? 0.448 22.744 -18.749 1.00 91.06 351 ASN A O 1
ATOM 2821 N N . HIS A 1 352 ? 1.994 21.137 -18.994 1.00 93.25 352 HIS A N 1
ATOM 2822 C CA . HIS A 1 352 ? 1.981 21.151 -20.457 1.00 93.25 352 HIS A CA 1
ATOM 2823 C C . HIS A 1 352 ? 2.594 19.878 -21.049 1.00 93.25 352 HIS A C 1
ATOM 2825 O O . HIS A 1 352 ? 3.230 19.075 -20.357 1.00 93.25 352 HIS A O 1
ATOM 2831 N N . LEU A 1 353 ? 2.421 19.733 -22.361 1.00 95.25 353 LEU A N 1
ATOM 2832 C CA . LEU A 1 353 ? 3.049 18.713 -23.190 1.00 95.25 353 LEU A CA 1
ATOM 2833 C C . LEU A 1 353 ? 4.102 19.365 -24.086 1.00 95.25 353 LEU A C 1
ATOM 2835 O O . LEU A 1 353 ? 3.930 20.498 -24.528 1.00 95.25 353 LEU A O 1
ATOM 2839 N N . VAL A 1 354 ? 5.172 18.635 -24.380 1.00 95.94 354 VAL A N 1
ATOM 2840 C CA . VAL A 1 354 ? 6.153 19.009 -25.403 1.00 95.94 354 VAL A CA 1
ATOM 2841 C C . VAL A 1 354 ? 6.130 17.936 -26.481 1.00 95.94 354 VAL A C 1
ATOM 2843 O O . VAL A 1 354 ? 6.427 16.771 -26.201 1.00 95.94 354 VAL A O 1
ATOM 2846 N N . LEU A 1 355 ? 5.766 18.331 -27.699 1.00 96.62 355 LEU A N 1
ATOM 2847 C CA . LEU A 1 355 ? 5.789 17.470 -28.879 1.00 96.62 355 LEU A CA 1
ATOM 2848 C C . LEU A 1 355 ? 7.176 17.511 -29.518 1.00 96.62 355 LEU A C 1
ATOM 2850 O O . LEU A 1 355 ? 7.811 18.563 -29.530 1.00 96.62 355 LEU A O 1
ATOM 2854 N N . ALA A 1 356 ? 7.635 16.363 -30.020 1.00 95.19 356 ALA A N 1
ATOM 2855 C CA . ALA A 1 356 ? 8.950 16.191 -30.637 1.00 95.19 356 ALA A CA 1
ATOM 2856 C C . ALA A 1 356 ? 10.082 16.858 -29.809 1.00 95.19 356 ALA A C 1
ATOM 2858 O O . ALA A 1 356 ? 10.757 17.773 -30.283 1.00 95.19 356 ALA A O 1
ATOM 2859 N N . PRO A 1 357 ? 10.277 16.458 -28.536 1.00 96.00 357 PRO A N 1
ATOM 2860 C CA . PRO A 1 357 ? 11.185 17.154 -27.633 1.00 96.00 357 PRO A CA 1
ATOM 2861 C C . PRO A 1 357 ? 12.656 16.934 -28.008 1.00 96.00 357 PRO A C 1
ATOM 2863 O O . PRO A 1 357 ? 13.068 15.828 -28.353 1.00 96.00 357 PRO A O 1
ATOM 2866 N N . TYR A 1 358 ? 13.501 17.944 -27.792 1.00 95.75 358 TYR A N 1
ATOM 2867 C CA . TYR A 1 358 ? 14.927 17.685 -27.576 1.00 95.75 358 TYR A CA 1
ATOM 2868 C C . TYR A 1 358 ? 15.116 16.927 -26.259 1.00 95.75 358 TYR A C 1
ATOM 2870 O O . TYR A 1 358 ? 14.541 17.304 -25.230 1.00 95.75 358 TYR A O 1
ATOM 2878 N N . TRP A 1 359 ? 15.994 15.924 -26.247 1.00 95.19 359 TRP A N 1
ATOM 2879 C CA . TRP A 1 359 ? 16.430 15.321 -24.991 1.00 95.19 359 TRP A CA 1
ATOM 2880 C C . TRP A 1 359 ? 17.696 16.005 -24.489 1.00 95.19 359 TRP A C 1
ATOM 2882 O O . TRP A 1 359 ? 18.781 15.761 -25.002 1.00 95.19 359 TRP A O 1
ATOM 2892 N N . LYS A 1 360 ? 17.571 16.859 -23.471 1.00 93.81 360 LYS A N 1
ATOM 2893 C CA . LYS A 1 360 ? 18.731 17.410 -22.755 1.00 93.81 360 LYS A CA 1
ATOM 2894 C C . LYS A 1 360 ? 19.303 16.315 -21.851 1.00 93.81 360 LYS A C 1
ATOM 2896 O O . LYS A 1 360 ? 18.667 15.965 -20.855 1.00 93.81 360 LYS A O 1
ATOM 2901 N N . VAL A 1 361 ? 20.462 15.764 -22.212 1.00 92.81 361 VAL A N 1
ATOM 2902 C CA . VAL A 1 361 ? 21.043 14.613 -21.512 1.00 92.81 361 VAL A CA 1
ATOM 2903 C C . VAL A 1 361 ? 21.538 15.055 -20.128 1.00 92.81 361 VAL A C 1
ATOM 2905 O O . VAL A 1 361 ? 22.332 15.994 -20.040 1.00 92.81 361 VAL A O 1
ATOM 2908 N N . PRO A 1 362 ? 21.107 14.400 -19.032 1.00 90.50 362 PRO A N 1
ATOM 2909 C CA . PRO A 1 362 ? 21.604 14.695 -17.693 1.00 90.50 362 PRO A CA 1
ATOM 2910 C C . PRO A 1 362 ? 23.129 14.586 -17.589 1.00 90.50 362 PRO A C 1
ATOM 2912 O O . PRO A 1 362 ? 23.760 13.735 -18.221 1.00 90.50 362 PRO A O 1
ATOM 2915 N N . THR A 1 363 ? 23.732 15.407 -16.727 1.00 89.31 363 THR A N 1
ATOM 2916 C CA . THR A 1 363 ? 25.186 15.418 -16.503 1.00 89.31 363 THR A CA 1
ATOM 2917 C C . THR A 1 363 ? 25.722 14.050 -16.077 1.00 89.31 363 THR A C 1
ATOM 2919 O O . THR A 1 363 ? 26.802 13.655 -16.507 1.00 89.31 363 THR A O 1
ATOM 2922 N N . SER A 1 364 ? 24.967 13.298 -15.272 1.00 89.06 364 SER A N 1
ATOM 2923 C CA . SER A 1 364 ? 25.342 11.945 -14.841 1.00 89.06 364 SER A CA 1
ATOM 2924 C C . SER A 1 364 ? 25.483 10.976 -16.019 1.00 89.06 364 SER A C 1
ATOM 2926 O O . SER A 1 364 ? 26.493 10.286 -16.105 1.00 89.06 364 SER A O 1
ATOM 2928 N N . ILE A 1 365 ? 24.534 10.980 -16.961 1.00 90.38 365 ILE A N 1
ATOM 2929 C CA . ILE A 1 365 ? 24.566 10.147 -18.177 1.00 90.38 365 ILE A CA 1
ATOM 2930 C C . ILE A 1 365 ? 25.664 10.630 -19.129 1.00 90.38 365 ILE A C 1
ATOM 2932 O O . ILE A 1 365 ? 26.407 9.828 -19.694 1.00 90.38 365 ILE A O 1
ATOM 2936 N N . THR A 1 366 ? 25.837 11.949 -19.254 1.00 93.94 366 THR A N 1
ATOM 2937 C CA . THR A 1 366 ? 26.940 12.525 -20.036 1.00 93.94 366 THR A CA 1
ATOM 2938 C C . THR A 1 366 ? 28.290 11.997 -19.540 1.00 93.94 366 THR A C 1
ATOM 2940 O O . THR A 1 366 ? 29.091 11.517 -20.340 1.00 93.94 366 THR A O 1
ATOM 2943 N N . LYS A 1 367 ? 28.523 12.025 -18.220 1.00 92.88 367 LYS A N 1
ATOM 2944 C CA . LYS A 1 367 ? 29.774 11.574 -17.590 1.00 92.88 367 LYS A CA 1
ATOM 2945 C C . LYS A 1 367 ? 29.944 10.055 -17.604 1.00 92.88 367 LYS A C 1
ATOM 2947 O O . LYS A 1 367 ? 31.021 9.576 -17.944 1.00 92.88 367 LYS A O 1
ATOM 2952 N N . GLY A 1 368 ? 28.904 9.320 -17.219 1.00 91.50 368 GLY A N 1
ATOM 2953 C CA . GLY A 1 368 ? 28.963 7.873 -17.012 1.00 91.50 368 GLY A CA 1
ATOM 2954 C C . GLY A 1 368 ? 28.850 7.046 -18.289 1.00 91.50 368 GLY A C 1
ATOM 2955 O O . GLY A 1 368 ? 29.399 5.952 -18.343 1.00 91.50 368 GLY A O 1
ATOM 2956 N N . GLU A 1 369 ? 28.171 7.556 -19.321 1.00 93.31 369 GLU A N 1
ATOM 2957 C CA . GLU A 1 369 ? 27.837 6.762 -20.510 1.00 93.31 369 GLU A CA 1
ATOM 2958 C C . GLU A 1 369 ? 28.330 7.381 -21.815 1.00 93.31 369 GLU A C 1
ATOM 2960 O O . GLU A 1 369 ? 28.941 6.684 -22.627 1.00 93.31 369 GLU A O 1
ATOM 2965 N N . LEU A 1 370 ? 28.084 8.675 -22.045 1.00 95.50 370 LEU A N 1
ATOM 2966 C CA . LEU A 1 370 ? 28.400 9.291 -23.337 1.00 95.50 370 LEU A CA 1
ATOM 2967 C C . LEU A 1 370 ? 29.888 9.606 -23.487 1.00 95.50 370 LEU A C 1
ATOM 2969 O O . LEU A 1 370 ? 30.473 9.214 -24.490 1.00 95.50 370 LEU A O 1
ATOM 2973 N N . LEU A 1 371 ? 30.533 10.240 -22.502 1.00 94.94 371 LEU A N 1
ATOM 2974 C CA . LEU A 1 371 ? 31.968 10.550 -22.579 1.00 94.94 371 LEU A CA 1
ATOM 2975 C C . LEU A 1 371 ? 32.845 9.308 -22.842 1.00 94.94 371 LEU A C 1
ATOM 2977 O O . LEU A 1 371 ? 33.720 9.403 -23.701 1.00 94.94 371 LEU A O 1
ATOM 2981 N N . PRO A 1 372 ? 32.623 8.142 -22.197 1.00 95.06 372 PRO A N 1
ATOM 2982 C CA . PRO A 1 372 ? 33.337 6.914 -22.548 1.00 95.06 372 PRO A CA 1
ATOM 2983 C C . PRO A 1 372 ? 33.135 6.471 -24.003 1.00 95.06 372 PRO A C 1
ATOM 2985 O O . PRO A 1 372 ? 34.082 6.002 -24.631 1.00 95.06 372 PRO A O 1
ATOM 2988 N N . LYS A 1 373 ? 31.924 6.627 -24.556 1.00 95.19 373 LYS A N 1
ATOM 2989 C CA . LYS A 1 373 ? 31.630 6.302 -25.961 1.00 95.19 373 LYS A CA 1
ATOM 2990 C C . LYS A 1 373 ? 32.318 7.277 -26.916 1.00 95.19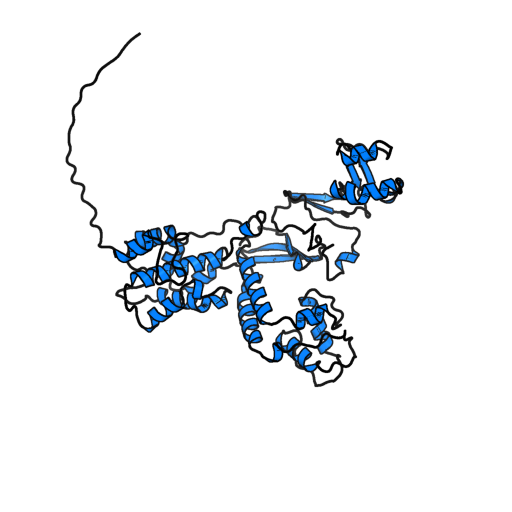 373 LYS A C 1
ATOM 2992 O O . LYS A 1 373 ? 32.906 6.828 -27.889 1.00 95.19 373 LYS A O 1
ATOM 2997 N N . LEU A 1 374 ? 32.328 8.574 -26.602 1.00 93.25 374 LEU A N 1
ATOM 2998 C CA . LEU A 1 374 ? 32.985 9.608 -27.417 1.00 93.25 374 LEU A CA 1
ATOM 2999 C C . LEU A 1 374 ? 34.508 9.502 -27.412 1.00 93.25 374 LEU A C 1
ATOM 3001 O O . LEU A 1 374 ? 35.138 9.768 -28.428 1.00 93.25 374 LEU A O 1
ATOM 3005 N N . SER A 1 375 ? 35.102 9.089 -26.290 1.00 90.50 375 SER A N 1
ATOM 3006 C CA . SER A 1 375 ? 36.540 8.810 -26.225 1.00 90.50 375 SER A CA 1
ATOM 3007 C C . SER A 1 375 ? 36.954 7.637 -27.115 1.00 90.50 375 SER A C 1
ATOM 3009 O O . SER A 1 375 ? 38.103 7.595 -27.538 1.00 90.50 375 SER A O 1
ATOM 3011 N N . LYS A 1 376 ? 36.041 6.698 -27.390 1.00 94.25 376 LYS A N 1
ATOM 3012 C CA . LYS A 1 376 ? 36.280 5.566 -28.295 1.00 94.25 376 LYS A CA 1
ATOM 3013 C C . LYS A 1 376 ? 35.936 5.904 -29.743 1.00 94.25 376 LYS A C 1
ATOM 3015 O O . LYS A 1 376 ? 36.663 5.512 -30.643 1.00 94.25 376 LYS A O 1
ATOM 3020 N N . ASP A 1 377 ? 34.822 6.598 -29.957 1.00 94.94 377 ASP A N 1
ATOM 3021 C CA . ASP A 1 377 ? 34.318 6.942 -31.281 1.00 94.94 377 ASP A CA 1
ATOM 3022 C C . ASP A 1 377 ? 33.485 8.242 -31.248 1.00 94.94 377 ASP A C 1
ATOM 3024 O O . ASP A 1 377 ? 32.301 8.226 -30.882 1.00 94.94 377 ASP A O 1
ATOM 3028 N N . PRO A 1 378 ? 34.066 9.377 -31.673 1.00 92.50 378 PRO A N 1
ATOM 3029 C CA . PRO A 1 378 ? 33.357 10.651 -31.769 1.00 92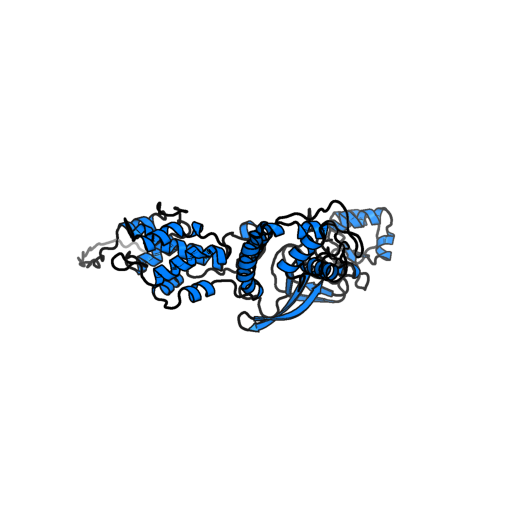.50 378 PRO A CA 1
ATOM 3030 C C . PRO A 1 378 ? 32.148 10.644 -32.715 1.00 92.50 378 PRO A C 1
ATOM 3032 O O . PRO A 1 378 ? 31.177 11.369 -32.477 1.00 92.50 378 PRO A O 1
ATOM 3035 N N . SER A 1 379 ? 32.155 9.807 -33.760 1.00 95.25 379 SER A N 1
ATOM 3036 C CA . SER A 1 379 ? 31.052 9.737 -34.732 1.00 95.25 379 SER A CA 1
ATOM 3037 C C . SER A 1 379 ? 29.774 9.123 -34.139 1.00 95.25 379 SER A C 1
ATOM 3039 O O . SER A 1 379 ? 28.693 9.212 -34.731 1.00 95.25 379 SER A O 1
ATOM 3041 N N . TYR A 1 380 ? 29.851 8.599 -32.907 1.00 95.38 380 TYR A N 1
ATOM 3042 C CA . TYR A 1 380 ? 28.695 8.192 -32.112 1.00 95.38 380 TYR A CA 1
ATOM 3043 C C . TYR A 1 380 ? 27.637 9.298 -31.992 1.00 95.38 380 TYR A C 1
ATOM 3045 O O . TYR A 1 380 ? 26.446 8.979 -32.022 1.00 95.38 380 TYR A O 1
ATOM 3053 N N . LEU A 1 381 ? 28.038 10.576 -31.877 1.00 95.31 381 LEU A N 1
ATOM 3054 C CA . LEU A 1 381 ? 27.084 11.689 -31.787 1.00 95.31 381 LEU A CA 1
ATOM 3055 C C . LEU A 1 381 ? 26.196 11.744 -33.024 1.00 95.31 381 LEU A C 1
ATOM 3057 O O . LEU A 1 381 ? 24.977 11.703 -32.897 1.00 95.31 381 LEU A O 1
ATOM 3061 N N . GLN A 1 382 ? 26.803 11.768 -34.209 1.00 94.56 382 GLN A N 1
ATOM 3062 C CA . GLN A 1 382 ? 26.073 11.886 -35.466 1.00 94.56 382 GLN A CA 1
ATOM 3063 C C . GLN A 1 382 ? 25.171 10.672 -35.699 1.00 94.56 382 GLN A C 1
ATOM 3065 O O . GLN A 1 382 ? 23.982 10.845 -35.962 1.00 94.56 382 GLN A O 1
ATOM 3070 N N . ARG A 1 383 ? 25.699 9.451 -35.516 1.00 95.50 383 ARG A N 1
ATOM 3071 C CA . ARG A 1 383 ? 24.925 8.211 -35.708 1.00 95.50 383 ARG A CA 1
ATOM 3072 C C . ARG A 1 383 ? 23.733 8.074 -34.763 1.00 95.50 383 ARG A C 1
ATOM 3074 O O . ARG A 1 383 ? 22.790 7.367 -35.089 1.00 95.50 383 ARG A O 1
ATOM 3081 N N . ASN A 1 384 ? 23.775 8.721 -33.598 1.00 95.06 384 ASN A N 1
ATOM 3082 C CA . ASN A 1 384 ? 22.689 8.688 -32.614 1.00 95.06 384 ASN A CA 1
ATOM 3083 C C . ASN A 1 384 ? 21.968 10.041 -32.475 1.00 95.06 384 ASN A C 1
ATOM 3085 O O . ASN A 1 384 ? 21.187 10.228 -31.538 1.00 95.06 384 ASN A O 1
ATOM 3089 N N . HIS A 1 385 ? 22.209 10.962 -33.413 1.00 96.31 385 HIS A N 1
ATOM 3090 C CA . HIS A 1 385 ? 21.563 12.271 -33.515 1.00 96.31 385 HIS A CA 1
ATOM 3091 C C . HIS A 1 385 ? 21.718 13.162 -32.271 1.00 96.31 385 HIS A C 1
ATOM 3093 O O . HIS A 1 385 ? 20.790 13.865 -31.863 1.00 96.31 385 HIS A O 1
ATOM 3099 N N . TYR A 1 386 ? 22.900 13.142 -31.662 1.00 97.44 386 TYR A N 1
ATOM 3100 C CA . TYR A 1 386 ? 23.286 14.059 -30.598 1.00 97.44 386 TYR A CA 1
ATOM 3101 C C . TYR A 1 386 ? 24.033 15.280 -31.138 1.00 97.44 386 TYR A C 1
ATOM 3103 O O . TYR A 1 386 ? 24.782 15.194 -32.109 1.00 97.44 386 TYR A O 1
ATOM 3111 N N . GLU A 1 387 ? 23.880 16.400 -30.440 1.00 96.94 387 GLU A N 1
ATOM 3112 C CA . GLU A 1 387 ? 24.657 17.626 -30.620 1.00 96.94 387 GLU A CA 1
ATOM 3113 C C . GLU A 1 387 ? 25.301 18.025 -29.295 1.00 96.94 387 GLU A C 1
ATOM 3115 O O . GLU A 1 387 ? 24.706 17.843 -28.226 1.00 96.94 387 GLU A O 1
ATOM 3120 N N . ILE A 1 388 ? 26.496 18.607 -29.376 1.00 97.19 388 ILE A N 1
ATOM 3121 C CA . ILE A 1 388 ? 27.095 19.348 -28.269 1.00 97.19 388 ILE A CA 1
ATOM 3122 C C . ILE A 1 388 ? 26.647 20.794 -28.409 1.00 97.19 388 ILE A C 1
ATOM 3124 O O . ILE A 1 388 ? 26.774 21.367 -29.483 1.00 97.19 388 ILE A O 1
ATOM 3128 N N . VAL A 1 389 ? 26.119 21.371 -27.337 1.00 97.25 389 VAL A N 1
ATOM 3129 C CA . VAL A 1 389 ? 25.628 22.748 -27.320 1.00 97.25 389 VAL A CA 1
ATOM 3130 C C . VAL A 1 389 ? 26.181 23.539 -26.147 1.00 97.25 389 VAL A C 1
ATOM 3132 O O . VAL A 1 389 ? 26.485 22.960 -25.103 1.00 97.25 389 VAL A O 1
ATOM 3135 N N . ASP A 1 390 ? 26.291 24.852 -26.306 1.00 95.44 390 ASP A N 1
ATOM 3136 C CA . ASP A 1 390 ? 26.596 25.786 -25.218 1.00 95.44 390 ASP A CA 1
ATOM 3137 C C . ASP A 1 390 ? 25.337 26.173 -24.409 1.00 95.44 390 ASP A C 1
ATOM 3139 O O . ASP A 1 390 ? 24.263 25.575 -24.547 1.00 95.44 390 ASP A O 1
ATOM 3143 N N . GLY A 1 391 ? 25.479 27.149 -23.505 1.00 90.62 391 GLY A N 1
ATOM 3144 C CA . GLY A 1 391 ? 24.383 27.661 -22.676 1.00 90.62 391 GLY A CA 1
ATOM 3145 C C . GLY A 1 391 ? 23.278 28.377 -23.462 1.00 90.62 391 GLY A C 1
ATOM 3146 O O . GLY A 1 391 ? 22.134 28.389 -23.006 1.00 90.62 391 GLY A O 1
ATOM 3147 N N . GLU A 1 392 ? 23.605 28.909 -24.638 1.00 93.25 392 GLU A N 1
ATOM 3148 C CA . GLU A 1 392 ? 22.688 29.598 -25.554 1.00 93.25 392 GLU A CA 1
ATOM 3149 C C . GLU A 1 392 ? 21.970 28.606 -26.483 1.00 93.25 392 GLU A C 1
ATOM 3151 O O . GLU A 1 392 ? 20.892 28.885 -27.003 1.00 93.25 392 GLU A O 1
ATOM 3156 N N . GLY A 1 393 ? 22.515 27.394 -26.622 1.00 92.25 393 GLY A N 1
ATOM 3157 C CA . GLY A 1 393 ? 21.951 26.317 -27.426 1.00 92.25 393 GLY A CA 1
ATOM 3158 C C . GLY A 1 393 ? 22.544 26.210 -28.830 1.00 92.25 393 GLY A C 1
ATOM 3159 O O . GLY A 1 393 ? 22.001 25.435 -29.631 1.00 92.25 393 GLY A O 1
ATOM 3160 N N . ASN A 1 394 ? 23.636 26.929 -29.115 1.00 95.69 394 ASN A N 1
ATOM 3161 C CA . ASN A 1 394 ? 24.360 26.838 -30.382 1.00 95.69 394 ASN A CA 1
ATOM 3162 C C . ASN A 1 394 ? 25.095 25.500 -30.456 1.00 95.69 394 ASN A C 1
ATOM 3164 O O . ASN A 1 394 ? 25.659 25.048 -29.460 1.00 95.69 394 ASN A O 1
ATOM 3168 N N . SER A 1 395 ? 25.078 24.854 -31.622 1.00 95.38 395 SER A N 1
ATOM 3169 C CA . SER A 1 395 ? 25.737 23.561 -31.820 1.00 95.38 395 SER A CA 1
ATOM 3170 C C . SER A 1 395 ? 27.229 23.732 -32.093 1.00 95.38 395 SER A C 1
ATOM 3172 O O . SER A 1 395 ? 27.624 24.548 -32.918 1.00 95.38 395 SER A O 1
ATOM 3174 N N . HIS A 1 396 ? 28.042 22.886 -31.465 1.00 94.19 396 HIS A N 1
ATOM 3175 C CA . HIS A 1 396 ? 29.496 22.856 -31.595 1.00 94.19 396 HIS A CA 1
ATOM 3176 C C . HIS A 1 396 ? 29.964 21.467 -32.055 1.00 94.19 396 HIS A C 1
ATOM 3178 O O . HIS A 1 396 ? 29.428 20.455 -31.589 1.00 94.19 396 HIS A O 1
ATOM 3184 N N . PRO A 1 397 ? 30.960 21.372 -32.954 1.00 92.38 397 PRO A N 1
ATOM 3185 C CA . PRO A 1 397 ? 31.563 20.093 -33.311 1.00 92.38 397 PRO A CA 1
ATOM 3186 C C . PRO A 1 397 ? 32.350 19.509 -32.130 1.00 92.38 397 PRO A C 1
ATOM 3188 O O . PRO A 1 397 ? 32.879 20.240 -31.290 1.00 92.38 397 PRO A O 1
ATOM 3191 N N . TYR A 1 398 ? 32.476 18.181 -32.083 1.00 92.62 398 TYR A N 1
ATOM 3192 C CA . TYR A 1 398 ? 33.347 17.532 -31.103 1.00 92.62 398 TYR A CA 1
ATOM 3193 C C . TYR A 1 398 ? 34.822 17.816 -31.424 1.00 92.62 398 TYR A C 1
ATOM 3195 O O . TYR A 1 398 ? 35.279 17.584 -32.540 1.00 92.62 398 TYR A O 1
ATOM 3203 N N . ASN A 1 399 ? 35.566 18.301 -30.433 1.00 92.81 399 ASN A N 1
ATOM 3204 C CA . ASN A 1 399 ? 36.978 18.675 -30.527 1.00 92.81 399 ASN A CA 1
ATOM 3205 C C . ASN A 1 399 ? 37.704 18.444 -29.184 1.00 92.81 399 ASN A C 1
ATOM 3207 O O . ASN A 1 399 ? 37.109 17.969 -28.212 1.00 92.81 399 ASN A O 1
ATOM 3211 N N . SER A 1 400 ? 38.986 18.814 -29.102 1.00 90.69 400 SER A N 1
ATOM 3212 C CA . SER A 1 400 ? 39.824 18.644 -27.902 1.00 90.69 400 SER A CA 1
ATOM 3213 C C . SER A 1 400 ? 39.261 19.317 -26.636 1.00 90.69 400 SER A C 1
ATOM 3215 O O . SER A 1 400 ? 39.420 18.785 -25.538 1.00 90.69 400 SER A O 1
ATOM 3217 N N . ASN A 1 401 ? 38.531 20.428 -26.774 1.00 92.69 401 ASN A N 1
ATOM 3218 C CA . ASN A 1 401 ? 37.935 21.175 -25.658 1.00 92.69 401 ASN A CA 1
ATOM 3219 C C . ASN A 1 401 ? 36.551 20.655 -25.240 1.00 92.69 401 ASN A C 1
ATOM 3221 O O . ASN A 1 401 ? 36.031 21.018 -24.183 1.00 92.69 401 ASN A O 1
ATOM 3225 N N . SER A 1 402 ? 35.940 19.779 -26.040 1.00 93.81 402 SER A N 1
ATOM 3226 C CA . SER A 1 402 ? 34.582 19.288 -25.789 1.00 93.81 402 SER A CA 1
ATOM 3227 C C . SER A 1 402 ? 34.481 18.527 -24.470 1.00 93.81 402 SER A C 1
ATOM 3229 O O . SER A 1 402 ? 33.537 18.721 -23.706 1.00 93.81 402 SER A O 1
ATOM 3231 N N . ARG A 1 403 ? 35.476 17.689 -24.153 1.00 93.94 403 ARG A N 1
ATOM 3232 C CA . ARG A 1 403 ? 35.473 16.896 -22.917 1.00 93.94 403 ARG A CA 1
ATOM 3233 C C . ARG A 1 403 ? 35.498 17.781 -21.671 1.00 93.94 403 ARG A C 1
ATOM 3235 O O . ARG A 1 403 ? 34.688 17.570 -20.771 1.00 93.94 403 ARG A O 1
ATOM 3242 N N . SER A 1 404 ? 36.404 18.757 -21.610 1.00 95.19 404 SER A N 1
ATOM 3243 C CA . SER A 1 404 ? 36.508 19.662 -20.459 1.00 95.19 404 SER A CA 1
ATOM 3244 C C . SER A 1 404 ? 35.251 20.526 -20.325 1.00 95.19 404 SER A C 1
ATOM 3246 O O . SER A 1 404 ? 34.710 20.626 -19.223 1.00 95.19 404 SER A O 1
ATOM 3248 N N . GLY A 1 405 ? 34.721 21.044 -21.441 1.00 95.56 405 GLY A N 1
ATOM 3249 C CA . GLY A 1 405 ? 33.465 21.800 -21.484 1.00 95.56 405 GLY A CA 1
ATOM 3250 C C . GLY A 1 405 ? 32.244 21.008 -20.999 1.00 95.56 405 GLY A C 1
ATOM 3251 O O . GLY A 1 405 ? 31.402 21.541 -20.279 1.00 95.56 405 GLY A O 1
ATOM 3252 N N . LEU A 1 406 ? 32.151 19.717 -21.331 1.00 95.50 406 LEU A N 1
ATOM 3253 C CA . LEU A 1 406 ? 31.075 18.839 -20.850 1.00 95.50 406 LEU A CA 1
ATOM 3254 C C . LEU A 1 406 ? 31.219 18.496 -19.358 1.00 95.50 406 LEU A C 1
ATOM 3256 O O . LEU A 1 406 ? 30.223 18.363 -18.646 1.00 95.50 406 LEU A O 1
ATOM 3260 N N . LEU A 1 407 ? 32.452 18.348 -18.861 1.00 93.88 407 LEU A N 1
ATOM 3261 C CA . LEU A 1 407 ? 32.716 18.014 -17.457 1.00 93.88 407 LEU A CA 1
ATOM 3262 C C . LEU A 1 407 ? 32.439 19.179 -16.500 1.00 93.88 407 LEU A C 1
ATOM 3264 O O . LEU A 1 407 ? 31.938 18.933 -15.396 1.00 93.88 407 LEU A O 1
ATOM 3268 N N . ASN A 1 408 ? 32.753 20.408 -16.926 1.00 93.62 408 ASN A N 1
ATOM 3269 C CA . ASN A 1 408 ? 32.564 21.640 -16.153 1.00 93.62 408 ASN A CA 1
ATOM 3270 C C . ASN A 1 408 ? 31.206 22.330 -16.399 1.00 93.62 408 ASN A C 1
ATOM 3272 O O . ASN A 1 408 ? 30.901 23.319 -15.742 1.00 93.62 408 ASN A O 1
ATOM 3276 N N . GLY A 1 409 ? 30.385 21.801 -17.314 1.00 91.06 409 GLY A N 1
ATOM 3277 C CA . GLY A 1 409 ? 29.017 22.261 -17.561 1.00 91.06 409 GLY A CA 1
ATOM 3278 C C . GLY A 1 409 ? 28.875 23.454 -18.511 1.00 91.06 409 GLY A C 1
ATOM 3279 O O . GLY A 1 409 ? 27.742 23.896 -18.715 1.00 91.06 409 GLY A O 1
ATOM 3280 N N . LYS A 1 410 ? 29.971 23.948 -19.111 1.00 94.50 410 LYS A N 1
ATOM 3281 C CA . LYS A 1 410 ? 29.934 24.978 -20.171 1.00 94.50 410 LYS A CA 1
ATOM 3282 C C . LYS A 1 410 ? 29.292 24.461 -21.459 1.00 94.50 410 LYS A C 1
ATOM 3284 O O . LYS A 1 410 ? 28.647 25.222 -22.171 1.00 94.50 410 LYS A O 1
ATOM 3289 N N . LEU A 1 411 ? 29.463 23.170 -21.739 1.00 96.62 411 LEU A N 1
ATOM 3290 C CA . LEU A 1 411 ? 28.825 22.464 -22.845 1.00 96.62 411 LEU A CA 1
ATOM 3291 C C . LEU A 1 411 ? 27.871 21.396 -22.309 1.00 96.62 411 LEU A C 1
ATOM 3293 O O . LEU A 1 411 ? 28.032 20.885 -21.197 1.00 96.62 411 LEU A O 1
ATOM 3297 N N . ARG A 1 412 ? 26.883 21.023 -23.120 1.00 96.81 412 ARG A N 1
ATOM 3298 C CA . ARG A 1 412 ? 25.898 19.975 -22.825 1.00 96.81 412 ARG A CA 1
ATOM 3299 C C . ARG A 1 412 ? 25.652 19.122 -24.058 1.00 96.81 412 ARG A C 1
ATOM 3301 O O . ARG A 1 412 ? 25.765 19.611 -25.174 1.00 96.81 412 ARG A O 1
ATOM 3308 N N . ILE A 1 413 ? 25.264 17.865 -23.861 1.00 97.19 413 ILE A N 1
ATOM 3309 C CA . ILE A 1 413 ? 24.778 17.021 -24.957 1.00 97.19 413 ILE A CA 1
ATOM 3310 C C . ILE A 1 413 ? 23.250 17.074 -24.984 1.00 97.19 413 ILE A C 1
ATOM 3312 O O . ILE A 1 413 ? 22.594 16.917 -23.949 1.00 97.19 413 ILE A O 1
ATOM 3316 N N . ARG A 1 414 ? 22.671 17.262 -26.173 1.00 96.75 414 ARG A N 1
ATOM 3317 C CA . ARG A 1 414 ? 21.237 17.054 -26.410 1.00 96.75 414 ARG A CA 1
ATOM 3318 C C . ARG A 1 414 ? 21.005 16.111 -27.584 1.00 96.75 414 ARG A C 1
ATOM 3320 O O . ARG A 1 414 ? 21.772 16.136 -28.537 1.00 96.75 414 ARG A O 1
ATOM 3327 N N . GLN A 1 415 ? 19.950 15.305 -27.533 1.00 97.38 415 GLN A N 1
ATOM 3328 C CA . GLN A 1 415 ? 19.485 14.526 -28.682 1.00 97.38 415 GLN A CA 1
ATOM 3329 C C . GLN A 1 415 ? 18.432 15.312 -29.463 1.00 97.38 415 GLN A C 1
ATOM 3331 O O . GLN A 1 415 ? 17.562 15.948 -28.854 1.00 97.38 415 GLN A O 1
ATOM 3336 N N . LYS A 1 416 ? 18.507 15.265 -30.796 1.00 96.69 416 LYS A N 1
ATOM 3337 C CA . LYS A 1 416 ? 17.538 15.904 -31.694 1.00 96.69 416 LYS A CA 1
ATOM 3338 C C . LYS A 1 416 ? 16.155 15.246 -31.604 1.00 96.69 416 LYS A C 1
ATOM 3340 O O . LYS A 1 416 ? 16.061 14.063 -31.273 1.00 96.69 416 LYS A O 1
ATOM 3345 N N . PRO A 1 417 ? 15.073 15.984 -31.900 1.00 97.00 417 PRO A N 1
ATOM 3346 C CA . PRO A 1 417 ? 13.750 15.402 -32.087 1.00 97.00 417 PRO A CA 1
ATOM 3347 C C . PRO A 1 417 ? 13.726 14.336 -33.190 1.00 97.00 417 PRO A C 1
ATOM 3349 O O . PRO A 1 417 ? 14.414 14.466 -34.201 1.00 97.00 417 PRO A O 1
ATOM 3352 N N . GLY A 1 418 ? 12.897 13.305 -33.014 1.00 93.50 418 GLY A N 1
ATOM 3353 C CA . GLY A 1 418 ? 12.675 12.259 -34.014 1.00 93.50 418 GLY A CA 1
ATOM 3354 C C . GLY A 1 418 ? 12.335 10.904 -33.395 1.00 93.50 418 GLY A C 1
ATOM 3355 O O . GLY A 1 418 ? 12.370 10.735 -32.178 1.00 93.50 418 GLY A O 1
ATOM 3356 N N . ASN A 1 419 ? 12.046 9.911 -34.240 1.00 92.50 419 ASN A N 1
ATOM 3357 C CA . ASN A 1 419 ? 11.640 8.567 -33.800 1.00 92.50 419 ASN A CA 1
ATOM 3358 C C . ASN A 1 419 ? 12.722 7.816 -33.004 1.00 92.50 419 ASN A C 1
ATOM 3360 O O . ASN A 1 419 ? 12.405 6.879 -32.286 1.00 92.50 419 ASN A O 1
ATOM 3364 N N . HIS A 1 420 ? 13.986 8.225 -33.114 1.00 92.56 420 HIS A N 1
ATOM 3365 C CA . HIS A 1 420 ? 15.136 7.659 -32.398 1.00 92.56 420 HIS A CA 1
ATOM 3366 C C . HIS A 1 420 ? 15.419 8.354 -31.053 1.00 92.56 420 HIS A C 1
ATOM 3368 O O . HIS A 1 420 ? 16.319 7.941 -30.319 1.00 92.56 420 HIS A O 1
ATOM 3374 N N . ASN A 1 421 ? 14.709 9.444 -30.746 1.00 95.38 421 ASN A N 1
ATOM 3375 C CA . ASN A 1 421 ? 14.929 10.220 -29.533 1.00 95.38 421 ASN A CA 1
ATOM 3376 C C . ASN A 1 421 ? 14.538 9.396 -28.303 1.00 95.38 421 ASN A C 1
ATOM 3378 O O . ASN A 1 421 ? 13.445 8.839 -28.266 1.00 95.38 421 ASN A O 1
ATOM 3382 N N . ALA A 1 422 ? 15.383 9.344 -27.273 1.00 94.06 422 ALA A N 1
ATOM 3383 C CA . ALA A 1 422 ? 15.130 8.543 -26.073 1.00 94.06 422 ALA A CA 1
ATOM 3384 C C . ALA A 1 422 ? 13.821 8.910 -25.340 1.00 94.06 422 ALA A C 1
ATOM 3386 O O . ALA A 1 422 ? 13.236 8.055 -24.671 1.00 94.06 422 ALA A O 1
ATOM 3387 N N . LEU A 1 423 ? 13.340 10.150 -25.495 1.00 95.12 423 LEU A N 1
ATOM 3388 C CA . LEU A 1 423 ? 12.066 10.639 -24.954 1.00 95.12 423 LEU A CA 1
ATOM 3389 C C . LEU A 1 423 ? 10.856 10.369 -25.867 1.00 95.12 423 LEU A C 1
ATOM 3391 O O . LEU A 1 423 ? 9.731 10.742 -25.530 1.00 95.12 423 LEU A O 1
ATOM 3395 N N . GLY A 1 424 ? 11.062 9.739 -27.024 1.00 95.44 424 GLY A N 1
ATOM 3396 C CA . GLY A 1 424 ? 10.032 9.543 -28.038 1.00 95.44 424 GLY A CA 1
ATOM 3397 C C . GLY A 1 424 ? 9.483 10.866 -28.581 1.00 95.44 424 GLY A C 1
ATOM 3398 O O . GLY A 1 424 ? 10.183 11.874 -28.655 1.00 95.44 424 GLY A O 1
ATOM 3399 N N . LEU A 1 425 ? 8.208 10.853 -28.976 1.00 95.19 425 LEU A N 1
ATOM 3400 C CA . LEU A 1 425 ? 7.558 11.984 -29.654 1.00 95.19 425 LEU A CA 1
ATOM 3401 C C . LEU A 1 425 ? 6.793 12.926 -28.719 1.00 95.19 425 LEU A C 1
ATOM 3403 O O . LEU A 1 425 ? 6.329 13.975 -29.160 1.00 95.19 425 LEU A O 1
ATOM 3407 N N . VAL A 1 426 ? 6.652 12.574 -27.442 1.00 95.62 426 VAL A N 1
ATOM 3408 C CA . VAL A 1 426 ? 5.901 13.373 -26.472 1.00 95.62 426 VAL A CA 1
ATOM 3409 C C . VAL A 1 426 ? 6.549 13.308 -25.098 1.00 95.62 426 VAL A C 1
ATOM 3411 O O . VAL A 1 426 ? 6.975 12.248 -24.636 1.00 95.62 426 VAL A O 1
ATOM 3414 N N . LYS A 1 427 ? 6.589 14.457 -24.429 1.00 95.00 427 LYS A N 1
ATOM 3415 C CA . LYS A 1 427 ? 7.025 14.612 -23.044 1.00 95.00 427 LYS A CA 1
ATOM 3416 C C . LYS A 1 427 ? 5.942 15.337 -22.252 1.00 95.00 427 LYS A C 1
ATOM 3418 O O . LYS A 1 427 ? 5.494 16.407 -22.653 1.00 95.00 427 LYS A O 1
ATOM 3423 N N . PHE A 1 428 ? 5.552 14.774 -21.117 1.00 95.44 428 PHE A N 1
ATOM 3424 C CA . PHE A 1 428 ? 4.536 15.309 -20.217 1.00 95.44 428 PHE A CA 1
ATOM 3425 C C . PHE A 1 428 ? 5.222 15.985 -19.030 1.00 95.44 428 PHE A C 1
ATOM 3427 O O . PHE A 1 428 ? 5.962 15.341 -18.279 1.00 95.44 428 PHE A O 1
ATOM 3434 N N . MET A 1 429 ? 4.986 17.284 -18.860 1.00 94.19 429 MET A N 1
ATOM 3435 C CA . MET A 1 429 ? 5.710 18.104 -17.894 1.00 94.19 429 MET A CA 1
ATOM 3436 C C . MET A 1 429 ? 4.872 18.397 -16.653 1.00 94.19 429 MET A C 1
ATOM 3438 O O . MET A 1 429 ? 3.796 18.983 -16.736 1.00 94.19 429 MET A O 1
ATOM 3442 N N . PHE A 1 430 ? 5.419 18.047 -15.490 1.00 92.81 430 PHE A N 1
ATOM 3443 C CA . PHE A 1 430 ? 4.874 18.341 -14.162 1.00 92.81 430 PHE A CA 1
ATOM 3444 C C . PHE A 1 430 ? 6.024 18.803 -13.251 1.00 92.81 430 PHE A C 1
ATOM 3446 O O . PHE A 1 430 ? 6.727 17.963 -12.693 1.00 92.81 430 PHE A O 1
ATOM 3453 N N . PRO A 1 431 ? 6.299 20.118 -13.139 1.00 89.31 431 PRO A N 1
ATOM 3454 C CA . PRO A 1 431 ? 7.471 20.635 -12.427 1.00 89.31 431 PRO A CA 1
ATOM 3455 C C . PRO A 1 431 ? 7.617 20.092 -11.001 1.00 89.31 431 PRO A C 1
ATOM 3457 O O . PRO A 1 431 ? 6.684 20.127 -10.200 1.00 89.31 431 PRO A O 1
ATOM 3460 N N . ASN A 1 432 ? 8.805 19.575 -10.690 1.00 88.62 432 ASN A N 1
ATOM 3461 C CA . ASN A 1 432 ? 9.136 18.950 -9.413 1.00 88.62 432 ASN A CA 1
ATOM 3462 C C . ASN A 1 432 ? 10.642 19.054 -9.136 1.00 88.62 432 ASN A C 1
ATOM 3464 O O . ASN A 1 432 ? 11.440 19.252 -10.052 1.00 88.62 432 ASN A O 1
ATOM 3468 N N . LYS A 1 433 ? 11.035 18.864 -7.874 1.00 86.56 433 LYS A N 1
ATOM 3469 C CA . LYS A 1 433 ? 12.438 18.942 -7.438 1.00 86.56 433 LYS A CA 1
ATOM 3470 C C . LYS A 1 433 ? 13.323 17.772 -7.888 1.00 86.56 433 LYS A C 1
ATOM 3472 O O . LYS A 1 433 ? 14.539 17.854 -7.777 1.00 86.56 433 LYS A O 1
ATOM 3477 N N . TYR A 1 434 ? 12.733 16.692 -8.399 1.00 84.88 434 TYR A N 1
ATOM 3478 C CA . TYR A 1 434 ? 13.456 15.489 -8.819 1.00 84.88 434 TYR A CA 1
ATOM 3479 C C . TYR A 1 434 ? 13.884 15.515 -10.282 1.00 84.88 434 TYR A C 1
ATOM 3481 O O . TYR A 1 434 ? 14.576 14.608 -10.734 1.00 84.88 434 TYR A O 1
ATOM 3489 N N . SER A 1 435 ? 13.453 16.529 -11.040 1.00 84.44 435 SER A N 1
ATOM 3490 C CA . SER A 1 435 ? 13.653 16.594 -12.491 1.00 84.44 435 SER A CA 1
ATOM 3491 C C . SER A 1 435 ? 13.071 15.387 -13.248 1.00 84.44 435 SER A C 1
ATOM 3493 O O . SER A 1 435 ? 13.562 15.028 -14.318 1.00 84.44 435 SER A O 1
ATOM 3495 N N . VAL A 1 436 ? 12.011 14.772 -12.709 1.00 89.06 436 VAL A N 1
ATOM 3496 C CA . VAL A 1 4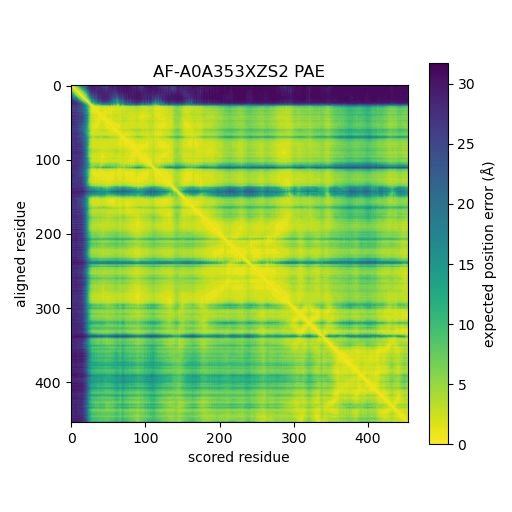36 ? 11.307 13.627 -13.315 1.00 89.06 436 VAL A CA 1
ATOM 3497 C C . VAL A 1 436 ? 10.157 14.113 -14.199 1.00 89.06 436 VAL A C 1
ATOM 3499 O O . VAL A 1 436 ? 9.531 15.131 -13.915 1.00 89.06 436 VAL A O 1
ATOM 3502 N N . TYR A 1 437 ? 9.872 13.393 -15.278 1.00 92.81 437 TYR A N 1
ATOM 3503 C CA . TYR A 1 437 ? 8.763 13.647 -16.202 1.00 92.81 437 TYR A CA 1
ATOM 3504 C C . TYR A 1 437 ? 8.321 12.324 -16.842 1.00 92.81 437 TYR A C 1
ATOM 3506 O O . TYR A 1 437 ? 9.073 11.350 -16.823 1.00 92.81 437 TYR A O 1
ATOM 3514 N N . MET A 1 438 ? 7.120 12.280 -17.423 1.00 95.75 438 MET A N 1
ATOM 3515 C CA . MET A 1 438 ? 6.690 11.143 -18.248 1.00 95.75 438 MET A CA 1
ATOM 3516 C C . MET A 1 438 ? 7.016 11.435 -19.711 1.00 95.75 438 MET A C 1
ATOM 3518 O O . MET A 1 438 ? 6.974 12.588 -20.143 1.00 95.75 438 MET A O 1
ATOM 3522 N N . HIS A 1 439 ? 7.348 10.411 -20.486 1.00 96.31 439 HIS A N 1
ATOM 3523 C CA . HIS A 1 439 ? 7.707 10.565 -21.892 1.00 96.31 439 HIS A CA 1
ATOM 3524 C C . HIS A 1 439 ? 7.402 9.291 -22.691 1.00 96.31 439 HIS A C 1
ATOM 3526 O O . HIS A 1 439 ? 7.176 8.228 -22.111 1.00 96.31 439 HIS A O 1
ATOM 3532 N N . GLY A 1 440 ? 7.377 9.406 -24.019 1.00 95.81 440 GLY A N 1
ATOM 3533 C CA . GLY A 1 440 ? 7.357 8.255 -24.924 1.00 95.81 440 GLY A CA 1
ATOM 3534 C C . GLY A 1 440 ? 8.737 7.598 -25.038 1.00 95.81 440 GLY A C 1
ATOM 3535 O O . GLY A 1 440 ? 9.693 8.015 -24.404 1.00 95.81 440 GLY A O 1
ATOM 3536 N N . THR A 1 441 ? 8.898 6.565 -25.856 1.00 95.38 441 THR A N 1
ATOM 3537 C CA . THR A 1 441 ? 10.226 5.970 -26.086 1.00 95.38 441 THR A CA 1
ATOM 3538 C C . THR A 1 441 ? 10.249 5.182 -27.394 1.00 95.38 441 THR A C 1
ATOM 3540 O O . THR A 1 441 ? 9.216 4.627 -27.766 1.00 95.38 441 THR A O 1
ATOM 3543 N N . PRO A 1 442 ? 11.387 5.077 -28.097 1.00 94.62 442 PRO A N 1
ATOM 3544 C CA . PRO A 1 442 ? 11.552 4.118 -29.187 1.00 94.62 442 PRO A CA 1
ATOM 3545 C C . PRO A 1 442 ? 11.551 2.662 -28.701 1.00 94.62 442 PRO A C 1
ATOM 3547 O O . PRO A 1 442 ? 11.210 1.762 -29.464 1.00 94.62 442 PRO A O 1
ATOM 3550 N N . ALA A 1 443 ? 11.895 2.403 -27.433 1.00 94.50 443 ALA A N 1
ATOM 3551 C CA . ALA A 1 443 ? 12.024 1.058 -26.867 1.00 94.50 443 ALA A CA 1
ATOM 3552 C C . ALA A 1 443 ? 10.663 0.429 -26.491 1.00 94.50 443 ALA A C 1
ATOM 3554 O O . ALA A 1 443 ? 10.447 -0.016 -25.364 1.00 94.50 443 ALA A O 1
ATOM 3555 N N . GLN A 1 444 ? 9.728 0.386 -27.444 1.00 94.62 444 GLN A N 1
ATOM 3556 C CA . GLN A 1 444 ? 8.340 -0.044 -27.230 1.00 94.62 444 GLN A CA 1
ATOM 3557 C C . GLN A 1 444 ? 8.211 -1.499 -26.743 1.00 94.62 444 GLN A C 1
ATOM 3559 O O . GLN A 1 444 ? 7.280 -1.839 -26.013 1.00 94.62 444 GLN A O 1
ATOM 3564 N N . SER A 1 445 ? 9.170 -2.364 -27.081 1.00 95.12 445 SER A N 1
ATOM 3565 C CA . SER A 1 445 ? 9.169 -3.776 -26.678 1.00 95.12 445 SER A CA 1
ATOM 3566 C C . SER A 1 445 ? 9.250 -3.985 -25.159 1.00 95.12 445 SER A C 1
ATOM 3568 O O . SER A 1 445 ? 8.792 -5.015 -24.658 1.00 95.12 445 SER A O 1
ATOM 3570 N N . LEU A 1 446 ? 9.770 -3.011 -24.400 1.00 94.31 446 LEU A N 1
ATOM 3571 C CA . LEU A 1 446 ? 9.840 -3.083 -22.936 1.00 94.31 446 LEU A CA 1
ATOM 3572 C C . LEU A 1 446 ? 8.457 -3.053 -22.279 1.00 94.31 446 LEU A C 1
ATOM 3574 O O . LEU A 1 446 ? 8.271 -3.641 -21.214 1.00 94.31 446 LEU A O 1
ATOM 3578 N N . PHE A 1 447 ? 7.455 -2.448 -22.924 1.00 94.88 447 PHE A N 1
ATOM 3579 C CA . PHE A 1 447 ? 6.091 -2.424 -22.396 1.00 94.88 447 PHE A CA 1
ATOM 3580 C C . PHE A 1 447 ? 5.425 -3.805 -22.388 1.00 94.88 447 PHE A C 1
ATOM 3582 O O . PHE A 1 447 ? 4.441 -3.983 -21.674 1.00 94.88 447 PHE A O 1
ATOM 3589 N N . ALA A 1 448 ? 5.950 -4.783 -23.133 1.00 92.25 448 ALA A N 1
ATOM 3590 C CA . ALA A 1 448 ? 5.446 -6.156 -23.140 1.00 92.25 448 ALA A CA 1
ATOM 3591 C C . ALA A 1 448 ? 6.020 -7.027 -22.005 1.00 92.25 448 ALA A C 1
ATOM 3593 O O . ALA A 1 448 ? 5.525 -8.126 -21.770 1.00 92.25 448 ALA A O 1
ATOM 3594 N N . LYS A 1 449 ? 7.059 -6.565 -21.296 1.00 91.44 449 LYS A N 1
ATOM 3595 C CA . LYS A 1 449 ? 7.707 -7.325 -20.215 1.00 91.44 449 LYS A CA 1
ATOM 3596 C C . LYS A 1 449 ? 6.878 -7.269 -18.938 1.00 91.44 449 LYS A C 1
ATOM 3598 O O . LYS A 1 449 ? 6.310 -6.225 -18.640 1.00 91.44 449 LYS A O 1
ATOM 3603 N N . SER A 1 450 ? 6.824 -8.350 -18.160 1.00 88.81 450 SER A N 1
ATOM 3604 C CA . SER A 1 450 ? 6.184 -8.358 -16.831 1.00 88.81 450 SER A CA 1
ATOM 3605 C C . SER A 1 450 ? 6.926 -7.476 -15.824 1.00 88.81 450 SER A C 1
ATOM 3607 O O . SER A 1 450 ? 6.307 -6.676 -15.125 1.00 88.81 450 SER A O 1
ATOM 3609 N N . LYS A 1 451 ? 8.261 -7.557 -15.813 1.00 91.31 451 LYS A N 1
ATOM 3610 C CA . LYS A 1 451 ? 9.150 -6.672 -15.052 1.00 91.31 451 LYS A CA 1
ATOM 3611 C C . LYS A 1 451 ? 9.521 -5.439 -15.883 1.00 91.31 451 LYS A C 1
ATOM 3613 O O . LYS A 1 451 ? 10.047 -5.594 -16.983 1.00 91.31 451 LYS A O 1
ATOM 3618 N N . ARG A 1 452 ? 9.243 -4.232 -15.370 1.00 93.44 452 ARG A N 1
ATOM 3619 C CA . ARG A 1 452 ? 9.436 -2.960 -16.098 1.00 93.44 452 ARG A CA 1
ATOM 3620 C C . ARG A 1 452 ? 10.139 -1.865 -15.288 1.00 93.44 452 ARG A C 1
ATOM 3622 O O . ARG A 1 452 ? 9.881 -0.686 -15.510 1.00 93.44 452 ARG A O 1
ATOM 3629 N N . ASP A 1 453 ? 11.019 -2.242 -14.367 1.00 91.25 453 ASP A N 1
ATOM 3630 C CA . ASP A 1 453 ? 11.959 -1.348 -13.683 1.00 91.25 453 ASP A CA 1
ATOM 3631 C C . ASP A 1 453 ? 13.359 -1.446 -14.325 1.00 91.25 453 ASP A C 1
ATOM 3633 O O . ASP A 1 453 ? 14.091 -2.413 -14.096 1.00 91.25 453 ASP A O 1
ATOM 3637 N N . TYR A 1 454 ? 13.722 -0.460 -15.154 1.00 89.25 454 TYR A N 1
ATOM 3638 C CA . TYR A 1 454 ? 14.933 -0.474 -15.995 1.00 89.25 454 TYR A CA 1
ATOM 3639 C C . TYR A 1 454 ? 15.898 0.679 -15.733 1.00 89.25 454 TYR A C 1
ATOM 3641 O O . TYR A 1 454 ? 15.497 1.706 -15.137 1.00 89.25 454 TYR A O 1
#

Foldseek 3Di:
DDDDDDDDDDDDDDPDPPPDDPLPPADPLLVVQLCVCAQPLAPPGHRVVCSVLSCVQCVVVSNDQLQDDPQAGDPLLVVLLVCLLVCVLLLDDSSNLRSVVSVCCNPPGDPDDVSSNSVSSLSSQLQLLCCQQQRPDDCCVVPVFAPQPPRDDSSSVLVNCSSPDPCNPVSSVVRHQPAPVLVCLSVVLVLLVVVLPDVLLQDAQDQVDKADAFAFGQCLQSLLVLLCSVPLAVDRDPDDRGRYDRSLSSLLSVCVVQLHDSRSMSHPSSRVVSNPRSVVVSVVSSVVSRVSSRHDSDCDAWDWDQDQVQQKIWIWGDPDSNDTHTPDMAGHFAAAPDDDRGDDDYDFDFDDKDFLDKAFDDLCCCVPPVVVVCVVPVCVCVVLQKFKAAPVGDGDRDDPCSVVCSNVVRITIIHGGDCSHQQGGMWTDTDDPVPDTHGDGNPVVLRVHSDRHD

Nearest PDB structures (foldseek):
  7ajz-assembly2_B  TM=7.331E-01  e=4.198E-20  Vibrio cholerae
  7kgm-assembly1_A  TM=7.785E-01  e=3.826E-19  Citrobacter rodentium ICC168
  6ntw-assembly1_A  TM=7.657E-01  e=6.323E-19  Escherichia coli K-12